Protein AF-A0A1Y2X0B6-F1 (afdb_monomer)

Foldseek 3Di:
DPPDDPCVLVVVVVQWDWDDAPDVQWTWIAGPPPRATWIKGWCLVLVVDDLVSNADPSNQPPPPPDNCVVVVQVLQPALQAFGFDDKGWDFPQDVPDPHTDIIIITITHDQPVAFLLVVLVVLLVVVLVVVVVVVVVVPPPDDDDDDDDDDDDDDDDDDDDDDDDDDDDDPPPPPVPDPDWSADLLVLLQQVLSVLLVQLCQQQVFRDWDDQDDLATFTDHDAFDFHKDQLDLDRNQWGFHCDDDLAPGGHTHGYDSSPIDGAPATLHPLPDPPPPLRRWPWDAHDVDDHDDPVVQSVLCVVPVQDPPDDNRHTDGSLNNLLSSLLVSLSSGARADDNDDRSVNSSVVSSVDQLCVSCVPGPHDPLSSVLSNCSNRPDQQDADPVRHGPNNRPSRVSRVSSSSSVSSLVVCLVPPPSSVSHDHPVNVVVVVVVVVVVVVVVVVVVVVVVVVVVVVVVVVVVVVPDDPPPDDDDDDDDDDDDDDDDDDDDDDDDDDDHDDPPDDDPPPPPDPDD

Sequence (513 aa):
MEFSNPYDDYQRALDYDFHTELAPGIWTVCTKLDRTTLLAHDITEVFAGDSSSARGLSGLLYTDTIDLFEKVTAILNHDNLICLRDCFSVAKQKPGSRDYEKRTFLVWDNCDAGTLENLLVEEYDKYTLDQETNKSTSTSSTEKSEATSSDKKSASSSKTNEKSNPDTPMTDTHETDAPKKFLPESLCWHVLISVLKALAWLHDGSPELVAVGPGKYGMNPTPDWNPALHRDITPANIHFQQPRRNETYGQCKLGNYSSVYLSSHHNGDGQSNVERVRAKALVPRLGGPHKHLDELIQLDDKYGYTYQEQPDQPYTVISEWRALGEILQAMMIPPSGTKTNVHAHILKIAQHGVRYNLENADYSAALRNIIVRLMTLNPDEKLKDGKYRFPNRDTLTSNLCILAFGRYRQWRSLVPEGQEVVTVEAERLGQAAEDANATAEAVVATLEMYKVVESIEEKEMEKGPWRLDDYQDIDLDVFEDSGANYQDMAHFEEEMIYRYDELLPDDNWKFDD

Solvent-accessible surface area (backbone atoms only — not comparable to full-atom values): 31279 Å² total; per-residue (Å²): 132,82,80,74,59,87,60,58,47,45,52,61,43,70,45,47,46,81,75,46,75,81,46,96,54,32,27,38,28,26,36,68,89,81,61,52,63,28,31,31,37,56,46,38,67,56,69,70,42,62,80,91,65,34,66,66,69,67,46,54,60,63,43,94,86,50,84,40,47,66,56,51,29,59,73,31,59,43,91,20,30,55,24,51,73,49,74,34,31,45,77,44,68,40,91,98,50,94,52,66,42,79,38,34,30,43,28,31,62,49,51,81,56,42,29,48,41,58,53,52,54,56,50,48,55,53,53,53,51,54,54,53,53,54,56,63,66,72,68,76,83,84,87,86,86,88,92,84,90,86,89,83,90,83,87,92,84,83,88,88,89,83,85,88,84,90,88,74,85,82,79,79,71,76,72,74,80,67,77,73,59,62,43,63,66,64,56,52,50,50,50,53,50,28,49,31,46,34,47,8,28,37,48,26,31,20,80,54,85,42,80,75,50,94,97,37,66,44,57,64,57,42,81,74,27,50,26,35,45,56,81,56,72,46,46,77,28,31,30,23,26,62,48,59,92,76,27,70,50,30,55,45,22,42,43,73,71,88,58,49,42,73,32,97,37,56,43,63,88,84,74,67,87,65,62,74,79,71,62,58,56,72,43,63,42,88,93,49,73,90,71,56,68,71,58,45,49,53,31,31,76,73,37,63,67,53,75,73,83,54,96,77,38,46,38,35,73,60,52,54,35,32,37,51,32,40,51,51,48,50,47,52,45,71,78,88,70,97,82,68,55,70,68,59,40,37,54,57,54,62,75,48,55,66,66,69,70,49,70,82,45,81,63,58,69,64,59,54,50,49,39,46,43,46,51,65,58,54,72,82,41,56,45,97,87,67,48,52,74,48,82,61,74,56,44,46,49,40,53,50,33,47,52,49,49,54,46,48,52,53,46,26,76,74,37,71,74,33,62,71,57,35,49,53,69,57,53,50,52,52,47,54,52,51,51,51,48,53,50,50,51,52,52,51,54,50,52,52,51,49,53,52,51,52,51,50,53,52,59,53,60,73,69,48,84,83,70,94,79,80,88,74,89,81,87,90,80,88,85,82,87,81,91,79,88,86,88,88,87,88,87,87,88,85,90,87,85,80,89,85,85,84,80,78,81,80,85,76,76,69,84,80,130

Secondary structure (DSSP, 8-state):
-----TTHHHHHHTTEEEEEEEETTEEEEEETTT--EEEEEE-HHHHHS-TTT--SHHHHHT-TT--HHHHHHHHH--TTB--EEEEEEEEEEPTTSSPEEEEEEEEEE--TT-BHHHHHHHHHHHHHHHHHHHHHHTTSS----------------------------------------SS-HHHHHHHHHHHHHHHHHHHH----EEEEETTEEEE-PPTT---EE-----GGGEEEPPPPTT-SS--EEE--GGG-EE-S-----S-----GGGS---BPPTTPPP--HHHHHHHHHHHTT-SSPPTTPPB-HHHHHHHHHHHHHHHHS---SSS--HHHHHHHHHTS-HHHHHTT--S-HHHHHHHHHHHH--TTPBPTTS-BS-S-STTHHHHHHHHHHHHHHHHHHHSHHHHHPPPHHHHHHHHHHHHHHHHHHHHHHHHHHHHHHHHHHHHHHHT-S--TT--------------------------------------------

Radius of gyration: 32.1 Å; Cα contacts (8 Å, |Δi|>4): 600; chains: 1; bounding box: 102×94×84 Å

Mean predicted aligned error: 12.88 Å

Structure (mmCIF, N/CA/C/O backbone):
data_AF-A0A1Y2X0B6-F1
#
_entry.id   AF-A0A1Y2X0B6-F1
#
loop_
_atom_site.group_PDB
_atom_site.id
_atom_site.type_symbol
_atom_site.label_atom_id
_atom_site.label_alt_id
_atom_site.label_comp_id
_atom_site.label_asym_id
_atom_site.label_entity_id
_atom_site.label_seq_id
_atom_site.pdbx_PDB_ins_code
_atom_site.Cartn_x
_atom_site.Cartn_y
_atom_site.Cartn_z
_atom_site.occupancy
_atom_site.B_iso_or_equiv
_atom_site.auth_seq_id
_atom_site.auth_comp_id
_atom_site.auth_asym_id
_atom_site.auth_atom_id
_atom_site.pdbx_PDB_model_num
ATOM 1 N N . MET A 1 1 ? 15.918 14.300 -32.909 1.00 35.53 1 MET A N 1
ATOM 2 C CA . MET A 1 1 ? 15.986 12.850 -32.658 1.00 35.53 1 MET A CA 1
ATOM 3 C C . MET A 1 1 ? 17.392 12.574 -32.190 1.00 35.53 1 MET A C 1
ATOM 5 O O . MET A 1 1 ? 18.298 12.560 -33.015 1.00 35.53 1 MET A O 1
ATOM 9 N N . GLU A 1 2 ? 17.586 12.502 -30.879 1.00 35.38 2 GLU A N 1
ATOM 10 C CA . GLU A 1 2 ? 18.814 11.929 -30.333 1.00 35.38 2 GLU A CA 1
ATOM 11 C C . GLU A 1 2 ? 18.793 10.437 -30.672 1.00 35.38 2 GLU A C 1
ATOM 13 O O . GLU A 1 2 ? 17.779 9.768 -30.482 1.00 35.38 2 GLU A O 1
ATOM 18 N N . PHE A 1 3 ? 19.864 9.945 -31.287 1.00 32.38 3 PHE A N 1
ATOM 19 C CA . PHE A 1 3 ? 20.044 8.515 -31.498 1.00 32.38 3 PHE A CA 1
ATOM 20 C C . PHE A 1 3 ? 20.389 7.924 -30.131 1.00 32.38 3 PHE A C 1
ATOM 22 O O . PHE A 1 3 ? 21.528 8.066 -29.687 1.00 32.38 3 PHE A O 1
ATOM 29 N N . SER A 1 4 ? 19.421 7.299 -29.454 1.00 45.50 4 SER A N 1
ATOM 30 C CA . SER A 1 4 ? 19.754 6.407 -28.346 1.00 45.50 4 SER A CA 1
ATOM 31 C C . SER A 1 4 ? 20.598 5.274 -28.919 1.00 45.50 4 SER A C 1
ATOM 33 O O . SER A 1 4 ? 20.305 4.715 -29.984 1.00 45.50 4 SER A O 1
ATOM 35 N N . ASN A 1 5 ? 21.729 5.004 -28.282 1.00 44.22 5 ASN A N 1
ATOM 36 C CA . ASN A 1 5 ? 22.614 3.957 -28.738 1.00 44.22 5 ASN A CA 1
ATOM 37 C C . ASN A 1 5 ? 21.882 2.617 -28.527 1.00 44.22 5 ASN A C 1
ATOM 39 O O . ASN A 1 5 ? 21.509 2.305 -27.399 1.00 44.22 5 ASN A O 1
ATOM 43 N N . PRO A 1 6 ? 21.667 1.792 -29.571 1.00 48.47 6 PRO A N 1
ATOM 44 C CA . PRO A 1 6 ? 20.930 0.529 -29.449 1.00 48.47 6 PRO A CA 1
ATOM 45 C C . PRO A 1 6 ? 21.612 -0.482 -28.511 1.00 48.47 6 PRO A C 1
ATOM 47 O O . PRO A 1 6 ? 21.037 -1.530 -28.218 1.00 48.47 6 PRO A O 1
ATOM 50 N N . TYR A 1 7 ? 22.838 -0.187 -28.063 1.00 55.06 7 TYR A N 1
ATOM 51 C CA . TYR A 1 7 ? 23.556 -0.952 -27.052 1.00 55.06 7 TYR A CA 1
ATOM 52 C C . TYR A 1 7 ? 23.254 -0.534 -25.605 1.00 55.06 7 TYR A C 1
ATOM 54 O O . TYR A 1 7 ? 23.540 -1.323 -24.707 1.00 55.06 7 TYR A O 1
ATOM 62 N N . ASP A 1 8 ? 22.659 0.637 -25.365 1.00 61.97 8 ASP A N 1
ATOM 63 C CA . ASP A 1 8 ? 22.373 1.124 -24.008 1.00 61.97 8 ASP A CA 1
ATOM 64 C C . ASP A 1 8 ? 21.344 0.219 -23.300 1.00 61.97 8 ASP A C 1
ATOM 66 O O . ASP A 1 8 ? 21.523 -0.120 -22.130 1.00 61.97 8 ASP A O 1
ATOM 70 N N . ASP A 1 9 ? 20.353 -0.302 -24.039 1.00 65.31 9 ASP A N 1
ATOM 71 C CA . ASP A 1 9 ? 19.367 -1.282 -23.544 1.00 65.31 9 ASP A CA 1
ATOM 72 C C . ASP A 1 9 ? 20.013 -2.560 -22.978 1.00 65.31 9 ASP A C 1
ATOM 74 O O . ASP A 1 9 ? 19.469 -3.187 -22.065 1.00 65.31 9 ASP A O 1
ATOM 78 N N . TYR A 1 10 ? 21.157 -2.968 -23.539 1.00 76.44 10 TYR A N 1
ATOM 79 C CA . TYR A 1 10 ? 21.871 -4.180 -23.133 1.00 76.44 10 TYR A CA 1
ATOM 80 C C . TYR A 1 10 ? 22.856 -3.925 -21.993 1.00 76.44 10 TYR A C 1
ATOM 82 O O . TYR A 1 10 ? 23.215 -4.872 -21.296 1.00 76.44 10 TYR A O 1
ATOM 90 N N . GLN A 1 11 ? 23.297 -2.679 -21.787 1.00 79.56 11 GLN A N 1
ATOM 91 C CA . GLN A 1 11 ? 24.193 -2.349 -20.679 1.00 79.56 11 GLN A CA 1
ATOM 92 C C . GLN A 1 11 ? 23.492 -2.533 -19.336 1.00 79.56 11 GLN A C 1
ATOM 94 O O . GLN A 1 11 ? 24.064 -3.175 -18.464 1.00 79.56 11 GLN A O 1
ATOM 99 N N . ARG A 1 12 ? 22.231 -2.100 -19.208 1.00 81.50 12 ARG A N 1
ATOM 100 C CA . ARG A 1 12 ? 21.448 -2.307 -17.975 1.00 81.50 12 ARG A CA 1
ATOM 101 C C . ARG A 1 12 ? 21.284 -3.783 -17.625 1.00 81.50 12 ARG A C 1
ATOM 103 O O . ARG A 1 12 ? 21.336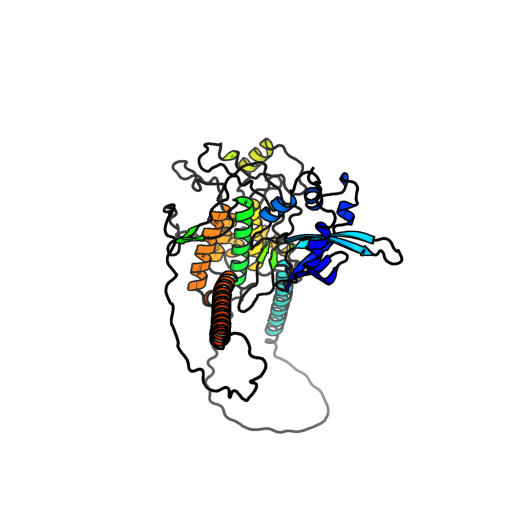 -4.167 -16.465 1.00 81.50 12 ARG A O 1
ATOM 110 N N . ALA A 1 13 ? 21.162 -4.651 -18.629 1.00 85.06 13 ALA A N 1
ATOM 111 C CA . ALA A 1 13 ? 21.091 -6.090 -18.394 1.00 85.06 13 ALA A CA 1
ATOM 112 C C . ALA A 1 13 ? 22.375 -6.667 -17.768 1.00 85.06 13 ALA A C 1
ATOM 114 O O . ALA A 1 13 ? 22.323 -7.718 -17.129 1.00 85.06 13 ALA A O 1
ATOM 115 N N . LEU A 1 14 ? 23.526 -6.002 -17.939 1.00 89.69 14 LEU A N 1
ATOM 116 C CA . LEU A 1 14 ? 24.780 -6.413 -17.311 1.00 89.69 14 LEU A CA 1
ATOM 117 C C . LEU A 1 14 ? 24.777 -6.185 -15.802 1.00 89.69 14 LEU A C 1
ATOM 119 O O . LEU A 1 14 ? 25.613 -6.796 -15.142 1.00 89.69 14 LEU A O 1
ATOM 123 N N . ASP A 1 15 ? 23.853 -5.397 -15.258 1.00 92.56 15 ASP A N 1
ATOM 124 C CA . ASP A 1 15 ? 23.749 -5.141 -13.820 1.00 92.56 15 ASP A CA 1
ATOM 125 C C . ASP A 1 15 ? 23.030 -6.269 -13.067 1.00 92.56 15 ASP A C 1
ATOM 127 O O . ASP A 1 15 ? 23.052 -6.299 -11.835 1.00 92.56 15 ASP A O 1
ATOM 131 N N . TYR A 1 16 ? 22.449 -7.236 -13.787 1.00 95.12 16 TYR A N 1
ATOM 132 C CA . TYR A 1 16 ? 21.655 -8.320 -13.212 1.00 95.12 16 TYR A CA 1
ATOM 133 C C . TYR A 1 16 ? 22.261 -9.705 -13.471 1.00 95.12 16 TYR A C 1
ATOM 135 O O . TYR A 1 16 ? 22.766 -10.009 -14.553 1.00 95.12 16 TYR A O 1
ATOM 143 N N . ASP A 1 17 ? 22.147 -10.576 -12.470 1.00 95.00 17 ASP A N 1
ATOM 144 C CA . ASP A 1 17 ? 22.393 -12.014 -12.552 1.00 95.00 17 ASP A CA 1
ATOM 145 C C . ASP A 1 17 ? 21.047 -12.763 -12.507 1.00 95.00 17 ASP A C 1
ATOM 147 O O . ASP A 1 17 ? 20.326 -12.716 -11.505 1.00 95.00 17 ASP A O 1
ATOM 151 N N . PHE A 1 18 ? 20.695 -13.483 -13.576 1.00 94.19 18 PHE A N 1
ATOM 152 C CA . PHE A 1 18 ? 19.509 -14.350 -13.604 1.00 94.19 18 PHE A CA 1
ATOM 153 C C . PHE A 1 18 ? 19.756 -15.618 -12.784 1.00 94.19 18 PHE A C 1
ATOM 155 O O . PHE A 1 18 ? 20.738 -16.320 -13.019 1.00 94.19 18 PHE A O 1
ATOM 162 N N . HIS A 1 19 ? 18.858 -15.920 -11.845 1.00 93.50 19 HIS A N 1
ATOM 163 C CA . HIS A 1 19 ? 19.000 -17.054 -10.930 1.00 93.50 19 HIS A CA 1
ATOM 164 C C . HIS A 1 19 ? 18.061 -18.208 -11.296 1.00 93.50 19 HIS A C 1
ATOM 166 O O . HIS A 1 19 ? 18.508 -19.231 -11.813 1.00 93.50 19 HIS A O 1
ATOM 172 N N . THR A 1 20 ? 16.759 -18.041 -11.055 1.00 94.69 20 THR A N 1
ATOM 173 C CA . THR A 1 20 ? 15.771 -19.127 -11.151 1.00 94.69 20 THR A CA 1
ATOM 174 C C . THR A 1 20 ? 14.538 -18.651 -11.904 1.00 94.69 20 THR A C 1
ATOM 176 O O . THR A 1 20 ? 14.014 -17.583 -11.605 1.00 94.69 20 THR A O 1
ATOM 179 N N . GLU A 1 21 ? 14.047 -19.439 -12.861 1.00 95.06 21 GLU A N 1
ATOM 180 C CA . GLU A 1 21 ? 12.738 -19.210 -13.485 1.00 95.06 21 GLU A CA 1
ATOM 181 C C . GLU A 1 21 ? 11.649 -19.799 -12.576 1.00 95.06 21 GLU A C 1
ATOM 183 O O . GLU A 1 21 ? 11.589 -21.012 -12.378 1.00 95.06 21 GLU A O 1
ATOM 188 N N . LEU A 1 22 ? 10.826 -18.936 -11.976 1.00 93.06 22 LEU A N 1
ATOM 189 C CA . LEU A 1 22 ? 9.761 -19.334 -11.047 1.00 93.06 22 LEU A CA 1
ATOM 190 C C . LEU A 1 22 ? 8.519 -19.8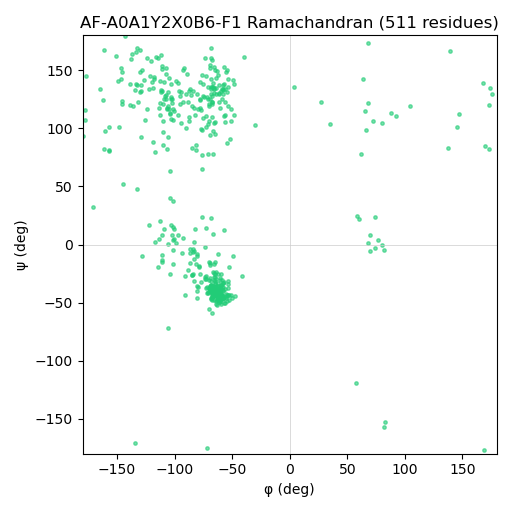32 -11.793 1.00 93.06 22 LEU A C 1
ATOM 192 O O . LEU A 1 22 ? 7.838 -20.757 -11.355 1.00 93.06 22 LEU A O 1
ATOM 196 N N . ALA A 1 23 ? 8.231 -19.201 -12.927 1.00 93.44 23 ALA A N 1
ATOM 197 C CA . ALA A 1 23 ? 7.159 -19.540 -13.851 1.00 93.44 23 ALA A CA 1
ATOM 198 C C . ALA A 1 23 ? 7.593 -19.121 -15.266 1.00 93.44 23 ALA A C 1
ATOM 200 O O . ALA A 1 23 ? 8.514 -18.314 -15.382 1.00 93.44 23 ALA A O 1
ATOM 201 N N . PRO A 1 24 ? 6.962 -19.622 -16.343 1.00 93.06 24 PRO A N 1
ATOM 202 C CA . PRO A 1 24 ? 7.330 -19.238 -17.705 1.00 93.06 24 PRO A CA 1
ATOM 203 C C . PRO A 1 24 ? 7.378 -17.714 -17.880 1.00 93.06 24 PRO A C 1
ATOM 205 O O . PRO A 1 24 ? 6.363 -17.040 -17.723 1.00 93.06 24 PRO A O 1
ATOM 208 N N . GLY A 1 25 ? 8.565 -17.180 -18.178 1.00 90.75 25 GLY A N 1
ATOM 209 C CA . GLY A 1 25 ? 8.780 -15.740 -18.343 1.00 90.75 25 GLY A CA 1
ATOM 210 C C . GLY A 1 25 ? 8.931 -14.944 -17.041 1.00 90.75 25 GLY A C 1
ATOM 211 O O . GLY A 1 25 ? 9.171 -13.748 -17.107 1.00 90.75 25 GLY A O 1
ATOM 212 N N . ILE A 1 26 ? 8.860 -15.561 -15.862 1.00 94.62 26 ILE A N 1
ATOM 213 C CA . ILE A 1 26 ? 9.072 -14.896 -14.569 1.00 94.62 26 ILE A CA 1
ATOM 214 C C . ILE A 1 26 ? 10.339 -15.447 -13.926 1.00 94.62 26 ILE A C 1
ATOM 216 O O . ILE A 1 26 ? 10.424 -16.623 -13.572 1.00 94.62 26 ILE A O 1
ATOM 220 N N . TRP A 1 27 ? 11.315 -14.571 -13.738 1.00 96.25 27 TRP A N 1
ATOM 221 C CA . TRP A 1 27 ? 12.645 -14.905 -13.258 1.00 96.25 27 TRP A CA 1
ATOM 222 C C . TRP A 1 27 ? 12.939 -14.188 -11.952 1.00 96.25 27 TRP A C 1
ATOM 224 O O . TRP A 1 27 ? 12.664 -13.003 -11.805 1.00 96.25 27 TRP A O 1
ATOM 234 N N . THR A 1 28 ? 13.579 -14.879 -11.023 1.00 96.62 28 THR A N 1
ATOM 235 C CA . THR A 1 28 ? 14.312 -14.228 -9.945 1.00 96.62 28 THR A CA 1
ATOM 236 C C . THR A 1 28 ? 15.646 -13.743 -10.498 1.00 96.62 28 THR A C 1
ATOM 238 O O . THR A 1 28 ? 16.419 -14.527 -11.060 1.00 96.62 28 THR A O 1
ATOM 241 N N . VAL A 1 29 ? 15.917 -12.453 -10.339 1.00 96.50 29 VAL A N 1
ATOM 242 C CA . VAL A 1 29 ? 17.185 -11.822 -10.712 1.00 96.50 29 VAL A CA 1
ATOM 243 C C . VAL A 1 29 ? 17.818 -11.185 -9.484 1.00 96.50 29 VAL A C 1
ATOM 245 O O . VAL A 1 29 ? 17.142 -10.912 -8.497 1.00 96.50 29 VAL A O 1
ATOM 248 N N . CYS A 1 30 ? 19.122 -10.972 -9.527 1.00 96.38 30 CYS A N 1
ATOM 249 C CA . CYS A 1 30 ? 19.873 -10.366 -8.439 1.00 96.38 30 CYS A CA 1
ATOM 250 C C . CYS A 1 30 ? 20.724 -9.238 -9.009 1.00 96.38 30 CYS A C 1
ATOM 252 O O . CYS A 1 30 ? 21.403 -9.434 -10.017 1.00 96.38 30 CYS A O 1
ATOM 254 N N . THR A 1 31 ? 20.684 -8.066 -8.395 1.00 94.88 31 THR A N 1
ATOM 255 C CA . THR A 1 31 ? 21.568 -6.954 -8.753 1.00 94.88 31 THR A CA 1
ATOM 256 C C . THR A 1 31 ? 23.015 -7.305 -8.394 1.00 94.88 31 THR A C 1
ATOM 258 O O . THR A 1 31 ? 23.309 -7.835 -7.323 1.00 94.88 31 THR A O 1
ATOM 261 N N . LYS A 1 32 ? 23.969 -7.028 -9.285 1.00 91.69 32 LYS A N 1
ATOM 262 C CA . LYS A 1 32 ? 25.385 -7.361 -9.047 1.00 91.69 32 LYS A CA 1
ATOM 263 C C . LYS A 1 32 ? 26.032 -6.505 -7.965 1.00 91.69 32 LYS A C 1
ATOM 265 O O . LYS A 1 32 ? 26.943 -6.990 -7.297 1.00 91.69 32 LYS A O 1
ATOM 270 N N . LEU A 1 33 ? 25.576 -5.259 -7.822 1.00 87.25 33 LEU A N 1
ATOM 271 C CA . LEU A 1 33 ? 26.156 -4.270 -6.915 1.00 87.25 33 LEU A CA 1
ATOM 272 C C . LEU A 1 33 ? 25.899 -4.621 -5.444 1.00 87.25 33 LEU A C 1
ATOM 274 O O . LEU A 1 33 ? 26.839 -4.744 -4.669 1.00 87.25 33 LEU A O 1
ATOM 278 N N . ASP A 1 34 ? 24.634 -4.799 -5.074 1.00 86.94 34 ASP A N 1
ATOM 279 C CA . ASP A 1 34 ? 24.175 -4.947 -3.687 1.00 86.94 34 ASP A CA 1
ATOM 280 C C . ASP A 1 34 ? 23.535 -6.313 -3.402 1.00 86.94 34 ASP A C 1
ATOM 282 O O . ASP A 1 34 ? 23.104 -6.580 -2.284 1.00 86.94 34 ASP A O 1
ATOM 286 N N . ARG A 1 35 ? 23.498 -7.207 -4.398 1.00 91.19 35 ARG A N 1
ATOM 287 C CA . ARG A 1 35 ? 22.912 -8.550 -4.289 1.00 91.19 35 ARG A CA 1
ATOM 288 C C . ARG A 1 35 ? 21.430 -8.556 -3.900 1.00 91.19 35 ARG A C 1
ATOM 290 O O . ARG A 1 35 ? 20.922 -9.562 -3.404 1.00 91.19 35 ARG A O 1
ATOM 297 N N . THR A 1 36 ? 20.712 -7.471 -4.175 1.00 91.00 36 THR A N 1
ATOM 298 C CA . THR A 1 36 ? 19.271 -7.387 -3.949 1.00 91.00 36 THR A CA 1
ATOM 299 C C . THR A 1 36 ? 18.530 -8.298 -4.924 1.00 91.00 36 THR A C 1
ATOM 301 O O . THR A 1 36 ? 18.679 -8.216 -6.144 1.00 91.00 36 THR A O 1
ATOM 304 N N . THR A 1 37 ? 17.706 -9.184 -4.371 1.00 94.75 37 THR A N 1
ATOM 305 C CA . THR A 1 37 ? 16.859 -10.094 -5.143 1.00 94.75 37 THR A CA 1
ATOM 306 C C . THR A 1 37 ? 15.601 -9.376 -5.635 1.00 94.75 37 THR A C 1
ATOM 308 O O . THR A 1 37 ? 14.875 -8.774 -4.846 1.00 94.75 37 THR A O 1
ATOM 311 N N . LEU A 1 38 ? 15.320 -9.485 -6.931 1.00 96.25 38 LEU A N 1
ATOM 312 C CA . LEU A 1 38 ? 14.214 -8.850 -7.649 1.00 96.25 38 LEU A CA 1
ATOM 313 C C . LEU A 1 38 ? 13.494 -9.871 -8.547 1.00 96.25 38 LEU A C 1
ATOM 315 O O . LEU A 1 38 ? 13.975 -10.988 -8.760 1.00 96.25 38 LEU A O 1
ATOM 319 N N . LEU A 1 39 ? 12.338 -9.487 -9.087 1.00 96.50 39 LEU A N 1
ATOM 320 C CA . LEU A 1 39 ? 11.571 -10.287 -10.044 1.00 96.50 39 LEU A CA 1
ATOM 321 C C . LEU A 1 39 ? 11.614 -9.651 -11.430 1.00 96.50 39 LEU A C 1
ATOM 323 O O . LEU A 1 39 ? 11.158 -8.531 -11.609 1.00 96.50 39 LEU A O 1
ATOM 327 N N . ALA A 1 40 ? 12.113 -10.374 -12.425 1.00 96.06 40 ALA A N 1
ATOM 328 C CA . ALA A 1 40 ? 12.092 -9.968 -13.821 1.00 96.06 40 ALA A CA 1
ATOM 329 C C . ALA A 1 40 ? 10.977 -10.705 -14.577 1.00 96.06 40 ALA A C 1
ATOM 331 O O . ALA A 1 40 ? 10.968 -11.933 -14.647 1.00 96.06 40 ALA A O 1
ATOM 332 N N . HIS A 1 41 ? 10.052 -9.956 -15.169 1.00 93.81 41 HIS A N 1
ATOM 333 C CA . HIS A 1 41 ? 8.954 -10.473 -15.980 1.00 93.81 41 HIS A CA 1
ATOM 334 C C . HIS A 1 41 ? 9.217 -10.196 -17.464 1.00 93.81 41 HIS A C 1
ATOM 336 O O . HIS A 1 41 ? 9.299 -9.040 -17.877 1.00 93.81 41 HIS A O 1
ATOM 342 N N . ASP A 1 42 ? 9.350 -11.263 -18.247 1.00 91.81 42 ASP A N 1
ATOM 343 C CA . ASP A 1 42 ? 9.487 -11.266 -19.701 1.00 91.81 42 ASP A CA 1
ATOM 344 C C . ASP A 1 42 ? 8.178 -10.785 -20.338 1.00 91.81 42 ASP A C 1
ATOM 346 O O . ASP A 1 42 ? 7.160 -11.474 -20.315 1.00 91.81 42 ASP A O 1
ATOM 350 N N . ILE A 1 43 ? 8.213 -9.588 -20.917 1.00 88.94 43 ILE A N 1
ATOM 351 C CA . ILE A 1 43 ? 7.070 -8.964 -21.590 1.00 88.94 43 ILE A CA 1
ATOM 352 C C . ILE A 1 43 ? 7.288 -8.848 -23.102 1.00 88.94 43 ILE A C 1
ATOM 354 O O . ILE A 1 43 ? 6.623 -8.065 -23.780 1.00 88.94 43 ILE A O 1
ATOM 358 N N . THR A 1 44 ? 8.208 -9.643 -23.652 1.00 86.31 44 THR A N 1
ATOM 359 C CA . THR A 1 44 ? 8.583 -9.613 -25.074 1.00 86.31 44 THR A CA 1
ATOM 360 C C . THR A 1 44 ? 7.384 -9.809 -25.994 1.00 86.31 44 THR A C 1
ATOM 362 O O . THR A 1 44 ? 7.202 -9.056 -26.948 1.00 86.31 44 THR A O 1
ATOM 365 N N . GLU A 1 45 ? 6.531 -10.791 -25.693 1.00 82.88 45 GLU A N 1
ATOM 366 C CA . GLU A 1 45 ? 5.338 -11.072 -26.499 1.00 82.88 45 GLU A CA 1
ATOM 367 C C . GLU A 1 45 ? 4.323 -9.927 -26.446 1.00 82.88 45 GLU A C 1
ATOM 369 O O . GLU A 1 45 ? 3.634 -9.662 -27.430 1.00 82.88 45 GLU A O 1
ATOM 374 N N . VAL A 1 46 ? 4.274 -9.202 -25.325 1.00 77.75 46 VAL A N 1
ATOM 375 C CA . VAL A 1 46 ? 3.375 -8.058 -25.145 1.00 77.75 46 VAL A CA 1
ATOM 376 C C . VAL A 1 46 ? 3.777 -6.892 -26.049 1.00 77.75 46 VAL A C 1
ATOM 378 O O . VAL A 1 46 ? 2.909 -6.158 -26.514 1.00 77.75 46 VAL A O 1
ATOM 381 N N . PHE A 1 47 ? 5.073 -6.752 -26.342 1.00 70.12 47 PHE A N 1
ATOM 382 C CA . PHE A 1 47 ? 5.587 -5.780 -27.310 1.00 70.12 47 PHE A CA 1
ATOM 383 C C . PHE A 1 47 ? 5.555 -6.273 -28.760 1.00 70.12 47 PHE A C 1
ATOM 385 O O . PHE A 1 47 ? 5.506 -5.459 -29.676 1.00 70.12 47 PHE A O 1
ATOM 392 N N . ALA A 1 48 ? 5.606 -7.587 -28.987 1.00 70.56 48 ALA A N 1
ATOM 393 C CA . ALA A 1 48 ? 5.590 -8.161 -30.332 1.00 70.56 48 ALA A CA 1
ATOM 394 C C . ALA A 1 48 ? 4.183 -8.217 -30.957 1.00 70.56 48 ALA A C 1
ATOM 396 O O . ALA A 1 48 ? 4.063 -8.361 -32.175 1.00 70.56 48 ALA A O 1
ATOM 397 N N . GLY A 1 49 ? 3.124 -8.138 -30.146 1.00 64.50 49 GLY A N 1
ATOM 398 C CA . GLY A 1 49 ? 1.746 -8.069 -30.630 1.00 64.50 49 GLY A CA 1
ATOM 399 C C . GLY A 1 49 ? 1.427 -6.737 -31.319 1.00 64.50 49 GLY A C 1
ATOM 400 O O . GLY A 1 49 ? 2.031 -5.711 -31.016 1.00 64.50 49 GLY A O 1
ATOM 401 N N . ASP A 1 50 ? 0.442 -6.731 -32.229 1.00 59.25 50 ASP A N 1
ATOM 402 C CA . ASP A 1 50 ? -0.092 -5.486 -32.803 1.00 59.25 50 ASP A CA 1
ATOM 403 C C . ASP A 1 50 ? -0.426 -4.508 -31.669 1.00 59.25 50 ASP A C 1
ATOM 405 O O . ASP A 1 50 ? -0.963 -4.927 -30.642 1.00 59.25 50 ASP A O 1
ATOM 409 N N . SER A 1 51 ? -0.176 -3.208 -31.852 1.00 56.06 51 SER A N 1
ATOM 410 C CA . SER A 1 51 ? -0.394 -2.163 -30.833 1.00 56.06 51 SER A CA 1
ATOM 411 C C . SER A 1 51 ? -1.810 -2.159 -30.230 1.00 56.06 51 SER A C 1
ATOM 413 O O . SER A 1 51 ? -2.016 -1.669 -29.124 1.00 56.06 51 SER A O 1
ATOM 415 N N . SER A 1 52 ? -2.790 -2.776 -30.900 1.00 54.25 52 SER A N 1
ATOM 416 C CA . SER A 1 52 ? -4.137 -3.044 -30.376 1.00 54.25 52 SER A CA 1
ATOM 417 C C . SER A 1 52 ? -4.227 -4.103 -29.259 1.00 54.25 52 SER A C 1
ATOM 419 O O . SER A 1 52 ? -5.258 -4.199 -28.593 1.00 54.25 52 SER A O 1
ATOM 421 N N . SER A 1 53 ? -3.189 -4.921 -29.065 1.00 53.22 53 SER A N 1
ATOM 422 C CA . SER A 1 53 ? -3.095 -5.971 -28.038 1.00 53.22 53 SER A CA 1
ATOM 423 C C . SER A 1 53 ? -2.261 -5.579 -26.817 1.00 53.22 53 SER A C 1
ATOM 425 O O . SER A 1 53 ? -2.431 -6.195 -25.764 1.00 53.22 53 SER A O 1
ATOM 427 N N . ALA A 1 54 ? -1.434 -4.531 -26.912 1.00 55.44 54 ALA A N 1
ATOM 428 C CA . ALA A 1 54 ? -0.696 -3.991 -25.776 1.00 55.44 54 ALA A CA 1
ATOM 429 C C . ALA A 1 54 ? -1.683 -3.325 -24.801 1.00 55.44 54 ALA A C 1
ATOM 431 O O . ALA A 1 54 ? -2.096 -2.179 -24.972 1.00 55.44 54 ALA A O 1
ATOM 432 N N . ARG A 1 55 ? -2.131 -4.077 -23.792 1.00 57.25 55 ARG A N 1
ATOM 433 C CA . ARG A 1 55 ? -3.007 -3.592 -22.718 1.00 57.25 55 ARG A CA 1
ATOM 434 C C . ARG A 1 55 ? -2.205 -3.402 -21.435 1.00 57.25 55 ARG A C 1
ATOM 436 O O . ARG A 1 55 ? -1.357 -4.224 -21.108 1.00 57.25 55 ARG A O 1
ATOM 443 N N . GLY A 1 56 ? -2.542 -2.363 -20.673 1.00 63.81 56 GLY A N 1
ATOM 444 C CA . GLY A 1 56 ? -1.947 -2.096 -19.362 1.00 63.81 56 GLY A CA 1
ATOM 445 C C . GLY A 1 56 ? -0.605 -1.364 -19.434 1.00 63.81 56 GLY A C 1
ATOM 446 O O . GLY A 1 56 ? -0.348 -0.608 -20.370 1.00 63.81 56 GLY A O 1
ATOM 447 N N . LEU A 1 57 ? 0.237 -1.576 -18.419 1.00 64.69 57 LEU A N 1
ATOM 448 C CA . LEU A 1 57 ? 1.513 -0.874 -18.233 1.00 64.69 57 LEU A CA 1
ATOM 449 C C . LEU A 1 57 ? 2.474 -1.046 -19.415 1.00 64.69 57 LEU A C 1
ATOM 451 O O . LEU A 1 57 ? 3.082 -0.075 -19.842 1.00 64.69 57 LEU A O 1
ATOM 455 N N . SER A 1 58 ? 2.560 -2.233 -20.011 1.00 63.06 58 SER A N 1
ATOM 456 C CA . SER A 1 58 ? 3.425 -2.497 -21.172 1.00 63.06 58 SER A CA 1
ATOM 457 C C . SER A 1 58 ? 3.155 -1.562 -22.358 1.00 63.06 58 SER A C 1
ATOM 459 O O . SER A 1 58 ? 4.095 -1.090 -22.986 1.00 63.06 58 SER A O 1
ATOM 461 N N . GLY A 1 59 ? 1.891 -1.220 -22.631 1.00 62.38 59 GLY A N 1
ATOM 462 C CA . GLY A 1 59 ? 1.538 -0.270 -23.690 1.00 62.38 59 GLY A CA 1
ATOM 463 C C . GLY A 1 59 ? 1.958 1.172 -23.384 1.00 62.38 59 GLY A C 1
ATOM 464 O O . GLY A 1 59 ? 2.248 1.929 -24.306 1.00 62.38 59 GLY A O 1
ATOM 465 N N . LEU A 1 60 ? 2.031 1.545 -22.099 1.00 65.75 60 LEU A N 1
ATOM 466 C CA . LEU A 1 60 ? 2.517 2.858 -21.654 1.00 65.75 60 LEU A CA 1
ATOM 467 C C . LEU A 1 60 ? 4.044 2.953 -21.704 1.00 65.75 60 LEU A C 1
ATOM 469 O O . LEU A 1 60 ? 4.579 4.023 -21.969 1.00 65.75 60 LEU A O 1
ATOM 473 N N . LEU A 1 61 ? 4.742 1.842 -21.467 1.00 68.88 61 LEU A N 1
ATOM 474 C CA . LEU A 1 61 ? 6.204 1.800 -21.418 1.00 68.88 61 LEU A CA 1
ATOM 475 C C . LEU A 1 61 ? 6.868 1.734 -22.809 1.00 68.88 61 LEU A C 1
ATOM 477 O O . LEU A 1 61 ? 8.081 1.889 -22.896 1.00 68.88 61 LEU A O 1
ATOM 481 N N . TYR A 1 62 ? 6.101 1.523 -23.889 1.00 62.41 62 TYR A N 1
ATOM 482 C CA . TYR A 1 62 ? 6.616 1.355 -25.262 1.00 62.41 62 TYR A CA 1
ATOM 483 C C . TYR A 1 62 ? 6.588 2.622 -26.133 1.00 62.41 62 TYR A C 1
ATOM 485 O O . TYR A 1 62 ? 6.780 2.542 -27.345 1.00 62.41 62 TYR A O 1
ATOM 493 N N . THR A 1 63 ? 6.279 3.806 -25.600 1.00 53.66 63 THR A N 1
ATOM 494 C CA . THR A 1 63 ? 6.178 4.977 -26.481 1.00 53.66 63 THR A CA 1
ATOM 495 C C . THR A 1 63 ? 7.564 5.495 -26.860 1.00 53.66 63 THR A C 1
ATOM 497 O O . THR A 1 63 ? 8.135 6.288 -26.119 1.00 53.66 63 THR A O 1
ATOM 500 N N . ASP A 1 64 ? 8.044 5.143 -28.061 1.00 54.19 64 ASP A N 1
ATOM 501 C CA . ASP A 1 64 ? 9.268 5.660 -28.723 1.00 54.19 64 ASP A CA 1
ATOM 502 C C . ASP A 1 64 ? 9.382 7.204 -28.737 1.00 54.19 64 ASP A C 1
ATOM 504 O O . ASP A 1 64 ? 10.401 7.777 -29.122 1.00 54.19 64 ASP A O 1
ATOM 508 N N . THR A 1 65 ? 8.314 7.906 -28.359 1.00 50.19 65 THR A N 1
ATOM 509 C CA . THR A 1 65 ? 8.186 9.362 -28.397 1.00 50.19 65 THR A CA 1
ATOM 510 C C . THR A 1 65 ? 8.137 10.037 -27.026 1.00 50.19 65 THR A C 1
ATOM 512 O O . THR A 1 65 ? 8.257 11.260 -26.979 1.00 50.19 65 THR A O 1
ATOM 515 N N . ILE A 1 66 ? 7.912 9.305 -25.926 1.00 56.88 66 ILE A N 1
ATOM 516 C CA . ILE A 1 66 ? 7.786 9.880 -24.575 1.00 56.88 66 ILE A CA 1
ATOM 517 C C . ILE A 1 66 ? 8.375 8.900 -23.560 1.00 56.88 66 ILE A C 1
ATOM 519 O O . ILE A 1 66 ? 7.906 7.769 -23.457 1.00 56.88 66 ILE A O 1
ATOM 523 N N . ASP A 1 67 ? 9.347 9.357 -22.770 1.00 66.00 67 ASP A N 1
ATOM 524 C CA . ASP A 1 67 ? 9.854 8.624 -21.609 1.00 66.00 67 ASP A CA 1
ATOM 525 C C . ASP A 1 67 ? 8.801 8.613 -20.486 1.00 66.00 67 ASP A C 1
ATOM 527 O O . ASP A 1 67 ? 8.788 9.427 -19.557 1.00 66.00 67 ASP A O 1
ATOM 531 N N . LEU A 1 68 ? 7.807 7.739 -20.648 1.00 77.38 68 LEU A N 1
ATOM 532 C CA . LEU A 1 68 ? 6.806 7.452 -19.626 1.00 77.38 68 LEU A CA 1
ATOM 533 C C . LEU A 1 68 ? 7.337 6.458 -18.594 1.00 77.38 68 LEU A C 1
ATOM 535 O O . LEU A 1 68 ? 6.757 6.374 -17.514 1.00 77.38 68 LEU A O 1
ATOM 539 N N . PHE A 1 69 ? 8.423 5.739 -18.893 1.00 80.56 69 PHE A N 1
ATOM 540 C CA . PHE A 1 69 ? 8.996 4.767 -17.972 1.00 80.56 69 PHE A CA 1
ATOM 541 C C . PHE A 1 69 ? 9.491 5.451 -16.705 1.00 80.56 69 PHE A C 1
ATOM 543 O O . PHE A 1 69 ? 9.048 5.081 -15.621 1.00 80.56 69 PHE A O 1
ATOM 550 N N . GLU A 1 70 ? 10.310 6.499 -16.821 1.00 81.62 70 GLU A N 1
ATOM 551 C CA . GLU A 1 70 ? 10.797 7.233 -15.647 1.00 81.62 70 GLU A CA 1
ATOM 552 C C . GLU A 1 70 ? 9.649 7.801 -14.802 1.00 81.62 70 GLU A C 1
ATOM 554 O O . GLU A 1 70 ? 9.669 7.724 -13.574 1.00 81.62 70 GLU A O 1
ATOM 559 N N . LYS A 1 71 ? 8.595 8.308 -15.453 1.00 84.31 71 LYS A N 1
ATOM 560 C CA . LYS A 1 71 ? 7.414 8.864 -14.773 1.00 84.31 71 LYS A CA 1
ATOM 561 C C . LYS A 1 71 ? 6.607 7.793 -14.042 1.00 84.31 71 LYS A C 1
ATOM 563 O O . LYS A 1 71 ? 6.200 8.009 -12.905 1.00 84.31 71 LYS A O 1
ATOM 568 N N . VAL A 1 72 ? 6.364 6.649 -14.681 1.00 85.44 72 VAL A N 1
ATOM 569 C CA . VAL A 1 72 ? 5.651 5.518 -14.068 1.00 85.44 72 VAL A CA 1
ATOM 570 C C . VAL A 1 72 ? 6.471 4.946 -12.916 1.00 85.44 72 VAL A C 1
ATOM 572 O O . VAL A 1 72 ? 5.925 4.724 -11.840 1.00 85.44 72 VAL A O 1
ATOM 575 N N . THR A 1 73 ? 7.776 4.772 -13.109 1.00 87.06 73 THR A N 1
ATOM 576 C CA . THR A 1 73 ? 8.705 4.330 -12.067 1.00 87.06 73 THR A CA 1
ATOM 577 C C . THR A 1 73 ? 8.692 5.288 -10.882 1.00 87.06 73 THR A C 1
ATOM 579 O O . THR A 1 73 ? 8.558 4.833 -9.754 1.00 87.06 73 THR A O 1
ATOM 582 N N . ALA A 1 74 ? 8.718 6.605 -11.108 1.00 87.12 74 ALA A N 1
ATOM 583 C CA . ALA A 1 74 ? 8.622 7.594 -10.035 1.00 87.12 74 ALA A CA 1
ATOM 584 C C . ALA A 1 74 ? 7.301 7.495 -9.249 1.00 87.12 74 ALA A C 1
ATOM 586 O O . ALA A 1 74 ? 7.316 7.587 -8.026 1.00 87.12 74 ALA A O 1
ATOM 587 N N . ILE A 1 75 ? 6.171 7.260 -9.926 1.00 88.44 75 ILE A N 1
ATOM 588 C CA . ILE A 1 75 ? 4.866 7.073 -9.266 1.00 88.44 75 ILE A CA 1
ATOM 589 C C . ILE A 1 75 ? 4.820 5.754 -8.486 1.00 88.44 75 ILE A C 1
ATOM 591 O O . ILE A 1 75 ? 4.213 5.696 -7.425 1.00 88.44 75 ILE A O 1
ATOM 595 N N . LEU A 1 76 ? 5.432 4.682 -8.983 1.00 91.44 76 LEU A N 1
ATOM 596 C CA . LEU A 1 76 ? 5.417 3.382 -8.303 1.00 91.44 76 LEU A CA 1
ATOM 597 C C . LEU A 1 76 ? 6.537 3.228 -7.265 1.00 91.44 76 LEU A C 1
ATOM 599 O O . LEU A 1 76 ? 6.547 2.241 -6.533 1.00 91.44 76 LEU A O 1
ATOM 603 N N . ASN A 1 77 ? 7.466 4.182 -7.183 1.00 91.69 77 ASN A N 1
ATOM 604 C CA . ASN A 1 77 ? 8.576 4.156 -6.242 1.00 91.69 77 ASN A CA 1
ATOM 605 C C . ASN A 1 77 ? 8.136 4.639 -4.855 1.00 91.69 77 ASN A C 1
ATOM 607 O O . ASN A 1 77 ? 8.271 5.812 -4.513 1.00 91.69 77 ASN A O 1
ATOM 611 N N . HIS A 1 78 ? 7.608 3.719 -4.054 1.00 94.75 78 HIS A N 1
ATOM 612 C CA . HIS A 1 78 ? 7.197 3.977 -2.679 1.00 94.75 78 HIS A CA 1
ATOM 613 C C . HIS A 1 78 ? 7.432 2.729 -1.817 1.00 94.75 78 HIS A C 1
ATOM 615 O O . HIS A 1 78 ? 7.182 1.608 -2.258 1.00 94.75 78 HIS A O 1
ATOM 621 N N . ASP A 1 79 ? 7.860 2.904 -0.564 1.00 93.44 79 ASP A N 1
ATOM 622 C CA . ASP A 1 79 ? 8.286 1.794 0.307 1.00 93.44 79 ASP A CA 1
ATOM 623 C C . ASP A 1 79 ? 7.194 0.728 0.514 1.00 93.44 79 ASP A C 1
ATOM 625 O O . ASP A 1 79 ? 7.489 -0.464 0.592 1.00 93.44 79 ASP A O 1
ATOM 629 N N . ASN A 1 80 ? 5.922 1.138 0.539 1.00 97.50 80 ASN A N 1
ATOM 630 C CA . ASN A 1 80 ? 4.766 0.241 0.670 1.00 97.50 80 ASN A CA 1
ATOM 631 C C . ASN A 1 80 ? 4.025 -0.039 -0.648 1.00 97.50 80 ASN A C 1
ATOM 633 O O . ASN A 1 80 ? 2.901 -0.534 -0.621 1.00 97.50 80 ASN A O 1
ATOM 637 N N . LEU A 1 81 ? 4.629 0.264 -1.796 1.00 97.50 81 LEU A N 1
ATOM 638 C CA . LEU A 1 81 ? 4.189 -0.217 -3.104 1.00 97.50 81 LEU A CA 1
ATOM 639 C C . LEU A 1 81 ? 5.170 -1.285 -3.610 1.00 97.50 81 LEU A C 1
ATOM 641 O O . LEU A 1 81 ? 6.346 -1.286 -3.240 1.00 97.50 81 LEU A O 1
ATOM 645 N N . ILE A 1 82 ? 4.698 -2.217 -4.441 1.00 96.62 82 ILE A N 1
ATOM 646 C CA . ILE A 1 82 ? 5.603 -3.042 -5.253 1.00 96.62 82 ILE A CA 1
ATOM 647 C C . ILE A 1 82 ? 6.208 -2.138 -6.323 1.00 96.62 82 ILE A C 1
ATOM 649 O O . ILE A 1 82 ? 5.522 -1.757 -7.277 1.00 96.62 82 ILE A O 1
ATOM 653 N N . CYS A 1 83 ? 7.481 -1.789 -6.163 1.00 94.94 83 CYS A N 1
ATOM 654 C CA . CYS A 1 83 ? 8.140 -0.855 -7.060 1.00 94.94 83 CYS A CA 1
ATOM 655 C C . CYS A 1 83 ? 8.468 -1.516 -8.401 1.00 94.94 83 CYS A C 1
ATOM 657 O O . CYS A 1 83 ? 8.981 -2.638 -8.447 1.00 94.94 83 CYS A O 1
ATOM 659 N N . LEU A 1 84 ? 8.239 -0.778 -9.489 1.00 93.19 84 LEU A N 1
ATOM 660 C CA . LEU A 1 84 ? 8.898 -1.026 -10.768 1.00 93.19 84 LEU A CA 1
ATOM 661 C C . LEU A 1 84 ? 10.323 -0.478 -10.651 1.00 93.19 84 LEU A C 1
ATOM 663 O O . LEU A 1 84 ? 10.502 0.714 -10.429 1.00 93.19 84 LEU A O 1
ATOM 667 N N . ARG A 1 85 ? 11.329 -1.348 -10.724 1.00 92.12 85 ARG A N 1
ATOM 668 C CA . ARG A 1 85 ? 12.740 -0.996 -10.523 1.00 92.12 85 ARG A CA 1
ATOM 669 C C . ARG A 1 85 ? 13.436 -0.622 -11.818 1.00 92.12 85 ARG A C 1
ATOM 671 O O . ARG A 1 85 ? 14.190 0.342 -11.837 1.00 92.12 85 ARG A O 1
ATOM 678 N N . ASP A 1 86 ? 13.197 -1.388 -12.877 1.00 91.00 86 ASP A N 1
ATOM 679 C CA . ASP A 1 86 ? 13.911 -1.219 -14.140 1.00 91.00 86 ASP A CA 1
ATOM 680 C C . ASP A 1 86 ? 13.163 -1.876 -15.310 1.00 91.00 86 ASP A C 1
ATOM 682 O O . ASP A 1 86 ? 12.228 -2.661 -15.127 1.00 91.00 86 ASP A O 1
ATOM 686 N N . CYS A 1 87 ? 13.597 -1.555 -16.522 1.00 90.06 87 CYS A N 1
ATOM 687 C CA . CYS A 1 87 ? 13.219 -2.213 -17.758 1.00 90.06 87 CYS A CA 1
ATOM 688 C C . CYS A 1 87 ? 14.467 -2.358 -18.627 1.00 90.06 87 CYS A C 1
ATOM 690 O O . CYS A 1 87 ? 15.079 -1.364 -19.017 1.00 90.06 87 CYS A O 1
ATOM 692 N N . PHE A 1 88 ? 14.830 -3.593 -18.967 1.00 88.94 88 PHE A N 1
ATOM 693 C CA . PHE A 1 88 ? 16.006 -3.867 -19.793 1.00 88.94 88 PHE A CA 1
ATOM 694 C C . PHE A 1 88 ? 15.714 -4.926 -20.850 1.00 88.94 88 PHE A C 1
ATOM 696 O O . PHE A 1 88 ? 14.732 -5.667 -20.769 1.00 88.94 88 PHE A O 1
ATOM 703 N N . SER A 1 89 ? 16.584 -5.013 -21.858 1.00 89.44 89 SER A N 1
ATOM 704 C CA . SER A 1 89 ? 16.482 -6.032 -22.901 1.00 89.44 89 SER A CA 1
ATOM 705 C C . SER A 1 89 ? 17.730 -6.903 -22.982 1.00 89.44 89 SER A C 1
ATOM 707 O O . SER A 1 89 ? 18.848 -6.427 -22.823 1.00 89.44 89 SER A O 1
ATOM 709 N N . VAL A 1 90 ? 17.552 -8.187 -23.286 1.00 90.12 90 VAL A N 1
ATOM 710 C CA . VAL A 1 90 ? 18.635 -9.156 -23.507 1.00 90.12 90 VAL A CA 1
ATOM 711 C C . VAL A 1 90 ? 18.475 -9.852 -24.847 1.00 90.12 90 VAL A C 1
ATOM 713 O O . VAL A 1 90 ? 17.373 -10.199 -25.262 1.00 90.12 90 VAL A O 1
ATOM 716 N N . ALA A 1 91 ? 19.589 -10.088 -25.535 1.00 88.44 91 ALA A N 1
ATOM 717 C CA . ALA A 1 91 ? 19.606 -10.880 -26.754 1.00 88.44 91 ALA A CA 1
ATOM 718 C C . ALA A 1 91 ? 19.771 -12.354 -26.369 1.00 88.44 91 ALA A C 1
ATOM 720 O O . ALA A 1 91 ? 20.854 -12.782 -25.971 1.00 88.44 91 ALA A O 1
ATOM 721 N N . LYS A 1 92 ? 18.702 -13.146 -26.479 1.00 84.56 92 LYS A N 1
ATOM 722 C CA . LYS A 1 92 ? 18.734 -14.585 -26.195 1.00 84.56 92 LYS A CA 1
ATOM 723 C C . LYS A 1 92 ? 18.785 -15.359 -27.506 1.00 84.56 92 LYS A C 1
ATOM 725 O O . LYS A 1 92 ? 17.942 -15.171 -28.378 1.00 84.56 92 LYS A O 1
ATOM 730 N N . GLN A 1 93 ? 19.775 -16.234 -27.663 1.00 82.06 93 GLN A N 1
ATOM 731 C CA . GLN A 1 93 ? 19.856 -17.090 -28.845 1.00 82.06 93 GLN A CA 1
ATOM 732 C C . GLN A 1 93 ? 18.652 -18.042 -28.882 1.00 82.06 93 GLN A C 1
ATOM 734 O O . GLN A 1 93 ? 18.358 -18.716 -27.889 1.00 82.06 93 GLN A O 1
ATOM 739 N N . LYS A 1 94 ? 17.954 -18.112 -30.021 1.00 81.38 94 LYS A N 1
ATOM 740 C CA . LYS A 1 94 ? 16.821 -19.029 -30.188 1.00 81.38 94 LYS A CA 1
ATOM 741 C C . LYS A 1 94 ? 17.314 -20.483 -30.136 1.00 81.38 94 LYS A C 1
ATOM 743 O O . LYS A 1 94 ? 18.305 -20.801 -30.802 1.00 81.38 94 LYS A O 1
ATOM 748 N N . PRO A 1 95 ? 16.640 -21.390 -29.400 1.00 81.19 95 PRO A N 1
ATOM 749 C CA . PRO A 1 95 ? 17.029 -22.797 -29.356 1.00 81.19 95 PRO A CA 1
ATOM 750 C C . PRO A 1 95 ? 17.126 -23.389 -30.768 1.00 81.19 95 PRO A C 1
ATOM 752 O O . PRO A 1 95 ? 16.152 -23.391 -31.517 1.00 81.19 95 PRO A O 1
ATOM 755 N N . GLY A 1 96 ? 18.312 -23.868 -31.149 1.00 84.19 96 GLY A N 1
ATOM 756 C CA . GLY A 1 96 ? 18.546 -24.478 -32.463 1.00 84.19 96 GLY A CA 1
ATOM 757 C C . GLY A 1 96 ? 18.679 -23.509 -33.649 1.00 84.19 96 GLY A C 1
ATOM 758 O O . GLY A 1 96 ? 18.841 -23.985 -34.770 1.00 84.19 96 GLY A O 1
ATOM 759 N N . SER A 1 97 ? 18.666 -22.186 -33.436 1.00 87.00 97 SER A N 1
ATOM 760 C CA . SER A 1 97 ? 18.966 -21.185 -34.474 1.00 87.00 97 SER A CA 1
ATOM 761 C C . SER A 1 97 ? 20.246 -20.402 -34.152 1.00 87.00 97 SER A C 1
ATOM 763 O O . SER A 1 97 ? 20.721 -20.373 -33.017 1.00 87.00 97 SER A O 1
ATOM 765 N N . ARG A 1 98 ? 20.831 -19.769 -35.175 1.00 82.88 98 ARG A N 1
ATOM 766 C CA . ARG A 1 98 ? 21.869 -18.734 -35.015 1.00 82.88 98 ARG A CA 1
ATOM 767 C C . ARG A 1 98 ? 21.272 -17.347 -34.769 1.00 82.88 98 ARG A C 1
ATOM 769 O O . ARG A 1 98 ? 22.019 -16.411 -34.504 1.00 82.88 98 ARG A O 1
ATOM 776 N N . ASP A 1 99 ? 19.953 -17.229 -34.861 1.00 85.62 99 ASP A N 1
ATOM 777 C CA . ASP A 1 99 ? 19.246 -15.975 -34.660 1.00 85.62 99 ASP A CA 1
ATOM 778 C C . ASP A 1 99 ? 19.116 -15.662 -33.168 1.00 85.62 99 ASP A C 1
ATOM 780 O O . ASP A 1 99 ? 18.833 -16.538 -32.342 1.00 85.62 99 ASP A O 1
ATOM 784 N N . TYR A 1 100 ? 19.285 -14.385 -32.840 1.00 84.75 100 TYR A N 1
ATOM 785 C CA . TYR A 1 100 ? 19.029 -13.846 -31.513 1.00 84.75 100 TYR A CA 1
ATOM 786 C C . TYR A 1 100 ? 17.634 -13.229 -31.474 1.00 84.75 100 TYR A C 1
ATOM 788 O O . TYR A 1 100 ? 17.205 -12.554 -32.408 1.00 84.75 100 TYR A O 1
ATOM 796 N N . GLU A 1 101 ? 16.929 -13.465 -30.379 1.00 87.81 101 GLU A N 1
ATOM 797 C CA . GLU A 1 101 ? 15.673 -12.813 -30.048 1.00 87.81 101 GLU A CA 1
ATOM 798 C C . GLU A 1 101 ? 15.937 -11.758 -28.979 1.00 87.81 101 GLU A C 1
ATOM 800 O O . GLU A 1 101 ? 16.512 -12.066 -27.933 1.00 87.81 101 GLU A O 1
ATOM 805 N N . LYS A 1 102 ? 15.528 -10.513 -29.243 1.00 87.56 102 LYS A N 1
ATOM 806 C CA . LYS A 1 102 ? 15.489 -9.479 -28.208 1.00 87.56 102 LYS A CA 1
ATOM 807 C C . LYS A 1 102 ? 14.355 -9.842 -27.258 1.00 87.56 102 LYS A C 1
ATOM 809 O O . LYS A 1 102 ? 13.215 -9.949 -27.699 1.00 87.56 102 LYS A O 1
ATOM 814 N N . ARG A 1 103 ? 14.680 -10.039 -25.984 1.00 89.38 103 ARG A N 1
ATOM 815 C CA . ARG A 1 103 ? 13.707 -10.220 -24.913 1.00 89.38 103 ARG A CA 1
ATOM 816 C C . ARG A 1 103 ? 13.726 -9.039 -23.971 1.00 89.38 103 ARG A C 1
ATOM 818 O O . ARG A 1 103 ? 14.810 -8.651 -23.548 1.00 89.38 103 ARG A O 1
ATOM 825 N N . THR A 1 104 ? 12.562 -8.510 -23.630 1.00 89.38 104 THR A N 1
ATOM 826 C CA . THR A 1 104 ? 12.431 -7.341 -22.756 1.00 89.38 104 THR A CA 1
ATOM 827 C C . THR A 1 104 ? 11.826 -7.747 -21.423 1.00 89.38 104 THR A C 1
ATOM 829 O O . THR A 1 104 ? 10.804 -8.431 -21.387 1.00 89.38 104 THR A O 1
ATOM 832 N N . PHE A 1 105 ? 12.447 -7.303 -20.336 1.00 91.56 105 PHE A N 1
ATOM 833 C CA . PHE A 1 105 ? 12.070 -7.638 -18.971 1.00 91.56 105 PHE A CA 1
ATOM 834 C C . PHE A 1 105 ? 11.6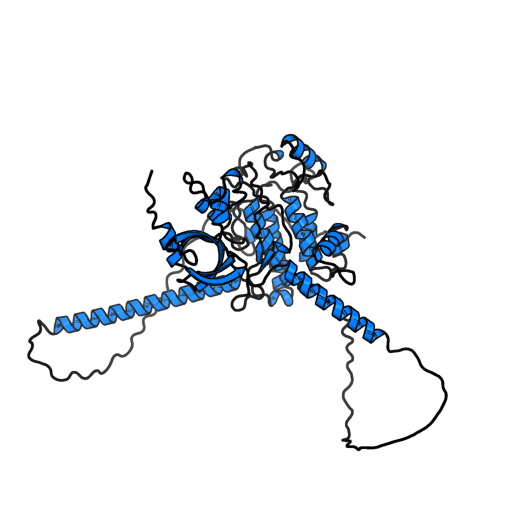90 -6.380 -18.193 1.00 91.56 105 PHE A C 1
ATOM 836 O O . PHE A 1 105 ? 12.423 -5.394 -18.233 1.00 91.56 105 PHE A O 1
ATOM 843 N N . LEU A 1 106 ? 10.585 -6.442 -17.446 1.00 92.00 106 LEU A N 1
ATOM 844 C CA . LEU A 1 106 ? 10.291 -5.492 -16.368 1.00 92.00 106 LEU A CA 1
ATOM 845 C C . LEU A 1 106 ? 10.774 -6.063 -15.045 1.00 92.00 106 LEU A C 1
ATOM 847 O O . LEU A 1 106 ? 10.450 -7.206 -14.721 1.00 92.00 106 LEU A O 1
ATOM 851 N N . VAL A 1 107 ? 11.504 -5.263 -14.281 1.00 94.25 107 VAL A N 1
ATOM 852 C CA . VAL A 1 107 ? 12.072 -5.650 -12.993 1.00 94.25 107 VAL A CA 1
ATOM 853 C C . VAL A 1 107 ? 11.239 -5.050 -11.871 1.00 94.25 107 VAL A C 1
ATOM 855 O O . VAL A 1 107 ? 11.024 -3.844 -11.835 1.00 94.25 107 VAL A O 1
ATOM 858 N N . TRP A 1 108 ? 10.802 -5.883 -10.940 1.00 95.94 108 TRP A N 1
ATOM 859 C CA . TRP A 1 108 ? 9.935 -5.537 -9.821 1.00 95.94 108 TRP A CA 1
ATOM 860 C C . TRP A 1 108 ? 10.580 -5.933 -8.498 1.00 95.94 108 TRP A C 1
ATOM 862 O O . TRP A 1 108 ? 11.447 -6.810 -8.455 1.00 95.94 108 TRP A O 1
ATOM 872 N N . ASP A 1 109 ? 10.114 -5.334 -7.405 1.00 96.12 109 ASP A N 1
ATOM 873 C CA . ASP A 1 109 ? 10.423 -5.838 -6.067 1.00 96.12 109 ASP A CA 1
ATOM 874 C C . ASP A 1 109 ? 10.059 -7.323 -5.932 1.00 96.12 109 ASP A C 1
ATOM 876 O O . ASP A 1 109 ? 8.971 -7.754 -6.317 1.00 96.12 109 ASP A O 1
ATOM 880 N N . ASN A 1 110 ? 10.957 -8.104 -5.330 1.00 95.62 110 ASN A N 1
ATOM 881 C CA . ASN A 1 110 ? 10.652 -9.473 -4.939 1.00 95.62 110 ASN A CA 1
ATOM 882 C C . ASN A 1 110 ? 9.981 -9.480 -3.559 1.00 95.62 110 ASN A C 1
ATOM 884 O O . ASN A 1 110 ? 10.579 -9.033 -2.579 1.00 95.62 110 ASN A O 1
ATOM 888 N N . CYS A 1 111 ? 8.745 -9.974 -3.488 1.00 95.75 111 CYS A N 1
ATOM 889 C CA . CYS A 1 111 ? 8.004 -10.179 -2.242 1.00 95.75 111 CYS A CA 1
ATOM 890 C C . CYS A 1 111 ? 7.947 -11.677 -1.929 1.00 95.75 111 CYS A C 1
ATOM 892 O O . CYS A 1 111 ? 7.000 -12.381 -2.278 1.00 95.75 111 CYS A O 1
ATOM 894 N N . ASP A 1 112 ? 9.022 -12.167 -1.327 1.00 94.31 112 ASP A N 1
ATOM 895 C CA . ASP A 1 112 ? 9.339 -13.579 -1.115 1.00 94.31 112 ASP A CA 1
ATOM 896 C C . ASP A 1 112 ? 8.693 -14.205 0.132 1.00 94.31 112 ASP A C 1
ATOM 898 O O . ASP A 1 112 ? 8.812 -15.413 0.340 1.00 94.31 112 ASP A O 1
ATOM 902 N N . ALA A 1 113 ? 7.978 -13.425 0.948 1.00 95.44 113 ALA A N 1
ATOM 903 C CA . ALA A 1 113 ? 7.167 -13.942 2.054 1.00 95.44 113 ALA A CA 1
ATOM 904 C C . ALA A 1 113 ? 5.701 -14.211 1.658 1.00 95.44 113 ALA A C 1
ATOM 906 O O . ALA A 1 113 ? 4.893 -14.591 2.501 1.00 95.44 113 ALA A O 1
ATOM 907 N N . GLY A 1 114 ? 5.358 -14.064 0.374 1.00 95.25 114 GLY A N 1
ATOM 908 C CA . GLY A 1 114 ? 4.022 -14.353 -0.144 1.00 95.25 114 GLY A CA 1
ATOM 909 C C . GLY A 1 114 ? 3.029 -13.208 0.068 1.00 95.25 114 GLY A C 1
ATOM 910 O O . GLY A 1 114 ? 3.409 -12.039 0.164 1.00 95.25 114 GLY A O 1
ATOM 911 N N . THR A 1 115 ? 1.738 -13.542 0.077 1.00 97.38 115 THR A N 1
ATOM 912 C CA . THR A 1 115 ? 0.637 -12.573 0.206 1.00 97.38 115 THR A CA 1
ATOM 913 C C . THR A 1 115 ? -0.094 -12.717 1.538 1.00 97.38 115 THR A C 1
ATOM 915 O O . THR A 1 115 ? -0.032 -13.761 2.192 1.00 97.38 115 THR A O 1
ATOM 918 N N . LEU A 1 116 ? -0.858 -11.695 1.921 1.00 97.62 116 LEU A N 1
ATOM 919 C CA . LEU A 1 116 ? -1.764 -11.773 3.066 1.00 97.62 116 LEU A CA 1
ATOM 920 C C . LEU A 1 116 ? -2.828 -12.861 2.880 1.00 97.62 116 LEU A C 1
ATOM 922 O O . LEU A 1 116 ? -3.248 -13.468 3.862 1.00 97.62 116 LEU A O 1
ATOM 926 N N . GLU A 1 117 ? -3.239 -13.155 1.644 1.00 96.06 117 GLU A N 1
ATOM 927 C CA . GLU A 1 117 ? -4.132 -14.286 1.375 1.00 96.06 117 GLU A CA 1
ATOM 928 C C . GLU A 1 117 ? -3.494 -15.621 1.778 1.00 96.06 117 GLU A C 1
ATOM 930 O O . GLU A 1 117 ? -4.147 -16.413 2.456 1.00 96.06 117 GLU A O 1
ATOM 935 N N . ASN A 1 118 ? -2.222 -15.854 1.426 1.00 94.00 118 ASN A N 1
ATOM 936 C CA . ASN A 1 118 ? -1.506 -17.072 1.822 1.00 94.00 118 ASN A CA 1
ATOM 937 C C . ASN A 1 118 ? -1.477 -17.222 3.347 1.00 94.00 118 ASN A C 1
ATOM 939 O O . ASN A 1 118 ? -1.811 -18.287 3.863 1.00 94.00 118 ASN A O 1
ATOM 943 N N . LEU A 1 119 ? -1.160 -16.136 4.057 1.00 92.69 119 LEU A N 1
ATOM 944 C CA . LEU A 1 119 ? -1.109 -16.128 5.516 1.00 92.69 119 LEU A CA 1
ATOM 945 C C . LEU A 1 119 ? -2.476 -16.433 6.148 1.00 92.69 119 LEU A C 1
ATOM 947 O O . LEU A 1 119 ? -2.566 -17.218 7.089 1.00 92.69 119 LEU A O 1
ATOM 951 N N . LEU A 1 120 ? -3.553 -15.841 5.621 1.00 91.06 120 LEU A N 1
ATOM 952 C CA . LEU A 1 120 ? -4.907 -16.094 6.117 1.00 91.06 120 LEU A CA 1
ATOM 953 C C . LEU A 1 120 ? -5.327 -17.552 5.905 1.00 91.06 120 LEU A C 1
ATOM 955 O O . LEU A 1 120 ? -5.925 -18.136 6.804 1.00 91.06 120 LEU A O 1
ATOM 959 N N . VAL A 1 121 ? -4.999 -18.153 4.755 1.00 87.94 121 VAL A N 1
ATOM 960 C CA . VAL A 1 121 ? -5.273 -19.578 4.498 1.00 87.94 121 VAL A CA 1
ATOM 961 C C . VAL A 1 121 ? -4.557 -20.466 5.516 1.00 87.94 121 VAL A C 1
ATOM 963 O O . VAL A 1 121 ? -5.192 -21.332 6.116 1.00 87.94 121 VAL A O 1
ATOM 966 N N . GLU A 1 122 ? -3.264 -20.233 5.754 1.00 82.62 122 GLU A N 1
ATOM 967 C CA . GLU A 1 122 ? -2.482 -21.027 6.708 1.00 82.62 122 GLU A CA 1
ATOM 968 C C . GLU A 1 122 ? -3.043 -20.950 8.133 1.00 82.62 122 GLU A C 1
ATOM 970 O O . GLU A 1 122 ? -3.135 -21.962 8.832 1.00 82.62 122 GLU A O 1
ATOM 975 N N . GLU A 1 123 ? -3.451 -19.760 8.572 1.00 85.06 123 GLU A N 1
ATOM 976 C CA . GLU A 1 123 ? -4.015 -19.565 9.908 1.00 85.06 123 GLU A CA 1
ATOM 977 C C . GLU A 1 123 ? -5.433 -20.139 10.036 1.00 85.06 123 GLU A C 1
ATOM 979 O O . GLU A 1 123 ? -5.807 -20.634 11.102 1.00 85.06 123 GLU A O 1
ATOM 984 N N . TYR A 1 124 ? -6.215 -20.179 8.954 1.00 84.00 124 TYR A N 1
ATOM 985 C CA . TYR A 1 124 ? -7.510 -20.870 8.947 1.00 84.00 124 TYR A CA 1
ATOM 986 C C . TYR A 1 124 ? -7.363 -22.377 9.146 1.00 84.00 124 TYR A C 1
ATOM 988 O O . TYR A 1 124 ? -8.139 -22.977 9.901 1.00 84.00 124 TYR A O 1
ATOM 996 N N . ASP A 1 125 ? -6.365 -22.985 8.506 1.00 80.25 125 ASP A N 1
ATOM 997 C CA . ASP A 1 125 ? -6.100 -24.416 8.638 1.00 80.25 125 ASP A CA 1
ATOM 998 C C . ASP A 1 125 ? -5.680 -24.764 10.076 1.00 80.25 125 ASP A C 1
ATOM 1000 O O . ASP A 1 125 ? -6.211 -25.713 10.663 1.00 80.25 125 ASP A O 1
ATOM 1004 N N . LYS A 1 126 ? -4.812 -23.945 10.691 1.00 81.81 126 LYS A N 1
ATOM 1005 C CA . LYS A 1 126 ? -4.413 -24.092 12.105 1.00 81.81 126 LYS A CA 1
ATOM 1006 C C . LYS A 1 126 ? -5.602 -23.935 13.053 1.00 81.81 126 LYS A C 1
ATOM 1008 O O . LYS A 1 126 ? -5.818 -24.778 13.921 1.00 81.81 126 LYS A O 1
ATOM 1013 N N . TYR A 1 127 ? -6.415 -22.897 12.857 1.00 75.81 127 TYR A N 1
ATOM 1014 C CA . TYR A 1 127 ? -7.565 -22.623 13.719 1.00 75.81 127 TYR A CA 1
ATOM 1015 C C . TYR A 1 127 ? -8.616 -23.745 13.675 1.00 75.81 127 TYR A C 1
ATOM 1017 O O . TYR A 1 127 ? -9.208 -24.100 14.697 1.00 75.81 127 TYR A O 1
ATOM 1025 N N . THR A 1 128 ? -8.838 -24.342 12.500 1.00 74.12 128 THR A N 1
ATOM 1026 C CA . THR A 1 128 ? -9.789 -25.454 12.335 1.00 74.12 128 THR A CA 1
ATOM 1027 C C . THR A 1 128 ? -9.325 -26.707 13.089 1.00 74.12 128 THR A C 1
ATOM 1029 O O . THR A 1 128 ? -10.136 -27.363 13.746 1.00 74.12 128 THR A O 1
ATOM 1032 N N . LEU A 1 129 ? -8.021 -27.004 13.068 1.00 72.88 129 LEU A N 1
ATOM 1033 C CA . LEU A 1 129 ? -7.420 -28.124 13.806 1.00 72.88 129 LEU A CA 1
ATOM 1034 C C . LEU A 1 129 ? -7.555 -27.965 15.332 1.00 72.88 129 LEU A C 1
ATOM 1036 O O . LEU A 1 129 ? -7.918 -28.925 16.023 1.00 72.88 129 LEU A O 1
ATOM 1040 N N . ASP A 1 130 ? -7.321 -26.761 15.860 1.00 72.38 130 ASP A N 1
ATOM 1041 C CA . ASP A 1 130 ? -7.444 -26.462 17.297 1.00 72.38 130 ASP A CA 1
ATOM 1042 C C . ASP A 1 130 ? -8.896 -26.644 17.793 1.00 72.38 130 ASP A C 1
ATOM 1044 O O . ASP A 1 130 ? -9.154 -27.180 18.875 1.00 72.38 130 ASP A O 1
ATOM 1048 N N . GLN A 1 131 ? -9.885 -26.264 16.979 1.00 71.12 131 GLN A N 1
ATOM 1049 C CA . GLN A 1 131 ? -11.304 -26.464 17.297 1.00 71.12 131 GLN A CA 1
ATOM 1050 C C . GLN A 1 131 ? -11.696 -27.953 17.331 1.00 71.12 131 GLN A C 1
ATOM 1052 O O . GLN A 1 131 ? -12.438 -28.389 18.218 1.00 71.12 131 GLN A O 1
ATOM 1057 N N . GLU A 1 132 ? -11.198 -28.763 16.393 1.00 73.56 132 GLU A N 1
ATOM 1058 C CA . GLU A 1 132 ? -11.495 -30.202 16.333 1.00 73.56 132 GLU A CA 1
ATOM 1059 C C . GLU A 1 132 ? -10.856 -30.987 17.492 1.00 73.56 132 GLU A C 1
ATOM 1061 O O . GLU A 1 132 ? -11.486 -31.877 18.078 1.00 73.56 132 GLU A O 1
ATOM 1066 N N . THR A 1 133 ? -9.631 -30.629 17.875 1.00 72.50 133 THR A N 1
ATOM 1067 C CA . THR A 1 133 ? -8.911 -31.238 19.006 1.00 72.50 133 THR A CA 1
ATOM 1068 C C . THR A 1 133 ? -9.547 -30.889 20.356 1.00 72.50 133 THR A C 1
ATOM 1070 O O . THR A 1 133 ? -9.761 -31.782 21.187 1.00 72.50 133 THR A O 1
ATOM 1073 N N . ASN A 1 134 ? -9.977 -29.640 20.554 1.00 65.06 134 ASN A N 1
ATOM 1074 C CA . ASN A 1 134 ? -10.698 -29.223 21.764 1.00 65.06 134 ASN A CA 1
ATOM 1075 C C . ASN A 1 134 ? -12.087 -29.875 21.882 1.00 65.06 134 ASN A C 1
ATOM 1077 O O . ASN A 1 134 ? -12.517 -30.276 22.972 1.00 65.06 134 ASN A O 1
ATOM 1081 N N . LYS A 1 135 ? -12.783 -30.080 20.758 1.00 66.94 135 LYS A N 1
ATOM 1082 C CA . LYS A 1 135 ? -14.066 -30.801 20.732 1.00 66.94 135 LYS A CA 1
ATOM 1083 C C . LYS A 1 135 ? -13.916 -32.293 21.053 1.00 66.94 135 LYS A C 1
ATOM 1085 O O . LYS A 1 135 ? -14.784 -32.869 21.708 1.00 66.94 135 LYS A O 1
ATOM 1090 N N . SER A 1 136 ? -12.807 -32.905 20.637 1.00 59.84 136 SER A N 1
ATOM 1091 C CA . SER A 1 136 ? -12.501 -34.321 20.900 1.00 59.84 136 SER A CA 1
ATOM 1092 C C . SER A 1 136 ? -12.099 -34.583 22.358 1.00 59.84 136 SER A C 1
ATOM 1094 O O . SER A 1 136 ? -12.371 -35.654 22.896 1.00 59.84 136 SER A O 1
ATOM 1096 N N . THR A 1 137 ? -11.502 -33.592 23.025 1.00 56.22 137 THR A N 1
ATOM 1097 C CA . THR A 1 137 ? -11.053 -33.702 24.427 1.00 56.22 137 THR A CA 1
ATOM 1098 C C . THR A 1 137 ? -12.185 -33.414 25.425 1.00 56.22 137 THR A C 1
ATOM 1100 O O . THR A 1 137 ? -12.198 -33.945 26.533 1.00 56.22 137 THR A O 1
ATOM 1103 N N . SER A 1 138 ? -13.200 -32.645 25.020 1.00 52.56 138 SER A N 1
ATOM 1104 C CA . SER A 1 138 ? -14.374 -32.323 25.848 1.00 52.56 138 SER A CA 1
ATOM 1105 C C . SER A 1 138 ? -15.479 -33.394 25.841 1.00 52.56 138 SER A C 1
ATOM 1107 O O . SER A 1 138 ? -16.433 -33.284 26.609 1.00 52.56 138 SER A O 1
ATOM 1109 N N . THR A 1 139 ? -15.364 -34.458 25.033 1.00 49.75 139 THR A N 1
ATOM 1110 C CA . THR A 1 139 ? -16.389 -35.520 24.927 1.00 49.75 139 THR A CA 1
ATOM 1111 C C . THR A 1 139 ? -16.091 -36.812 25.706 1.00 49.75 139 THR A C 1
ATOM 1113 O O . THR A 1 139 ? -16.886 -37.746 25.631 1.00 49.75 139 THR A O 1
ATOM 1116 N N . SER A 1 140 ? -15.012 -36.903 26.500 1.00 43.34 140 SER A N 1
ATOM 1117 C CA . SER A 1 140 ? -14.620 -38.168 27.163 1.00 43.34 140 SER A CA 1
ATOM 1118 C C . SER A 1 140 ? -14.945 -38.295 28.664 1.00 43.34 140 SER A C 1
ATOM 1120 O O . SER A 1 140 ? -14.374 -39.159 29.331 1.00 43.34 140 SER A O 1
ATOM 1122 N N . SER A 1 141 ? -15.832 -37.477 29.239 1.00 42.06 141 SER A N 1
ATOM 1123 C CA . SER A 1 141 ? -16.088 -37.498 30.691 1.00 42.06 141 SER A CA 1
ATOM 1124 C C . SER A 1 141 ? -17.564 -37.510 31.092 1.00 42.06 141 SER A C 1
ATOM 1126 O O . SER A 1 141 ? -17.958 -36.801 32.008 1.00 42.06 141 SER A O 1
ATOM 1128 N N . THR A 1 142 ? -18.398 -38.373 30.503 1.00 41.91 142 THR A N 1
ATOM 1129 C CA . THR A 1 142 ? -19.595 -38.901 31.195 1.00 41.91 142 THR A CA 1
ATOM 1130 C C . THR A 1 142 ? -20.027 -40.231 30.574 1.00 41.91 142 THR A C 1
ATOM 1132 O O . THR A 1 142 ? -20.643 -40.215 29.522 1.00 41.91 142 THR A O 1
ATOM 1135 N N . GLU A 1 143 ? -19.701 -41.362 31.218 1.00 37.78 143 GLU A N 1
ATOM 1136 C CA . GLU A 1 143 ? -20.562 -42.562 31.335 1.00 37.78 143 GLU A CA 1
ATOM 1137 C C . GLU A 1 143 ? -19.877 -43.665 32.191 1.00 37.78 143 GLU A C 1
ATOM 1139 O O . GLU A 1 143 ? -18.925 -44.328 31.788 1.00 37.78 143 GLU A O 1
ATOM 1144 N N . LYS A 1 144 ? -20.382 -43.848 33.420 1.00 41.59 144 LYS A N 1
ATOM 1145 C CA . LYS A 1 144 ? -20.415 -45.103 34.212 1.00 41.59 144 LYS A CA 1
ATOM 1146 C C . LYS A 1 144 ? -21.896 -45.530 34.182 1.00 41.59 144 LYS A C 1
ATOM 1148 O O . LYS A 1 144 ? -22.728 -44.632 34.229 1.00 41.59 144 LYS A O 1
ATOM 1153 N N . SER A 1 145 ? -22.380 -46.771 34.178 1.00 40.00 145 SER A N 1
ATOM 1154 C CA . SER A 1 145 ? -21.921 -48.162 34.383 1.00 40.00 145 SER A CA 1
ATOM 1155 C C . SER A 1 145 ? -23.171 -49.046 34.107 1.00 40.00 145 SER A C 1
ATOM 1157 O O . SER A 1 145 ? -24.271 -48.560 34.341 1.00 40.00 145 SER A O 1
ATOM 1159 N N . GLU A 1 146 ? -23.122 -50.258 33.538 1.00 35.38 146 GLU A N 1
ATOM 1160 C CA . GLU A 1 146 ? -23.133 -51.583 34.219 1.00 35.38 146 GLU A CA 1
ATOM 1161 C C . GLU A 1 146 ? -23.232 -52.685 33.123 1.00 35.38 146 GLU A C 1
ATOM 1163 O O . GLU A 1 146 ? -24.062 -52.585 32.228 1.00 35.38 146 GLU A O 1
ATOM 1168 N N . ALA A 1 147 ? -22.263 -53.606 33.000 1.00 37.50 147 ALA A N 1
ATOM 1169 C CA . ALA A 1 147 ? -22.202 -54.984 33.540 1.00 37.50 147 ALA A CA 1
ATOM 1170 C C . ALA A 1 147 ? -22.721 -56.112 32.601 1.00 37.50 147 ALA A C 1
ATOM 1172 O O . ALA A 1 147 ? -23.921 -56.268 32.417 1.00 37.50 147 ALA A O 1
ATOM 1173 N N . THR A 1 148 ? -21.827 -56.984 32.087 1.00 32.16 148 THR A N 1
ATOM 1174 C CA . THR A 1 148 ? -21.700 -58.425 32.469 1.00 32.16 148 THR A CA 1
ATOM 1175 C C . THR A 1 148 ? -20.682 -59.240 31.623 1.00 32.16 148 THR A C 1
ATOM 1177 O O . THR A 1 148 ? -20.623 -59.154 30.405 1.00 32.16 148 THR A O 1
ATOM 1180 N N . SER A 1 149 ? -19.879 -60.027 32.359 1.00 34.94 149 SER A N 1
ATOM 1181 C CA . SER A 1 149 ? -19.005 -61.203 32.097 1.00 34.94 149 SER A CA 1
ATOM 1182 C C . SER A 1 149 ? -18.760 -61.791 30.684 1.00 34.94 149 SER A C 1
ATOM 1184 O O . SER A 1 149 ? -19.695 -62.241 30.030 1.00 34.94 149 SER A O 1
ATOM 1186 N N . SER A 1 150 ? -17.501 -62.115 30.335 1.00 31.95 150 SER A N 1
ATOM 1187 C CA . SER A 1 150 ? -16.832 -63.412 30.644 1.00 31.95 150 SER A CA 1
ATOM 1188 C C . SER A 1 150 ? -15.503 -63.648 29.875 1.00 31.95 150 SER A C 1
ATOM 1190 O O . SER A 1 150 ? -15.395 -63.385 28.686 1.00 31.95 150 SER A O 1
ATOM 1192 N N . ASP A 1 151 ? -14.522 -64.196 30.608 1.00 33.69 151 ASP A N 1
ATOM 1193 C CA . ASP A 1 151 ? -13.481 -65.181 30.241 1.00 33.69 151 ASP A CA 1
ATOM 1194 C C . ASP A 1 151 ? -12.325 -64.952 29.219 1.00 33.69 151 ASP A C 1
ATOM 1196 O O . ASP A 1 151 ? -12.485 -65.044 28.009 1.00 33.69 151 ASP A O 1
ATOM 1200 N N . LYS A 1 152 ? -11.105 -64.986 29.811 1.00 34.84 152 LYS A N 1
ATOM 1201 C CA . LYS A 1 152 ? -9.910 -65.841 29.528 1.00 34.84 152 LYS A CA 1
ATOM 1202 C C . LYS A 1 152 ? -8.668 -65.289 28.787 1.00 34.84 152 LYS A C 1
ATOM 1204 O O . LYS A 1 152 ? -8.692 -65.110 27.581 1.00 34.84 152 LYS A O 1
ATOM 1209 N N . LYS A 1 153 ? -7.544 -65.363 29.548 1.00 32.41 153 LYS A N 1
ATOM 1210 C CA . LYS A 1 153 ? -6.131 -65.732 29.207 1.00 32.41 153 LYS A CA 1
ATOM 1211 C C . LYS A 1 153 ? -5.385 -64.824 28.208 1.00 32.41 153 LYS A C 1
ATOM 1213 O O . LYS A 1 153 ? -5.944 -64.447 27.202 1.00 32.41 153 LYS A O 1
ATOM 1218 N N . SER A 1 154 ? -4.091 -64.499 28.295 1.00 29.86 154 SER A N 1
ATOM 1219 C CA . SER A 1 154 ? -2.905 -64.821 29.125 1.00 29.86 154 SER A CA 1
ATOM 1220 C C . SER A 1 154 ? -1.738 -64.050 28.458 1.00 29.86 154 SER A C 1
ATOM 1222 O O . SER A 1 154 ? -1.680 -64.081 27.236 1.00 29.86 154 SER A O 1
ATOM 1224 N N . ALA A 1 155 ? -0.887 -63.254 29.119 1.00 31.28 155 ALA A N 1
ATOM 1225 C CA . ALA A 1 155 ? 0.493 -63.559 29.572 1.00 31.28 155 ALA A CA 1
ATOM 1226 C C . ALA A 1 155 ? 1.274 -62.213 29.489 1.00 31.28 155 ALA A C 1
ATOM 1228 O O . ALA A 1 155 ? 1.209 -61.552 28.463 1.00 31.28 155 ALA A O 1
ATOM 1229 N N . SER A 1 156 ? 1.699 -61.594 30.596 1.00 30.61 156 SER A N 1
ATOM 1230 C CA . SER A 1 156 ? 3.014 -61.661 31.275 1.00 30.61 156 SER A CA 1
ATOM 1231 C C . SER A 1 156 ? 4.208 -60.962 30.585 1.00 30.61 156 SER A C 1
ATOM 1233 O O . SER A 1 156 ? 4.799 -61.535 29.679 1.00 30.61 156 SER A O 1
ATOM 1235 N N . SER A 1 157 ? 4.631 -59.814 31.140 1.00 33.41 157 SER A N 1
ATOM 1236 C CA . SER A 1 157 ? 6.035 -59.443 31.465 1.00 33.41 157 SER A CA 1
ATOM 1237 C C . SER A 1 157 ? 6.058 -58.028 32.095 1.00 33.41 157 SER A C 1
ATOM 1239 O O . SER A 1 157 ? 5.819 -57.048 31.402 1.00 33.41 157 SER A O 1
ATOM 1241 N N . SER A 1 158 ? 6.012 -57.898 33.433 1.00 32.69 158 SER A N 1
ATOM 1242 C CA . SER A 1 158 ? 7.144 -57.585 34.352 1.00 32.69 158 SER A CA 1
ATOM 1243 C C . SER A 1 158 ? 7.737 -56.169 34.182 1.00 32.69 158 SER A C 1
ATOM 1245 O O . SER A 1 158 ? 8.421 -55.923 33.202 1.00 32.69 158 SER A O 1
ATOM 1247 N N . LYS A 1 159 ? 7.338 -55.199 35.034 1.00 33.25 159 LYS A N 1
ATOM 1248 C CA . LYS A 1 159 ? 8.007 -54.702 36.280 1.00 33.25 159 LYS A CA 1
ATOM 1249 C C . LYS A 1 159 ? 9.326 -53.960 35.987 1.00 33.25 159 LYS A C 1
ATOM 1251 O O . LYS A 1 159 ? 10.223 -54.568 35.432 1.00 33.25 159 LYS A O 1
ATOM 1256 N N . THR A 1 160 ? 9.484 -52.690 36.375 1.00 30.09 160 THR A N 1
ATOM 1257 C CA . THR A 1 160 ? 9.793 -52.287 37.766 1.00 30.09 160 THR A CA 1
ATOM 1258 C C . THR A 1 160 ? 9.236 -50.916 38.187 1.00 30.09 160 THR A C 1
ATOM 1260 O O . THR A 1 160 ? 9.286 -49.949 37.441 1.00 30.09 160 THR A O 1
ATOM 1263 N N . ASN A 1 161 ? 8.756 -50.877 39.436 1.00 31.00 161 ASN A N 1
ATOM 1264 C CA . ASN A 1 161 ? 8.408 -49.701 40.239 1.00 31.00 161 ASN A CA 1
ATOM 1265 C C . ASN A 1 161 ? 9.664 -49.003 40.776 1.00 31.00 161 ASN A C 1
ATOM 1267 O O . ASN A 1 161 ? 10.546 -49.699 41.280 1.00 31.00 161 ASN A O 1
ATOM 1271 N N . GLU A 1 162 ? 9.623 -47.675 40.890 1.00 29.83 162 GLU A N 1
ATOM 1272 C CA . GLU A 1 162 ? 10.319 -46.957 41.961 1.00 29.83 162 GLU A CA 1
ATOM 1273 C C . GLU A 1 162 ? 9.397 -45.913 42.612 1.00 29.83 162 GLU A C 1
ATOM 1275 O O . GLU A 1 162 ? 8.563 -45.282 41.967 1.00 29.83 162 GLU A O 1
ATOM 1280 N N . LYS A 1 163 ? 9.486 -45.864 43.942 1.00 35.97 163 LYS A N 1
ATOM 1281 C CA . LYS A 1 163 ? 8.614 -45.196 44.916 1.00 35.97 163 LYS A CA 1
ATOM 1282 C C . LYS A 1 163 ? 9.042 -43.730 45.114 1.00 35.97 163 LYS A C 1
ATOM 1284 O O . LYS A 1 163 ? 10.223 -43.458 45.248 1.00 35.97 163 LYS A O 1
ATOM 1289 N N . SER A 1 164 ? 8.079 -42.805 45.107 1.00 34.03 164 SER A N 1
ATOM 1290 C CA . SER A 1 164 ? 7.581 -42.024 46.265 1.00 34.03 164 SER A CA 1
ATOM 1291 C C . SER A 1 164 ? 8.304 -40.707 46.584 1.00 34.03 164 SER A C 1
ATOM 1293 O O . SER A 1 164 ? 9.399 -40.728 47.134 1.00 34.03 164 SER A O 1
ATOM 1295 N N . ASN A 1 165 ? 7.601 -39.583 46.402 1.00 34.84 165 ASN A N 1
ATOM 1296 C CA . ASN A 1 165 ? 7.256 -38.670 47.503 1.00 34.84 165 ASN A CA 1
ATOM 1297 C C . ASN A 1 165 ? 6.149 -37.678 47.075 1.00 34.84 165 ASN A C 1
ATOM 1299 O O . ASN A 1 165 ? 6.258 -37.110 45.990 1.00 34.84 165 ASN A O 1
ATOM 1303 N N . PRO A 1 166 ? 5.101 -37.465 47.891 1.00 46.69 166 PRO A N 1
ATOM 1304 C CA . PRO A 1 166 ? 4.146 -36.375 47.728 1.00 46.69 166 PRO A CA 1
ATOM 1305 C C . PRO A 1 166 ? 4.557 -35.209 48.635 1.00 46.69 166 PRO A C 1
ATOM 1307 O O . PRO A 1 166 ? 4.888 -35.451 49.786 1.00 46.69 166 PRO A O 1
ATOM 1310 N N . ASP A 1 167 ? 4.586 -33.986 48.110 1.00 41.00 167 ASP A N 1
ATOM 1311 C CA . ASP A 1 167 ? 4.309 -32.735 48.840 1.00 41.00 167 ASP A CA 1
ATOM 1312 C C . ASP A 1 167 ? 4.697 -31.556 47.943 1.00 41.00 167 ASP A C 1
ATOM 1314 O O . ASP A 1 167 ? 5.796 -31.004 47.995 1.00 41.00 167 ASP A O 1
ATOM 1318 N N . THR A 1 168 ? 3.778 -31.160 47.069 1.00 43.69 168 THR A N 1
ATOM 1319 C CA . THR A 1 168 ? 3.765 -29.804 46.514 1.00 43.69 168 THR A CA 1
ATOM 1320 C C . THR A 1 168 ? 2.300 -29.424 46.322 1.00 43.69 168 THR A C 1
ATOM 1322 O O . THR A 1 168 ? 1.576 -30.167 45.656 1.00 43.69 168 THR A O 1
ATOM 1325 N N . PRO A 1 169 ? 1.813 -28.345 46.956 1.00 38.50 169 PRO A N 1
ATOM 1326 C CA . PRO A 1 169 ? 0.425 -27.951 46.814 1.00 38.50 169 PRO A CA 1
ATOM 1327 C C . PRO A 1 169 ? 0.195 -27.483 45.379 1.00 38.50 169 PRO A C 1
ATOM 1329 O O . PRO A 1 169 ? 0.854 -26.559 44.905 1.00 38.50 169 PRO A O 1
ATOM 1332 N N . MET A 1 170 ? -0.738 -28.158 44.707 1.00 42.19 170 MET A N 1
ATOM 1333 C CA . MET A 1 170 ? -1.313 -27.741 43.437 1.00 42.19 170 MET A CA 1
ATOM 1334 C C . MET A 1 170 ? -1.903 -26.343 43.593 1.00 42.19 170 MET A C 1
ATOM 1336 O O . MET A 1 170 ? -2.956 -26.155 44.201 1.00 42.19 170 MET A O 1
ATOM 1340 N N . THR A 1 171 ? -1.217 -25.354 43.038 1.00 36.03 171 THR A N 1
ATOM 1341 C CA . THR A 1 171 ? -1.871 -24.148 42.550 1.00 36.03 171 THR A CA 1
ATOM 1342 C C . THR A 1 171 ? -2.353 -24.457 41.143 1.00 36.03 171 THR A C 1
ATOM 1344 O O . THR A 1 171 ? -1.670 -24.152 40.170 1.00 36.03 171 THR A O 1
ATOM 1347 N N . ASP A 1 172 ? -3.522 -25.094 41.054 1.00 37.72 172 ASP A N 1
ATOM 1348 C CA . ASP A 1 172 ? -4.348 -25.073 39.848 1.00 37.72 172 ASP A CA 1
ATOM 1349 C C . ASP A 1 172 ? -4.847 -23.635 39.671 1.00 37.72 172 ASP A C 1
ATOM 1351 O O . ASP A 1 172 ? -5.968 -23.266 40.028 1.00 37.72 172 ASP A O 1
ATOM 1355 N N . THR A 1 173 ? -3.971 -22.770 39.167 1.00 38.62 173 THR A N 1
ATOM 1356 C CA . THR A 1 173 ? -4.414 -21.585 38.453 1.00 38.62 173 THR A CA 1
ATOM 1357 C C . THR A 1 173 ? -5.067 -22.100 37.185 1.00 38.62 173 THR A C 1
ATOM 1359 O O . THR A 1 173 ? -4.387 -22.425 36.216 1.00 38.62 173 THR A O 1
ATOM 1362 N N . HIS A 1 174 ? -6.394 -22.208 37.213 1.00 38.78 174 HIS A N 1
ATOM 1363 C CA . HIS A 1 174 ? -7.197 -22.095 36.009 1.00 38.78 174 HIS A CA 1
ATOM 1364 C C . HIS A 1 174 ? -6.826 -20.757 35.356 1.00 38.78 174 HIS A C 1
ATOM 1366 O O . HIS A 1 174 ? -7.423 -19.722 35.663 1.00 38.78 174 HIS A O 1
ATOM 1372 N N . GLU A 1 175 ? -5.790 -20.767 34.510 1.00 42.91 175 GLU A N 1
ATOM 1373 C CA . GLU A 1 175 ? -5.667 -19.814 33.419 1.00 42.91 175 GLU A CA 1
ATOM 1374 C C . GLU A 1 175 ? -7.002 -19.893 32.696 1.00 42.91 175 GLU A C 1
ATOM 1376 O O . GLU A 1 175 ? -7.391 -20.906 32.118 1.00 42.91 175 GLU A O 1
ATOM 1381 N N . THR A 1 176 ? -7.796 -18.853 32.903 1.00 40.34 176 THR A N 1
ATOM 1382 C CA . THR A 1 176 ? -8.997 -18.648 32.123 1.00 40.34 176 THR A CA 1
ATOM 1383 C C . THR A 1 176 ? -8.477 -18.411 30.719 1.00 40.34 176 THR A C 1
ATOM 1385 O O . THR A 1 176 ? -7.852 -17.381 30.486 1.00 40.34 176 THR A O 1
ATOM 1388 N N . ASP A 1 177 ? -8.626 -19.415 29.849 1.00 50.94 177 ASP A N 1
ATOM 1389 C CA . ASP A 1 177 ? -8.260 -19.366 28.433 1.00 50.94 177 ASP A CA 1
ATOM 1390 C C . ASP A 1 177 ? -8.916 -18.130 27.816 1.00 50.94 177 ASP A C 1
ATOM 1392 O O . ASP A 1 177 ? -10.078 -18.150 27.395 1.00 50.94 177 ASP A O 1
ATOM 1396 N N . ALA A 1 178 ? -8.192 -17.012 27.834 1.00 51.28 178 ALA A N 1
ATOM 1397 C CA . ALA A 1 178 ? -8.601 -15.813 27.141 1.00 51.28 178 ALA A CA 1
ATOM 1398 C C . ALA A 1 178 ? -8.750 -16.204 25.665 1.00 51.28 178 ALA A C 1
ATOM 1400 O O . ALA A 1 178 ? -7.892 -16.922 25.138 1.00 51.28 178 ALA A O 1
ATOM 1401 N N . PRO A 1 179 ? -9.849 -15.810 25.001 1.00 55.75 179 PRO A N 1
ATOM 1402 C CA . PRO A 1 179 ? -10.081 -16.180 23.617 1.00 55.75 179 PRO A CA 1
ATOM 1403 C C . PRO A 1 179 ? -8.890 -15.727 22.773 1.00 55.75 179 PRO A C 1
ATOM 1405 O O . PRO A 1 179 ? -8.642 -14.538 22.607 1.00 55.75 179 PRO A O 1
ATOM 1408 N N . LYS A 1 180 ? -8.129 -16.700 22.269 1.00 71.69 180 LYS A N 1
ATOM 1409 C CA . LYS A 1 180 ? -6.911 -16.469 21.495 1.00 71.69 180 LYS A CA 1
ATOM 1410 C C . LYS A 1 180 ? -7.237 -15.573 20.296 1.00 71.69 180 LYS A C 1
ATOM 1412 O O . LYS A 1 180 ? -8.099 -15.926 19.485 1.00 71.69 180 LYS A O 1
ATOM 1417 N N . LYS A 1 181 ? -6.552 -14.426 20.190 1.00 86.94 181 LYS A N 1
ATOM 1418 C CA . LYS A 1 181 ? -6.588 -13.551 19.004 1.00 86.94 181 LYS A CA 1
ATOM 1419 C C . LYS A 1 181 ? -6.372 -14.394 17.748 1.00 86.94 181 LYS A C 1
ATOM 1421 O O . LYS A 1 181 ? -5.517 -15.280 17.760 1.00 86.94 181 LYS A O 1
ATOM 1426 N N . PHE A 1 182 ? -7.129 -14.123 16.684 1.00 91.88 182 PHE A N 1
ATOM 1427 C CA . PHE A 1 182 ? -6.991 -14.890 15.446 1.00 91.88 182 PHE A CA 1
ATOM 1428 C C . PHE A 1 182 ? -5.632 -14.612 14.789 1.00 91.88 182 PHE A C 1
ATOM 1430 O O . PHE A 1 182 ? -4.813 -15.519 14.687 1.00 91.88 182 PHE A O 1
ATOM 1437 N N . LEU A 1 183 ? -5.350 -13.349 14.454 1.00 95.19 183 LEU A N 1
ATOM 1438 C CA . LEU A 1 183 ? -3.995 -12.884 14.141 1.00 95.19 183 LEU A CA 1
ATOM 1439 C C . LEU A 1 183 ? -3.459 -11.942 15.229 1.00 95.19 183 LEU A C 1
ATOM 1441 O O . LEU A 1 183 ? -4.257 -11.252 15.875 1.00 95.19 183 LEU A O 1
ATOM 1445 N N . PRO A 1 184 ? -2.126 -11.849 15.407 1.00 95.69 184 PRO A N 1
ATOM 1446 C CA . PRO A 1 184 ? -1.513 -10.857 16.285 1.00 95.69 184 PRO A CA 1
ATOM 1447 C C . PRO A 1 184 ? -1.969 -9.432 15.951 1.00 95.69 184 PRO A C 1
ATOM 1449 O O . PRO A 1 184 ? -2.139 -9.054 14.787 1.00 95.69 184 PRO A O 1
ATOM 1452 N N . GLU A 1 185 ? -2.160 -8.615 16.981 1.00 97.25 185 GLU A N 1
ATOM 1453 C CA . GLU A 1 185 ? -2.585 -7.227 16.810 1.00 97.25 185 GLU A CA 1
ATOM 1454 C C . GLU A 1 185 ? -1.475 -6.376 16.177 1.00 97.25 185 GLU A C 1
ATOM 1456 O O . GLU A 1 185 ? -1.746 -5.511 15.344 1.00 97.25 185 GLU A O 1
ATOM 1461 N N . SER A 1 186 ? -0.226 -6.673 16.527 1.00 97.38 186 SER A N 1
ATOM 1462 C CA . SER A 1 186 ? 0.992 -6.144 15.905 1.00 97.38 186 SER A CA 1
ATOM 1463 C C . SER A 1 186 ? 0.980 -6.279 14.377 1.00 97.38 186 SER A C 1
ATOM 1465 O O . SER A 1 186 ? 1.243 -5.300 13.675 1.00 97.38 186 SER A O 1
A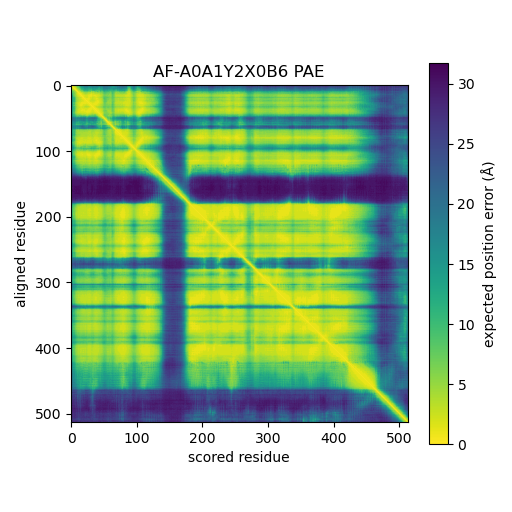TOM 1467 N N . LEU A 1 187 ? 0.602 -7.448 13.849 1.00 97.69 187 LEU A N 1
ATOM 1468 C CA . LEU A 1 187 ? 0.477 -7.678 12.407 1.00 97.69 187 LEU A CA 1
ATOM 1469 C C . LEU A 1 187 ? -0.671 -6.865 11.786 1.00 97.69 187 LEU A C 1
ATOM 1471 O O . LEU A 1 187 ? -0.515 -6.304 10.701 1.00 97.69 187 LEU A O 1
ATOM 1475 N N . CYS A 1 188 ? -1.813 -6.758 12.473 1.00 98.38 188 CYS A N 1
ATOM 1476 C CA . CYS A 1 188 ? -2.938 -5.938 12.010 1.00 98.38 188 CYS A CA 1
ATOM 1477 C C . CYS A 1 188 ? -2.534 -4.461 11.877 1.00 98.38 188 CYS A C 1
ATOM 1479 O O . CYS A 1 188 ? -2.857 -3.813 10.880 1.00 98.38 188 CYS A O 1
ATOM 1481 N N . TRP A 1 189 ? -1.783 -3.936 12.852 1.00 98.38 189 TRP A N 1
ATOM 1482 C CA . TRP A 1 189 ? -1.210 -2.592 12.778 1.00 98.38 189 TRP A CA 1
ATOM 1483 C C . TRP A 1 189 ? -0.213 -2.447 11.632 1.00 98.38 189 TRP A C 1
ATOM 1485 O O . TRP A 1 189 ? -0.271 -1.452 10.912 1.00 98.38 189 TRP A O 1
ATOM 1495 N N . HIS A 1 190 ? 0.673 -3.427 11.443 1.00 98.12 190 HIS A N 1
ATOM 1496 C CA . HIS A 1 190 ? 1.655 -3.410 10.363 1.00 98.12 190 HIS A CA 1
ATOM 1497 C C . HIS A 1 190 ? 0.977 -3.287 8.987 1.00 98.12 190 HIS A C 1
ATOM 1499 O O . HIS A 1 190 ? 1.285 -2.360 8.239 1.00 98.12 190 HIS A O 1
ATOM 1505 N N . VAL A 1 191 ? -0.029 -4.124 8.703 1.00 98.62 191 VAL A N 1
ATOM 1506 C CA . VAL A 1 191 ? -0.806 -4.058 7.452 1.00 98.62 191 VAL A CA 1
ATOM 1507 C C . VAL A 1 191 ? -1.564 -2.734 7.324 1.00 98.62 191 VAL A C 1
ATOM 1509 O O . VAL A 1 191 ? -1.477 -2.081 6.285 1.00 98.62 191 VAL A O 1
ATOM 1512 N N . LEU A 1 192 ? -2.276 -2.301 8.373 1.00 98.69 192 LEU A N 1
ATOM 1513 C CA . LEU A 1 192 ? -3.042 -1.050 8.357 1.00 98.69 192 LEU A CA 1
ATOM 1514 C C . LEU A 1 192 ? -2.158 0.153 8.005 1.00 98.69 192 LEU A C 1
ATOM 1516 O O . LEU A 1 192 ? -2.514 0.937 7.128 1.00 98.69 192 LEU A O 1
ATOM 1520 N N . ILE A 1 193 ? -1.019 0.311 8.683 1.00 98.31 193 ILE A N 1
ATOM 1521 C CA . ILE A 1 193 ? -0.129 1.455 8.469 1.00 98.31 193 ILE A CA 1
ATOM 1522 C C . ILE A 1 193 ? 0.528 1.382 7.092 1.00 98.31 193 ILE A C 1
ATOM 1524 O O . ILE A 1 193 ? 0.534 2.383 6.380 1.00 98.31 193 ILE A O 1
ATOM 1528 N N . SER A 1 194 ? 1.043 0.220 6.689 1.00 98.31 194 SER A N 1
ATOM 1529 C CA . SER A 1 194 ? 1.699 0.060 5.390 1.00 98.31 194 SER A CA 1
ATOM 1530 C C . SER A 1 194 ? 0.755 0.329 4.221 1.00 98.31 194 SER A C 1
ATOM 1532 O O . SER A 1 194 ? 1.106 1.085 3.314 1.00 98.31 194 SER A O 1
ATOM 1534 N N . VAL A 1 195 ? -0.463 -0.219 4.251 1.00 98.62 195 VAL A N 1
ATOM 1535 C CA . VAL A 1 195 ? -1.438 0.022 3.179 1.00 98.62 195 VAL A CA 1
ATOM 1536 C C . VAL A 1 195 ? -1.938 1.468 3.210 1.00 98.62 195 VAL A C 1
ATOM 1538 O O . VAL A 1 195 ? -2.076 2.072 2.152 1.00 98.62 195 VAL A O 1
ATOM 1541 N N . LEU A 1 196 ? -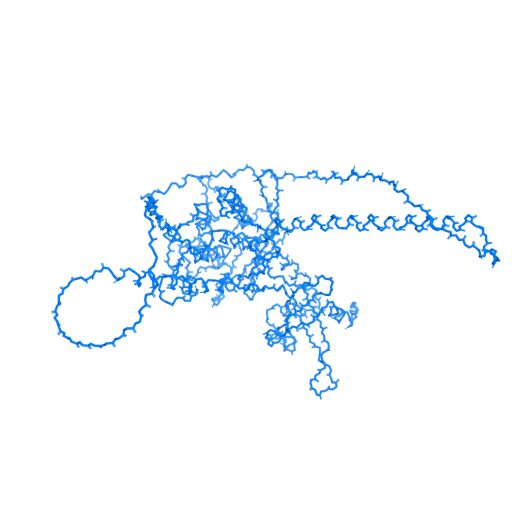2.139 2.085 4.382 1.00 98.50 196 LEU A N 1
ATOM 1542 C CA . LEU A 1 196 ? -2.499 3.507 4.444 1.00 98.50 196 LEU A CA 1
ATOM 1543 C C . LEU A 1 196 ? -1.398 4.432 3.916 1.00 98.50 196 LEU A C 1
ATOM 1545 O O . LEU A 1 196 ? -1.739 5.418 3.272 1.00 98.50 196 LEU A O 1
ATOM 1549 N N . LYS A 1 197 ? -0.112 4.127 4.135 1.00 97.94 197 LYS A N 1
ATOM 1550 C CA . LYS A 1 197 ? 1.000 4.874 3.521 1.00 97.94 197 LYS A CA 1
ATOM 1551 C C . LYS A 1 197 ? 0.949 4.769 1.994 1.00 97.94 197 LYS A C 1
ATOM 1553 O O . LYS A 1 197 ? 0.975 5.787 1.312 1.00 97.94 197 LYS A O 1
ATOM 1558 N N . ALA A 1 198 ? 0.780 3.553 1.467 1.00 98.00 198 ALA A N 1
ATOM 1559 C CA . ALA A 1 198 ? 0.624 3.320 0.030 1.00 98.00 198 ALA A CA 1
ATOM 1560 C C . ALA A 1 198 ? -0.570 4.089 -0.561 1.00 98.00 198 ALA A C 1
ATOM 1562 O O . ALA A 1 198 ? -0.438 4.762 -1.581 1.00 98.00 198 ALA A O 1
ATOM 1563 N N . LEU A 1 199 ? -1.728 4.037 0.103 1.00 97.62 199 LEU A N 1
ATOM 1564 C CA . LEU A 1 199 ? -2.920 4.769 -0.317 1.00 97.62 199 LEU A CA 1
ATOM 1565 C C . LEU A 1 199 ? -2.754 6.286 -0.166 1.00 97.62 199 LEU A C 1
ATOM 1567 O O . LEU A 1 199 ? -3.262 7.023 -0.999 1.00 97.62 199 LEU A O 1
ATOM 1571 N N . ALA A 1 200 ? -2.051 6.780 0.856 1.00 96.56 200 ALA A N 1
ATOM 1572 C CA . ALA A 1 200 ? -1.776 8.209 1.015 1.00 96.56 200 ALA A CA 1
ATOM 1573 C C . ALA A 1 200 ? -0.904 8.736 -0.130 1.00 96.56 200 ALA A C 1
ATOM 1575 O O . ALA A 1 200 ? -1.169 9.817 -0.653 1.00 96.56 200 ALA A O 1
ATOM 1576 N N . TRP A 1 201 ? 0.070 7.949 -0.581 1.00 95.94 201 TRP A N 1
ATOM 1577 C CA . TRP A 1 201 ? 0.834 8.270 -1.777 1.00 95.94 201 TRP A CA 1
ATOM 1578 C C . TRP A 1 201 ? -0.045 8.274 -3.035 1.00 95.94 201 TRP A C 1
ATOM 1580 O O . TRP A 1 201 ? -0.078 9.270 -3.751 1.00 95.94 201 TRP A O 1
ATOM 1590 N N . LEU A 1 202 ? -0.829 7.218 -3.276 1.00 94.88 202 LEU A N 1
ATOM 1591 C CA . LEU A 1 202 ? -1.684 7.131 -4.466 1.00 94.88 202 LEU A CA 1
ATOM 1592 C C . LEU A 1 202 ? -2.778 8.214 -4.500 1.00 94.88 202 LEU A C 1
ATOM 1594 O O . LEU A 1 202 ? -2.995 8.837 -5.539 1.00 94.88 202 LEU A O 1
ATOM 1598 N N . HIS A 1 203 ? -3.451 8.472 -3.381 1.00 93.50 203 HIS A N 1
ATOM 1599 C CA . HIS A 1 203 ? -4.572 9.411 -3.302 1.00 93.50 203 HIS A CA 1
ATOM 1600 C C . HIS A 1 203 ? -4.130 10.870 -3.193 1.00 93.50 203 HIS A C 1
ATOM 1602 O O . HIS A 1 203 ? -4.669 11.734 -3.887 1.00 93.50 203 HIS A O 1
ATOM 1608 N N . ASP A 1 204 ? -3.168 11.143 -2.317 1.00 91.62 204 ASP A N 1
ATOM 1609 C CA . ASP A 1 204 ? -2.859 12.501 -1.873 1.00 91.62 204 ASP A CA 1
ATOM 1610 C C . ASP A 1 204 ? -1.493 12.976 -2.406 1.00 91.62 204 ASP A C 1
ATOM 1612 O O . ASP A 1 204 ? -1.187 14.165 -2.343 1.00 91.62 204 ASP A O 1
ATOM 1616 N N . GLY A 1 205 ? -0.663 12.068 -2.934 1.00 92.31 205 GLY A N 1
ATOM 1617 C CA . GLY A 1 205 ? 0.711 12.365 -3.345 1.00 92.31 205 GLY A CA 1
ATOM 1618 C C . GLY A 1 205 ? 1.656 12.538 -2.164 1.00 92.31 205 GLY A C 1
ATOM 1619 O O . GLY A 1 205 ? 2.661 13.233 -2.284 1.00 92.31 205 GLY A O 1
ATOM 1620 N N . SER A 1 206 ? 1.317 11.958 -1.012 1.00 93.25 206 SER A N 1
ATOM 1621 C CA . SER A 1 206 ? 2.055 12.084 0.247 1.00 93.25 206 SER A CA 1
ATOM 1622 C C . SER A 1 206 ? 3.046 10.924 0.427 1.00 93.25 206 SER A C 1
ATOM 1624 O O . SER A 1 206 ? 2.605 9.821 0.750 1.00 93.25 206 SER A O 1
ATOM 1626 N N . PRO A 1 207 ? 4.364 11.128 0.230 1.00 88.56 207 PRO A N 1
ATOM 1627 C CA . PRO A 1 207 ? 5.320 10.029 0.084 1.00 88.56 207 PRO A CA 1
ATOM 1628 C C . PRO A 1 207 ? 5.754 9.404 1.410 1.00 88.56 207 PRO A C 1
ATOM 1630 O O . PRO A 1 207 ? 5.991 8.205 1.477 1.00 88.56 207 PRO A O 1
ATOM 1633 N N . GLU A 1 208 ? 5.892 10.198 2.473 1.00 91.06 208 GLU A N 1
ATOM 1634 C CA . GLU A 1 208 ? 6.442 9.704 3.733 1.00 91.06 208 GLU A CA 1
ATOM 1635 C C . GLU A 1 208 ? 5.808 10.387 4.943 1.00 91.06 208 GLU A C 1
ATOM 1637 O O . GLU A 1 208 ? 5.347 11.532 4.897 1.00 91.06 208 GLU A O 1
ATOM 1642 N N . LEU A 1 209 ? 5.789 9.641 6.046 1.00 91.94 209 LEU A N 1
ATOM 1643 C CA . LEU A 1 209 ? 5.388 10.115 7.356 1.00 91.94 209 LEU A CA 1
ATOM 1644 C C . LEU A 1 209 ? 6.594 10.726 8.077 1.00 91.94 209 LEU A C 1
ATOM 1646 O O . LEU A 1 209 ? 7.502 10.019 8.505 1.00 91.94 209 LEU A O 1
ATOM 1650 N N . VAL A 1 210 ? 6.573 12.047 8.236 1.00 91.69 210 VAL A N 1
ATOM 1651 C CA . VAL A 1 210 ? 7.692 12.842 8.753 1.00 91.69 210 VAL A CA 1
ATOM 1652 C C . VAL A 1 210 ? 7.362 13.359 10.150 1.00 91.69 210 VAL A C 1
ATOM 1654 O O . VAL A 1 210 ? 6.232 13.766 10.432 1.00 91.69 210 VAL A O 1
ATOM 1657 N N . ALA A 1 211 ? 8.342 13.345 11.054 1.00 90.00 211 ALA A N 1
ATOM 1658 C CA . ALA A 1 211 ? 8.198 13.980 12.359 1.00 90.00 211 ALA A CA 1
ATOM 1659 C C . ALA A 1 211 ? 8.180 15.507 12.187 1.00 90.00 211 ALA A C 1
ATOM 1661 O O . ALA A 1 211 ? 9.146 16.093 11.714 1.00 90.00 211 ALA A O 1
ATOM 1662 N N . VAL A 1 212 ? 7.089 16.155 12.596 1.00 91.75 212 VAL A N 1
ATOM 1663 C CA . VAL A 1 212 ? 6.941 17.627 12.534 1.00 91.75 212 VAL A CA 1
ATOM 1664 C C . VAL A 1 212 ? 7.166 18.292 13.894 1.00 91.75 212 VAL A C 1
ATOM 1666 O O . VAL A 1 212 ? 7.128 19.512 14.024 1.00 91.75 212 VAL A O 1
ATOM 1669 N N . GLY A 1 213 ? 7.364 17.486 14.936 1.00 89.38 213 GLY A N 1
ATOM 1670 C CA . GLY A 1 213 ? 7.652 17.941 16.287 1.00 89.38 213 GLY A CA 1
ATOM 1671 C C . GLY A 1 213 ? 7.564 16.805 17.307 1.00 89.38 213 GLY A C 1
ATOM 1672 O O . GLY A 1 213 ? 7.299 15.654 16.944 1.00 89.38 213 GLY A O 1
ATOM 1673 N N . PRO A 1 214 ? 7.751 17.104 18.604 1.00 87.12 214 PRO A N 1
ATOM 1674 C CA . PRO A 1 214 ? 7.707 16.102 19.664 1.00 87.12 214 PRO A CA 1
ATOM 1675 C C . PRO A 1 214 ? 6.367 15.357 19.682 1.00 87.12 214 PRO A C 1
ATOM 1677 O O . PRO A 1 214 ? 5.323 15.924 19.998 1.00 87.12 214 PRO A O 1
ATOM 1680 N N . GLY A 1 215 ? 6.398 14.077 19.303 1.00 84.06 215 GLY A N 1
ATOM 1681 C CA . GLY A 1 215 ? 5.207 13.225 19.249 1.00 84.06 215 GLY A CA 1
ATOM 1682 C C . GLY A 1 215 ? 4.198 13.579 18.150 1.00 84.06 215 GLY A C 1
ATOM 1683 O O . GLY A 1 215 ? 3.116 12.995 18.139 1.00 84.06 215 GLY A O 1
ATOM 1684 N N . LYS A 1 216 ? 4.530 14.493 17.230 1.00 88.94 216 LYS A N 1
ATOM 1685 C CA . LYS A 1 216 ? 3.662 14.911 16.122 1.00 88.94 216 LYS A CA 1
ATOM 1686 C C . LYS A 1 216 ? 4.248 14.475 14.784 1.00 88.94 216 LYS A C 1
ATOM 1688 O O . LYS A 1 216 ? 5.452 14.589 14.559 1.00 88.94 216 LYS A O 1
ATOM 1693 N N . TYR A 1 217 ? 3.372 14.035 13.889 1.00 92.31 217 TYR A N 1
ATOM 1694 C CA . TYR A 1 217 ? 3.728 13.610 12.540 1.00 92.31 217 TYR A CA 1
ATOM 1695 C C . TYR A 1 217 ? 2.864 14.313 11.508 1.00 92.31 217 TYR A C 1
ATOM 1697 O O . TYR A 1 217 ? 1.714 14.653 11.782 1.00 92.31 217 TYR A O 1
ATOM 1705 N N . GLY A 1 218 ? 3.443 14.510 10.334 1.00 92.44 218 GLY A N 1
ATOM 1706 C CA . GLY A 1 218 ? 2.780 15.025 9.151 1.00 92.44 218 GLY A CA 1
ATOM 1707 C C . GLY A 1 218 ? 3.143 14.183 7.937 1.00 92.44 218 GLY A C 1
ATOM 1708 O O . GLY A 1 218 ? 4.085 13.392 7.971 1.00 92.44 218 GLY A O 1
ATOM 1709 N N . MET A 1 219 ? 2.390 14.363 6.862 1.00 93.06 219 MET A N 1
ATOM 1710 C CA . MET A 1 219 ? 2.769 13.913 5.531 1.00 93.06 219 MET A CA 1
ATOM 1711 C C . MET A 1 219 ? 2.597 15.108 4.603 1.00 93.06 219 MET A C 1
ATOM 1713 O O . MET A 1 219 ? 1.581 15.802 4.684 1.00 93.06 219 MET A O 1
ATOM 1717 N N . ASN A 1 220 ? 3.605 15.374 3.778 1.00 87.88 220 ASN A N 1
ATOM 1718 C CA . ASN A 1 220 ? 3.608 16.527 2.887 1.00 87.88 220 ASN A CA 1
ATOM 1719 C C . ASN A 1 220 ? 3.138 16.075 1.499 1.00 87.88 220 ASN A C 1
ATOM 1721 O O . ASN A 1 220 ? 3.866 15.311 0.863 1.00 87.88 220 ASN A O 1
ATOM 1725 N N . PRO A 1 221 ? 1.953 16.502 1.031 1.00 86.75 221 PRO A N 1
ATOM 1726 C CA . PRO A 1 221 ? 1.471 16.126 -0.289 1.00 86.75 221 PRO A CA 1
ATOM 1727 C C . PRO A 1 221 ? 2.331 16.774 -1.376 1.00 86.75 221 PRO A C 1
ATOM 1729 O O . PRO A 1 221 ? 2.761 17.925 -1.256 1.00 86.75 221 PRO A O 1
ATOM 1732 N N . THR A 1 222 ? 2.560 16.034 -2.455 1.00 85.75 222 THR A N 1
ATOM 1733 C CA . THR A 1 222 ? 3.234 16.542 -3.647 1.00 85.75 222 THR A CA 1
ATOM 1734 C C . THR A 1 222 ? 2.294 17.511 -4.372 1.00 85.75 222 THR A C 1
ATOM 1736 O O . THR A 1 222 ? 1.156 17.135 -4.667 1.00 85.75 222 THR A O 1
ATOM 1739 N N . PRO A 1 223 ? 2.728 18.749 -4.676 1.00 80.25 223 PRO A N 1
ATOM 1740 C CA . PRO A 1 223 ? 1.932 19.681 -5.468 1.00 80.25 223 PRO A CA 1
ATOM 1741 C C . PRO A 1 223 ? 1.539 19.075 -6.818 1.00 80.25 223 PRO A C 1
ATOM 1743 O O . PRO A 1 223 ? 2.286 18.282 -7.388 1.00 80.25 223 PRO A O 1
ATOM 1746 N N . ASP A 1 224 ? 0.377 19.462 -7.341 1.00 78.25 224 ASP A N 1
ATOM 1747 C CA . ASP A 1 224 ? -0.117 19.019 -8.652 1.00 78.25 224 ASP A CA 1
ATOM 1748 C C . ASP A 1 224 ? -0.321 17.498 -8.792 1.00 78.25 224 ASP A C 1
ATOM 1750 O O . ASP A 1 224 ? -0.385 16.964 -9.904 1.00 78.25 224 ASP A O 1
ATOM 1754 N N . TRP A 1 225 ? -0.474 16.788 -7.669 1.00 86.31 225 TRP A N 1
ATOM 1755 C CA . TRP A 1 225 ? -0.758 15.358 -7.686 1.00 86.31 225 TRP A CA 1
ATOM 1756 C C . TRP A 1 225 ? -2.141 15.062 -8.275 1.00 86.31 225 TRP A C 1
ATOM 1758 O O . TRP A 1 225 ? -3.141 15.707 -7.938 1.00 86.31 225 TRP A O 1
ATOM 1768 N N . ASN A 1 226 ? -2.194 14.047 -9.139 1.00 86.81 226 ASN A N 1
ATOM 1769 C CA . ASN A 1 226 ? -3.438 13.483 -9.646 1.00 86.81 226 ASN A CA 1
ATOM 1770 C C . ASN A 1 226 ? -3.738 12.199 -8.866 1.00 86.81 226 ASN A C 1
ATOM 1772 O O . ASN A 1 226 ? -2.985 11.232 -9.010 1.00 86.81 226 ASN A O 1
ATOM 1776 N N . PRO A 1 227 ? -4.828 12.147 -8.082 1.00 89.88 227 PRO A N 1
ATOM 1777 C CA . PRO A 1 227 ? -5.183 10.959 -7.325 1.00 89.88 227 PRO A CA 1
ATOM 1778 C C . PRO A 1 227 ? -5.321 9.727 -8.217 1.00 89.88 227 PRO A C 1
ATOM 1780 O O . PRO A 1 227 ? -6.012 9.754 -9.245 1.00 89.88 227 PRO A O 1
ATOM 1783 N N . ALA A 1 228 ? -4.717 8.635 -7.770 1.00 92.12 228 ALA A N 1
ATOM 1784 C CA . ALA A 1 228 ? -4.804 7.308 -8.349 1.00 92.12 228 ALA A CA 1
ATOM 1785 C C . ALA A 1 228 ? -5.629 6.403 -7.428 1.00 92.12 228 ALA A C 1
ATOM 1787 O O . ALA A 1 228 ? -5.314 6.269 -6.253 1.00 92.12 228 ALA A O 1
ATOM 1788 N N . LEU A 1 229 ? -6.676 5.768 -7.952 1.00 93.94 229 LEU A N 1
ATOM 1789 C CA . LEU A 1 229 ? -7.457 4.761 -7.227 1.00 93.94 229 LEU A CA 1
ATOM 1790 C C . LEU A 1 229 ? -6.920 3.375 -7.575 1.00 93.94 229 LEU A C 1
ATOM 1792 O O . LEU A 1 229 ? -6.847 3.051 -8.761 1.00 93.94 229 LEU A O 1
ATOM 1796 N N . HIS A 1 230 ? -6.591 2.550 -6.581 1.00 95.56 230 HIS A N 1
ATOM 1797 C CA . HIS A 1 230 ? -6.076 1.197 -6.801 1.00 95.56 230 HIS A CA 1
ATOM 1798 C C . HIS A 1 230 ? -7.117 0.248 -7.415 1.00 95.56 230 HIS A C 1
ATOM 1800 O O . HIS A 1 230 ? -6.824 -0.502 -8.346 1.00 95.56 230 HIS A O 1
ATOM 1806 N N . ARG A 1 231 ? -8.359 0.313 -6.919 1.00 95.12 231 ARG A N 1
ATOM 1807 C CA . ARG A 1 231 ? -9.554 -0.433 -7.375 1.00 95.12 231 ARG A CA 1
ATOM 1808 C C . ARG A 1 231 ? -9.559 -1.942 -7.152 1.00 95.12 231 ARG A C 1
ATOM 1810 O O . ARG A 1 231 ? -10.541 -2.586 -7.508 1.00 95.12 231 ARG A O 1
ATOM 1817 N N . ASP A 1 232 ? -8.511 -2.483 -6.544 1.00 95.75 232 ASP A N 1
ATOM 1818 C CA . ASP A 1 232 ? -8.396 -3.914 -6.240 1.00 95.75 232 ASP A CA 1
ATOM 1819 C C . ASP A 1 232 ? -7.658 -4.159 -4.910 1.00 95.75 232 ASP A C 1
ATOM 1821 O O . ASP A 1 232 ? -6.642 -4.845 -4.846 1.00 95.75 232 ASP A O 1
ATOM 1825 N N . ILE A 1 233 ? -8.102 -3.508 -3.830 1.00 97.44 233 ILE A N 1
ATOM 1826 C CA . ILE A 1 233 ? -7.534 -3.720 -2.488 1.00 97.44 233 ILE A CA 1
ATOM 1827 C C . ILE A 1 233 ? -8.060 -5.050 -1.936 1.00 97.44 233 ILE A C 1
ATOM 1829 O O . ILE A 1 233 ? -9.182 -5.130 -1.440 1.00 97.44 233 ILE A O 1
ATOM 1833 N N . THR A 1 234 ? -7.253 -6.104 -2.043 1.00 97.44 234 THR A N 1
ATOM 1834 C CA . THR A 1 234 ? -7.577 -7.466 -1.588 1.00 97.44 234 THR A CA 1
ATOM 1835 C C . THR A 1 234 ? -6.365 -8.096 -0.893 1.00 97.44 234 THR A C 1
ATOM 1837 O O . THR A 1 234 ? -5.238 -7.660 -1.138 1.00 97.44 234 THR A O 1
ATOM 1840 N N . PRO A 1 235 ? -6.533 -9.138 -0.055 1.00 98.06 235 PRO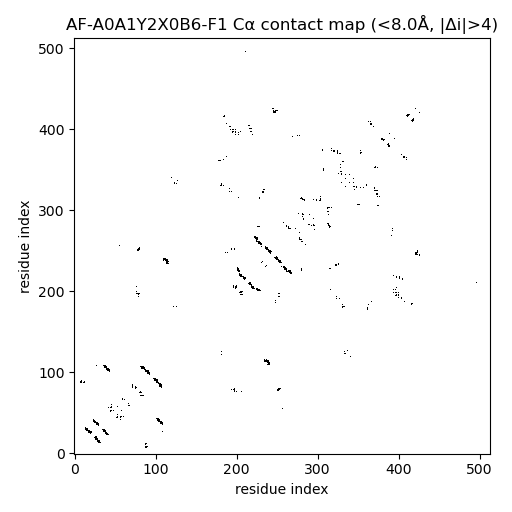 A N 1
ATOM 1841 C CA . PRO A 1 235 ? -5.388 -9.798 0.580 1.00 98.06 235 PRO A CA 1
ATOM 1842 C C . PRO A 1 235 ? -4.391 -10.407 -0.411 1.00 98.06 235 PRO A C 1
ATOM 1844 O O . PRO A 1 235 ? -3.205 -10.472 -0.109 1.00 98.06 235 PRO A O 1
ATOM 1847 N N . ALA A 1 236 ? -4.852 -10.825 -1.594 1.00 97.56 236 ALA A N 1
ATOM 1848 C CA . ALA A 1 236 ? -3.997 -11.373 -2.647 1.00 97.56 236 ALA A CA 1
ATOM 1849 C C . ALA A 1 236 ? -3.040 -10.323 -3.241 1.00 97.56 236 ALA A C 1
ATOM 1851 O O . ALA A 1 236 ? -1.993 -10.676 -3.775 1.00 97.56 236 ALA A O 1
ATOM 1852 N N . ASN A 1 237 ? -3.391 -9.039 -3.122 1.00 98.12 237 ASN A N 1
ATOM 1853 C CA . ASN A 1 237 ? -2.609 -7.909 -3.624 1.00 98.12 237 ASN A CA 1
ATOM 1854 C C . ASN A 1 237 ? -1.806 -7.201 -2.515 1.00 98.12 237 ASN A C 1
ATOM 1856 O O . ASN A 1 237 ? -1.168 -6.180 -2.774 1.00 98.12 237 ASN A O 1
ATOM 1860 N N . ILE A 1 238 ? -1.837 -7.712 -1.279 1.00 98.56 238 ILE A N 1
ATOM 1861 C CA . ILE A 1 238 ? -1.003 -7.244 -0.165 1.00 98.56 238 ILE A CA 1
ATOM 1862 C C . ILE A 1 238 ? 0.110 -8.268 0.029 1.00 98.56 238 ILE A C 1
ATOM 1864 O O . ILE A 1 238 ? -0.140 -9.409 0.412 1.00 98.56 238 ILE A O 1
ATOM 1868 N N . HIS A 1 239 ? 1.337 -7.857 -0.254 1.00 98.31 239 HIS A N 1
ATOM 1869 C CA . HIS A 1 239 ? 2.511 -8.713 -0.310 1.00 98.31 239 HIS A CA 1
ATOM 1870 C C . HIS A 1 239 ? 3.470 -8.424 0.837 1.00 98.31 239 HIS A C 1
ATOM 1872 O O . HIS A 1 239 ? 3.579 -7.284 1.293 1.00 98.31 239 HIS A O 1
ATOM 1878 N N . PHE A 1 240 ? 4.211 -9.449 1.250 1.00 97.88 240 PHE A N 1
ATOM 1879 C CA . PHE A 1 240 ? 5.247 -9.336 2.265 1.00 97.88 240 PHE A CA 1
ATOM 1880 C C . PHE A 1 240 ? 6.621 -9.682 1.699 1.00 97.88 240 PHE A C 1
ATOM 1882 O O . PHE A 1 240 ? 6.781 -10.597 0.886 1.00 97.88 240 PHE A O 1
ATOM 1889 N N . GLN A 1 241 ? 7.631 -8.968 2.176 1.00 95.81 241 GLN A N 1
ATOM 1890 C CA . GLN A 1 241 ? 9.023 -9.395 2.089 1.00 95.81 241 GLN A CA 1
ATOM 1891 C C . GLN A 1 241 ? 9.400 -10.168 3.350 1.00 95.81 241 GLN A C 1
ATOM 1893 O O . GLN A 1 241 ? 8.830 -9.930 4.418 1.00 95.81 241 GLN A O 1
ATOM 1898 N N . GLN A 1 242 ? 10.362 -11.084 3.241 1.00 93.75 242 GLN A N 1
ATOM 1899 C CA . GLN A 1 242 ? 10.933 -11.729 4.421 1.00 93.75 242 GLN A CA 1
ATOM 1900 C C . GLN A 1 242 ? 11.516 -10.664 5.367 1.00 93.75 242 GLN A C 1
ATOM 1902 O O . GLN A 1 242 ? 12.164 -9.724 4.889 1.00 93.75 242 GLN A O 1
ATOM 1907 N N . PRO A 1 243 ? 11.292 -10.783 6.691 1.00 92.94 243 PRO A N 1
ATOM 1908 C CA . PRO A 1 243 ? 11.910 -9.890 7.658 1.00 92.94 243 PRO A CA 1
ATOM 1909 C C . PRO A 1 243 ? 13.425 -9.956 7.518 1.00 92.94 243 PRO A C 1
ATOM 1911 O O . PRO A 1 243 ? 14.018 -11.035 7.423 1.00 92.94 243 PRO A O 1
ATOM 1914 N N . ARG A 1 244 ? 14.062 -8.790 7.490 1.00 87.12 244 ARG A N 1
ATOM 1915 C CA . ARG A 1 244 ? 15.518 -8.688 7.472 1.00 87.12 244 ARG A CA 1
ATOM 1916 C C . ARG A 1 244 ? 15.999 -8.415 8.892 1.00 87.12 244 ARG A C 1
ATOM 1918 O O . ARG A 1 244 ? 15.399 -7.634 9.620 1.00 87.12 244 ARG A O 1
ATOM 1925 N N . ARG A 1 245 ? 17.117 -9.033 9.286 1.00 85.69 245 ARG A N 1
ATOM 1926 C CA . ARG A 1 245 ? 17.741 -8.825 10.609 1.00 85.69 245 ARG A CA 1
ATOM 1927 C C . ARG A 1 245 ? 16.778 -9.156 11.756 1.00 85.69 245 ARG A C 1
ATOM 1929 O O . ARG A 1 245 ? 16.354 -10.302 11.859 1.00 85.69 245 ARG A O 1
ATOM 1936 N N . ASN A 1 246 ? 16.468 -8.173 12.604 1.00 87.75 246 ASN A N 1
ATOM 1937 C CA . ASN A 1 246 ? 15.612 -8.325 13.775 1.00 87.75 246 ASN A CA 1
ATOM 1938 C C . ASN A 1 246 ? 14.194 -7.790 13.544 1.00 87.75 246 ASN A C 1
ATOM 1940 O O . ASN A 1 246 ? 13.434 -7.688 14.503 1.00 87.75 246 ASN A O 1
ATOM 1944 N N . GLU A 1 247 ? 13.832 -7.421 12.310 1.00 92.44 247 GLU A N 1
ATOM 1945 C CA . GLU A 1 247 ? 12.470 -7.006 11.977 1.00 92.44 247 GLU A CA 1
ATOM 1946 C C . GLU A 1 247 ? 11.465 -8.089 12.394 1.00 92.44 247 GLU A C 1
ATOM 1948 O O . GLU A 1 247 ? 11.626 -9.264 12.068 1.00 92.44 247 GLU A O 1
ATOM 1953 N N . THR A 1 248 ? 10.395 -7.701 13.092 1.00 93.94 248 THR A N 1
ATOM 1954 C CA . THR A 1 248 ? 9.320 -8.645 13.442 1.00 93.94 248 THR A CA 1
ATOM 1955 C C . THR A 1 248 ? 8.555 -9.085 12.196 1.00 93.94 248 THR A C 1
ATOM 1957 O O . THR A 1 248 ? 8.210 -10.255 12.049 1.00 93.94 248 THR A O 1
ATOM 1960 N N . TYR A 1 249 ? 8.310 -8.137 11.292 1.00 95.44 249 TYR A N 1
ATOM 1961 C CA . TYR A 1 249 ? 7.687 -8.348 9.991 1.00 95.44 249 TYR A CA 1
ATOM 1962 C C . TYR A 1 249 ? 8.531 -7.628 8.943 1.00 95.44 249 TYR A C 1
ATOM 1964 O O . TYR A 1 249 ? 8.945 -6.492 9.184 1.00 95.44 249 TYR A O 1
ATOM 1972 N N . GLY A 1 250 ? 8.768 -8.263 7.793 1.00 95.12 250 GLY A N 1
ATOM 1973 C CA . GLY A 1 250 ? 9.386 -7.583 6.655 1.00 95.12 250 GLY A CA 1
ATOM 1974 C C . GLY A 1 250 ? 8.426 -6.588 6.002 1.00 95.12 250 GLY A C 1
ATOM 1975 O O . GLY A 1 250 ? 7.320 -6.355 6.484 1.00 95.12 250 GLY A O 1
ATOM 1976 N N . GLN A 1 251 ? 8.832 -5.966 4.895 1.00 96.00 251 GLN A N 1
ATOM 1977 C CA . GLN A 1 251 ? 8.017 -4.924 4.260 1.00 96.00 251 GLN A CA 1
ATOM 1978 C C . GLN A 1 251 ? 6.653 -5.445 3.794 1.00 96.00 251 GLN A C 1
ATOM 1980 O O . GLN A 1 251 ? 6.583 -6.412 3.040 1.00 96.00 251 GLN A O 1
ATOM 1985 N N . CYS A 1 252 ? 5.586 -4.738 4.170 1.00 97.88 252 CYS A N 1
ATOM 1986 C CA . CYS A 1 252 ? 4.246 -4.903 3.614 1.00 97.88 252 CYS A CA 1
ATOM 1987 C C . CYS A 1 252 ? 4.038 -3.923 2.449 1.00 97.88 252 CYS A C 1
ATOM 1989 O O . CYS A 1 252 ? 4.159 -2.702 2.620 1.00 97.88 252 CYS A O 1
ATOM 1991 N N . LYS A 1 253 ? 3.713 -4.460 1.270 1.00 98.31 253 LYS A N 1
ATOM 1992 C CA . LYS A 1 253 ? 3.591 -3.731 0.002 1.00 98.31 253 LYS A CA 1
ATOM 1993 C C . LYS A 1 253 ? 2.265 -4.022 -0.693 1.00 98.31 253 LYS A C 1
ATOM 1995 O O . LYS A 1 253 ? 1.847 -5.171 -0.784 1.00 98.31 253 LYS A O 1
ATOM 2000 N N . LEU A 1 254 ? 1.630 -2.987 -1.228 1.00 98.31 254 LEU A N 1
ATOM 2001 C CA . LEU A 1 254 ? 0.467 -3.103 -2.102 1.00 98.31 254 LEU A CA 1
ATOM 2002 C C . LEU A 1 254 ? 0.930 -3.260 -3.559 1.00 98.31 254 LEU A C 1
ATOM 2004 O O . LEU A 1 254 ? 1.798 -2.516 -4.016 1.00 98.31 254 LEU A O 1
ATOM 2008 N N . GLY A 1 255 ? 0.373 -4.234 -4.274 1.00 96.06 255 GLY A N 1
ATOM 2009 C CA . GLY A 1 255 ? 0.722 -4.545 -5.659 1.00 96.06 255 GLY A CA 1
ATOM 2010 C C . GLY A 1 255 ? -0.493 -4.772 -6.556 1.00 96.06 255 GLY A C 1
ATOM 2011 O O . GLY A 1 255 ? -1.627 -4.560 -6.149 1.00 96.06 255 GLY A O 1
ATOM 2012 N N . ASN A 1 256 ? -0.240 -5.252 -7.780 1.00 92.94 256 ASN A N 1
ATOM 2013 C CA . ASN A 1 256 ? -1.244 -5.491 -8.828 1.00 92.94 256 ASN A CA 1
ATOM 2014 C C . ASN A 1 256 ? -1.982 -4.219 -9.295 1.00 92.94 256 ASN A C 1
ATOM 2016 O O . ASN A 1 256 ? -3.160 -3.987 -9.034 1.00 92.94 256 ASN A O 1
ATOM 2020 N N . TYR A 1 257 ? -1.293 -3.439 -10.124 1.00 90.62 257 TYR A N 1
ATOM 2021 C CA . TYR A 1 257 ? -1.792 -2.169 -10.657 1.00 90.62 257 TYR A CA 1
ATOM 2022 C C . TYR A 1 257 ? -2.720 -2.300 -11.875 1.00 90.62 257 TYR A C 1
ATOM 2024 O O . TYR A 1 257 ? -2.978 -1.317 -12.570 1.00 90.62 257 TYR A O 1
ATOM 2032 N N . SER A 1 258 ? -3.211 -3.504 -12.183 1.00 87.44 258 SER A N 1
ATOM 2033 C CA . SER A 1 258 ? -3.969 -3.776 -13.415 1.00 87.44 258 SER A CA 1
ATOM 2034 C C . SER A 1 258 ? -5.305 -3.028 -13.500 1.00 87.44 258 SER A C 1
ATOM 2036 O O . SER A 1 258 ? -5.796 -2.766 -14.599 1.00 87.44 258 SER A O 1
ATOM 2038 N N . SER A 1 259 ? -5.871 -2.667 -12.347 1.00 90.81 259 SER A N 1
ATOM 2039 C CA . SER A 1 259 ? -7.157 -1.975 -12.234 1.00 90.81 259 SER A CA 1
ATOM 2040 C C . SER A 1 259 ? -7.032 -0.496 -11.872 1.00 90.81 259 SER A C 1
ATOM 2042 O O . SER A 1 259 ? -8.066 0.173 -11.785 1.00 90.81 259 SER A O 1
ATOM 2044 N N . VAL A 1 260 ? -5.803 0.017 -11.706 1.00 90.94 260 VAL A N 1
ATOM 2045 C CA . VAL A 1 260 ? -5.549 1.392 -11.261 1.00 90.94 260 VAL A CA 1
ATOM 2046 C C . VAL A 1 260 ? -6.218 2.394 -12.195 1.00 90.94 260 VAL A C 1
ATOM 2048 O O . VAL A 1 260 ? -6.192 2.265 -13.420 1.00 90.94 260 VAL A O 1
ATOM 2051 N N . TYR A 1 261 ? -6.815 3.420 -11.601 1.00 89.75 261 TYR A N 1
ATOM 2052 C CA . TYR A 1 261 ? -7.438 4.516 -12.319 1.00 89.75 261 TYR A CA 1
ATOM 2053 C C . TYR A 1 261 ? -6.837 5.845 -11.882 1.00 89.75 261 TYR A C 1
ATOM 2055 O O . TYR A 1 261 ? -6.994 6.253 -10.733 1.00 89.75 261 TYR A O 1
ATOM 2063 N N . LEU A 1 262 ? -6.187 6.535 -12.818 1.00 86.81 262 LEU A N 1
ATOM 2064 C CA . LEU A 1 262 ? -5.738 7.908 -12.624 1.00 86.81 262 LEU A CA 1
ATOM 2065 C C . LEU A 1 262 ? -6.924 8.840 -12.840 1.00 86.81 262 LEU A C 1
ATOM 2067 O O . LEU A 1 262 ? -7.485 8.907 -13.937 1.00 86.81 262 LEU A O 1
ATOM 2071 N N . SER A 1 263 ? -7.317 9.558 -11.796 1.00 79.31 263 SER A N 1
ATOM 2072 C CA . SER A 1 263 ? -8.319 10.598 -11.953 1.00 79.31 263 SER A CA 1
ATOM 2073 C C . SER A 1 263 ? -7.709 11.770 -12.724 1.00 79.31 263 SER A C 1
ATOM 2075 O O . SER A 1 263 ? -6.592 12.198 -12.451 1.00 79.31 263 SER A O 1
ATOM 2077 N N . SER A 1 264 ? -8.438 12.320 -13.695 1.00 66.38 264 SER A N 1
ATOM 2078 C CA . SER A 1 264 ? -8.035 13.541 -14.410 1.00 66.38 264 SER A CA 1
ATOM 2079 C C . SER A 1 264 ? -8.269 14.811 -13.577 1.00 66.38 264 SER A C 1
ATOM 2081 O O . SER A 1 264 ? -8.491 15.888 -14.132 1.00 66.38 264 SER A O 1
ATOM 2083 N N . HIS A 1 265 ? -8.321 14.670 -12.253 1.00 66.31 265 HIS A N 1
ATOM 2084 C CA . HIS A 1 265 ? -8.589 15.734 -11.301 1.00 66.31 265 HIS A CA 1
ATOM 2085 C C . HIS A 1 265 ? -7.296 16.048 -10.554 1.00 66.31 265 HIS A C 1
ATOM 2087 O O . HIS A 1 265 ? -6.664 15.157 -10.008 1.00 66.31 265 HIS A O 1
ATOM 2093 N N . HIS A 1 266 ? -6.927 17.322 -10.530 1.00 60.72 266 HIS A N 1
ATOM 2094 C CA . HIS A 1 266 ? -5.777 17.820 -9.787 1.00 60.72 266 HIS A CA 1
ATOM 2095 C C . HIS A 1 266 ? -6.208 18.109 -8.343 1.00 60.72 266 HIS A C 1
ATOM 2097 O O . HIS A 1 266 ? -7.201 18.813 -8.123 1.00 60.72 266 HIS A O 1
ATOM 2103 N N . ASN A 1 267 ? -5.465 17.576 -7.367 1.00 56.81 267 ASN A N 1
ATOM 2104 C CA . ASN A 1 267 ? -5.521 18.048 -5.984 1.00 56.81 267 ASN A CA 1
ATOM 2105 C C . ASN A 1 267 ? -5.001 19.485 -5.989 1.00 56.81 267 ASN A C 1
ATOM 2107 O O . ASN A 1 267 ? -3.789 19.662 -6.043 1.00 56.81 267 ASN A O 1
ATOM 2111 N N . GLY A 1 268 ? -5.907 20.470 -6.063 1.00 53.06 268 GLY A N 1
ATOM 2112 C CA . GLY A 1 268 ? -5.602 21.903 -6.185 1.00 53.06 268 GLY A CA 1
ATOM 2113 C C . GLY A 1 268 ? -4.413 22.364 -5.332 1.00 53.06 268 GLY A C 1
ATOM 2114 O O . GLY A 1 268 ? -4.083 21.734 -4.337 1.00 53.06 268 GLY A O 1
ATOM 2115 N N . ASP A 1 269 ? -3.824 23.517 -5.639 1.00 55.53 269 ASP A N 1
ATOM 2116 C CA . ASP A 1 269 ? -2.737 24.166 -4.871 1.00 55.53 269 ASP A CA 1
ATOM 2117 C C . ASP A 1 269 ? -3.032 24.483 -3.376 1.00 55.53 269 ASP A C 1
ATOM 2119 O O . ASP A 1 269 ? -2.315 25.258 -2.741 1.00 55.53 269 ASP A O 1
ATOM 2123 N N . GLY A 1 270 ? -4.115 23.948 -2.804 1.00 51.94 270 GLY A N 1
ATOM 2124 C CA . GLY A 1 270 ? -4.592 24.214 -1.448 1.00 51.94 270 GLY A CA 1
ATOM 2125 C C . GLY A 1 270 ? -5.156 25.626 -1.244 1.00 51.94 270 GLY A C 1
ATOM 2126 O O . GLY A 1 270 ? -5.690 25.915 -0.174 1.00 51.94 270 GLY A O 1
ATOM 2127 N N . GLN A 1 271 ? -5.066 26.509 -2.246 1.00 49.94 271 GLN A N 1
ATOM 2128 C CA . GLN A 1 271 ? -5.488 27.915 -2.181 1.00 49.94 271 GLN A CA 1
ATOM 2129 C C . GLN A 1 271 ? -6.666 28.228 -3.111 1.00 49.94 271 GLN A C 1
ATOM 2131 O O . GLN A 1 271 ? -7.367 29.227 -2.923 1.00 49.94 271 GLN A O 1
ATOM 2136 N N . SER A 1 272 ? -6.910 27.387 -4.115 1.00 48.94 272 SER A N 1
ATOM 2137 C CA . SER A 1 272 ? -7.964 27.613 -5.094 1.00 48.94 272 SER A CA 1
ATOM 2138 C C . SER A 1 272 ? -9.366 27.313 -4.535 1.00 48.94 272 SER A C 1
ATOM 2140 O O . SER A 1 272 ? -9.667 26.231 -4.039 1.00 48.94 272 SER A O 1
ATOM 2142 N N . ASN A 1 273 ? -10.278 28.282 -4.679 1.00 47.41 273 ASN A N 1
ATOM 2143 C CA . ASN A 1 273 ? -11.716 28.169 -4.373 1.00 47.41 273 ASN A CA 1
ATOM 2144 C C . ASN A 1 273 ? -12.476 27.224 -5.335 1.00 47.41 273 ASN A C 1
ATOM 2146 O O . ASN A 1 273 ? -13.685 27.381 -5.531 1.00 47.41 273 ASN A O 1
ATOM 2150 N N . VAL A 1 274 ? -11.793 26.283 -5.998 1.00 53.19 274 VAL A N 1
ATOM 2151 C CA . VAL A 1 274 ? -12.449 25.325 -6.893 1.00 53.19 274 VAL A CA 1
ATOM 2152 C C . VAL A 1 274 ? -13.467 24.532 -6.075 1.00 53.19 274 VAL A C 1
ATOM 2154 O O . VAL A 1 274 ? -13.178 24.073 -4.971 1.00 53.19 274 VAL A O 1
ATOM 2157 N N . GLU A 1 275 ? -14.691 24.418 -6.598 1.00 54.91 275 GLU A N 1
ATOM 2158 C CA . GLU A 1 275 ? -15.790 23.706 -5.945 1.00 54.91 275 GLU A CA 1
ATOM 2159 C C . GLU A 1 275 ? -15.310 22.324 -5.476 1.00 54.91 275 GLU A C 1
ATOM 2161 O O . GLU A 1 275 ? -15.058 21.445 -6.295 1.00 54.91 275 GLU A O 1
ATOM 2166 N N . ARG A 1 276 ? -15.228 22.128 -4.152 1.00 57.69 276 ARG A N 1
ATOM 2167 C CA . ARG A 1 276 ? -14.850 20.891 -3.432 1.00 57.69 276 ARG A CA 1
ATOM 2168 C C . ARG A 1 276 ? -15.437 19.597 -4.021 1.00 57.69 276 ARG A C 1
ATOM 2170 O O . ARG A 1 276 ? -14.865 18.525 -3.863 1.00 57.69 276 ARG A O 1
ATOM 2177 N N . VAL A 1 277 ? -16.587 19.694 -4.689 1.00 50.38 277 VAL A N 1
ATOM 2178 C CA . VAL A 1 277 ? -17.298 18.582 -5.340 1.00 50.38 277 VAL A CA 1
ATOM 2179 C C . VAL A 1 277 ? -16.599 18.105 -6.624 1.00 50.38 277 VAL A C 1
ATOM 2181 O O . VAL A 1 277 ? -16.699 16.932 -6.964 1.00 50.38 277 VAL A O 1
ATOM 2184 N N . ARG A 1 278 ? -15.843 18.972 -7.309 1.00 51.81 278 ARG A N 1
ATOM 2185 C CA . ARG A 1 278 ? -15.102 18.654 -8.546 1.00 51.81 278 ARG A CA 1
ATOM 2186 C C . ARG A 1 278 ? -13.706 18.074 -8.302 1.00 51.81 278 ARG A C 1
ATOM 2188 O O . ARG A 1 278 ? -13.047 17.693 -9.262 1.00 51.81 278 ARG A O 1
ATOM 2195 N N . ALA A 1 279 ? -13.271 17.994 -7.045 1.00 62.47 279 ALA A N 1
ATOM 2196 C CA . ALA A 1 279 ? -11.994 17.415 -6.622 1.00 62.47 279 ALA A CA 1
ATOM 2197 C C . ALA A 1 279 ? -12.176 15.990 -6.058 1.00 62.47 279 ALA A C 1
ATOM 2199 O O . ALA A 1 279 ? -11.573 15.620 -5.052 1.00 62.47 279 ALA A O 1
ATOM 2200 N N . LYS A 1 280 ? -13.086 15.199 -6.644 1.00 75.94 280 LYS A N 1
ATOM 2201 C CA . LYS A 1 280 ? -13.337 13.811 -6.236 1.00 75.94 280 LYS A CA 1
ATOM 2202 C C . LYS A 1 280 ? -12.769 12.865 -7.291 1.00 75.94 280 LYS A C 1
ATOM 2204 O O . LYS A 1 280 ? -13.156 12.934 -8.455 1.00 75.94 280 LYS A O 1
ATOM 2209 N N . ALA A 1 281 ? -11.909 11.937 -6.878 1.00 85.88 281 ALA A N 1
ATOM 2210 C CA . ALA A 1 281 ? -11.567 10.787 -7.704 1.00 85.88 281 ALA A CA 1
ATOM 2211 C C . ALA A 1 281 ? -12.784 9.849 -7.761 1.00 85.88 281 ALA A C 1
ATOM 2213 O O . ALA A 1 281 ? -13.101 9.172 -6.781 1.00 85.88 281 ALA A O 1
ATOM 2214 N N . LEU A 1 282 ? -13.496 9.875 -8.891 1.00 88.81 282 LEU A N 1
ATOM 2215 C CA . LEU A 1 282 ? -14.708 9.094 -9.136 1.00 88.81 282 LEU A CA 1
ATOM 2216 C C . LEU A 1 282 ? -14.518 8.223 -10.372 1.00 88.81 282 LEU A C 1
ATOM 2218 O O . LEU A 1 282 ? -14.091 8.698 -11.426 1.00 88.81 282 LEU A O 1
ATOM 2222 N N . VAL A 1 283 ? -14.894 6.956 -10.260 1.00 91.12 283 VAL A N 1
ATOM 2223 C CA . VAL A 1 283 ? -14.857 6.013 -11.377 1.00 91.12 283 VAL A CA 1
ATOM 2224 C C . VAL A 1 283 ? -16.021 5.028 -11.262 1.00 91.12 283 VAL A C 1
ATOM 2226 O O . VAL A 1 283 ? -16.448 4.706 -10.148 1.00 91.12 283 VAL A O 1
ATOM 2229 N N . PRO A 1 284 ? -16.576 4.521 -12.378 1.00 90.38 284 PRO A N 1
ATOM 2230 C CA . PRO A 1 284 ? -17.509 3.407 -12.308 1.00 90.38 284 PRO A CA 1
ATOM 2231 C C . PRO A 1 284 ? -16.869 2.201 -11.606 1.00 90.38 284 PRO A C 1
ATOM 2233 O O . PRO A 1 284 ? -15.650 1.995 -11.662 1.00 90.38 284 PRO A O 1
ATOM 2236 N N . ARG A 1 285 ? -17.694 1.357 -10.982 1.00 87.62 285 ARG A N 1
ATOM 2237 C CA . ARG A 1 285 ? -17.233 0.069 -10.448 1.00 87.62 285 ARG A CA 1
ATOM 2238 C C . ARG A 1 285 ? -16.536 -0.758 -11.523 1.00 87.62 285 ARG A C 1
ATOM 2240 O O . ARG A 1 285 ? -16.859 -0.661 -12.709 1.00 87.62 285 ARG A O 1
ATOM 2247 N N . LEU A 1 286 ? -15.585 -1.586 -11.100 1.00 84.94 286 LEU A N 1
ATOM 2248 C CA . LEU A 1 286 ? -14.912 -2.515 -11.999 1.00 84.94 286 LEU A CA 1
ATOM 2249 C C . LEU A 1 286 ? -15.950 -3.444 -12.654 1.00 84.94 286 LEU A C 1
ATOM 2251 O O . LEU A 1 286 ? -16.824 -3.981 -11.978 1.00 84.94 286 LEU A O 1
ATOM 2255 N N . GLY A 1 287 ? -15.911 -3.560 -13.984 1.00 84.81 287 GLY A N 1
ATOM 2256 C CA . GLY A 1 287 ? -16.910 -4.306 -14.764 1.00 84.81 287 GLY A CA 1
ATOM 2257 C C . GLY A 1 287 ? -18.285 -3.631 -14.906 1.00 84.81 287 GLY A C 1
ATOM 2258 O O . GLY A 1 287 ? -19.145 -4.156 -15.612 1.00 84.81 287 GLY A O 1
ATOM 2259 N N . GLY A 1 288 ? -18.506 -2.472 -14.278 1.00 84.19 288 GLY A N 1
ATOM 2260 C CA . GLY A 1 288 ? -19.733 -1.690 -14.420 1.00 84.19 288 GLY A CA 1
ATOM 2261 C C . GLY A 1 288 ? -19.831 -0.963 -15.770 1.00 84.19 288 GLY A C 1
ATOM 2262 O O . GLY A 1 288 ? -18.816 -0.744 -16.441 1.00 84.19 288 GLY A O 1
ATOM 2263 N N . PRO A 1 289 ? -21.045 -0.553 -16.184 1.00 86.69 289 PRO A N 1
ATOM 2264 C CA . PRO A 1 289 ? -21.219 0.237 -17.397 1.00 86.69 289 PRO A CA 1
ATOM 2265 C C . PRO A 1 289 ? -20.487 1.577 -17.274 1.00 86.69 289 PRO A C 1
ATOM 2267 O O . PRO A 1 289 ? -20.429 2.174 -16.197 1.00 86.69 289 PRO A O 1
ATOM 2270 N N . HIS A 1 290 ? -19.952 2.069 -18.391 1.00 86.12 290 HIS A N 1
ATOM 2271 C CA . HIS A 1 290 ? -19.406 3.422 -18.447 1.00 86.12 290 HIS A CA 1
ATOM 2272 C C . HIS A 1 290 ? -20.513 4.442 -18.162 1.00 86.12 290 HIS A C 1
ATOM 2274 O O . HIS A 1 290 ? -21.632 4.311 -18.659 1.00 86.12 290 HIS A O 1
ATOM 2280 N N . LYS A 1 291 ? -20.191 5.447 -17.348 1.00 88.19 291 LYS A N 1
ATOM 2281 C CA . LYS A 1 291 ? -21.091 6.536 -16.960 1.00 88.19 291 LYS A CA 1
ATOM 2282 C C . LYS A 1 291 ? -20.391 7.866 -17.177 1.00 88.19 291 LYS A C 1
ATOM 2284 O O . LYS A 1 291 ? -19.170 7.952 -17.038 1.00 88.19 291 LYS A O 1
ATOM 2289 N N . HIS A 1 292 ? -21.162 8.894 -17.512 1.00 88.00 292 HIS A N 1
ATOM 2290 C CA . HIS A 1 292 ? -20.636 10.254 -17.590 1.00 88.00 292 HIS A CA 1
ATOM 2291 C C . HIS A 1 292 ? -20.281 10.773 -16.190 1.00 88.00 292 HIS A C 1
ATOM 2293 O O . HIS A 1 292 ? -20.905 10.383 -15.203 1.00 88.00 292 HIS A O 1
ATOM 2299 N N . LEU A 1 293 ? -19.302 11.680 -16.109 1.00 84.12 293 LEU A N 1
ATOM 2300 C CA . LEU A 1 293 ? -18.839 12.242 -14.837 1.00 84.12 293 LEU A CA 1
ATOM 2301 C C . LEU A 1 293 ? -19.980 12.883 -14.027 1.00 84.12 293 LEU A C 1
ATOM 2303 O O . LEU A 1 293 ? -20.080 12.629 -12.832 1.00 84.12 293 LEU A O 1
ATOM 2307 N N . ASP A 1 294 ? -20.881 13.630 -14.671 1.00 85.94 294 ASP A N 1
ATOM 2308 C CA . ASP A 1 294 ? -22.031 14.258 -13.998 1.00 85.94 294 ASP A CA 1
ATOM 2309 C C . ASP A 1 294 ? -22.964 13.232 -13.339 1.00 85.94 294 ASP A C 1
ATOM 2311 O O . ASP A 1 294 ? -23.509 13.474 -12.263 1.00 85.94 294 ASP A O 1
ATOM 2315 N N . GLU A 1 295 ? -23.130 12.064 -13.963 1.00 90.75 295 GLU A N 1
ATOM 2316 C CA . GLU A 1 295 ? -23.922 10.970 -13.402 1.00 90.75 295 GLU A CA 1
ATOM 2317 C C . GLU A 1 295 ? -23.206 10.340 -12.201 1.00 90.75 295 GLU A C 1
ATOM 2319 O O . GLU A 1 295 ? -23.837 10.067 -11.183 1.00 90.75 295 GLU A O 1
ATOM 2324 N N . LEU A 1 296 ? -21.884 10.153 -12.284 1.00 90.00 296 LEU A N 1
ATOM 2325 C CA . LEU A 1 296 ? -21.086 9.651 -11.162 1.00 90.00 296 LEU A CA 1
ATOM 2326 C C . LEU A 1 296 ? -21.127 10.605 -9.967 1.00 90.00 296 LEU A C 1
ATOM 2328 O O . LEU A 1 296 ? -21.255 10.137 -8.841 1.00 90.00 296 LEU A O 1
ATOM 2332 N N . ILE A 1 297 ? -21.079 11.920 -10.198 1.00 87.31 297 ILE A N 1
ATOM 2333 C CA . ILE A 1 297 ? -21.214 12.932 -9.141 1.00 87.31 297 ILE A CA 1
ATOM 2334 C C . ILE A 1 297 ? -22.589 12.828 -8.475 1.00 87.31 297 ILE A C 1
ATOM 2336 O O . ILE A 1 297 ? -22.669 12.785 -7.253 1.00 87.31 297 ILE A O 1
ATOM 2340 N N . GLN A 1 298 ? -23.670 12.713 -9.253 1.00 89.56 298 GLN A N 1
ATOM 2341 C CA . GLN A 1 298 ? -25.020 12.553 -8.697 1.00 89.56 298 GLN A CA 1
ATOM 2342 C C . GLN A 1 298 ? -25.168 11.265 -7.876 1.00 89.56 298 GLN A C 1
ATOM 2344 O O . GLN A 1 298 ? -25.829 11.262 -6.836 1.00 89.56 298 GLN A O 1
ATOM 2349 N N . LEU A 1 299 ? -24.562 10.164 -8.332 1.00 90.88 299 LEU A N 1
ATOM 2350 C CA . LEU A 1 299 ? -24.559 8.898 -7.598 1.00 90.88 299 LEU A CA 1
ATOM 2351 C C . LEU A 1 299 ? -23.711 8.990 -6.321 1.00 90.88 299 LEU A C 1
ATOM 2353 O O . LEU A 1 299 ? -24.119 8.461 -5.290 1.00 90.88 299 LEU A O 1
ATOM 2357 N N . ASP A 1 300 ? -22.574 9.688 -6.354 1.00 89.00 300 ASP A N 1
ATOM 2358 C CA . ASP A 1 300 ? -21.755 9.944 -5.164 1.00 89.00 300 ASP A CA 1
ATOM 2359 C C . ASP A 1 300 ? -22.484 10.841 -4.155 1.00 89.00 300 ASP A C 1
ATOM 2361 O O . ASP A 1 300 ? -22.486 10.558 -2.964 1.00 89.00 300 ASP A O 1
ATOM 2365 N N . ASP A 1 301 ? -23.194 11.873 -4.602 1.00 87.25 301 ASP A N 1
ATOM 2366 C CA . ASP A 1 301 ? -23.989 12.716 -3.703 1.00 87.25 301 ASP A CA 1
ATOM 2367 C C . ASP A 1 301 ? -25.161 11.939 -3.074 1.00 87.25 301 ASP A C 1
ATOM 2369 O O . ASP A 1 301 ? -25.594 12.240 -1.960 1.00 87.25 301 ASP A O 1
ATOM 2373 N N . LYS A 1 302 ? -25.661 10.907 -3.767 1.00 89.69 302 LYS A N 1
ATOM 2374 C CA . LYS A 1 302 ? -26.731 10.031 -3.276 1.00 89.69 302 LYS A CA 1
ATOM 2375 C C . LYS A 1 302 ? -26.234 8.953 -2.306 1.00 89.69 302 LYS A C 1
ATOM 2377 O O . LYS A 1 302 ? -26.936 8.657 -1.340 1.00 89.69 302 LYS A O 1
ATOM 2382 N N . TYR A 1 303 ? -25.075 8.347 -2.571 1.00 86.81 303 TYR A N 1
ATOM 2383 C CA . TYR A 1 303 ? -24.615 7.129 -1.884 1.00 86.81 303 TYR A CA 1
ATOM 2384 C C . TYR A 1 303 ? -23.208 7.202 -1.295 1.00 86.81 303 TYR A C 1
ATOM 2386 O O . TYR A 1 303 ? -22.804 6.268 -0.611 1.00 86.81 303 TYR A O 1
ATOM 2394 N N . GLY A 1 304 ? -22.430 8.240 -1.592 1.00 76.00 304 GLY A N 1
ATOM 2395 C CA . GLY A 1 304 ? -20.962 8.219 -1.564 1.00 76.00 304 GLY A CA 1
ATOM 2396 C C . GLY A 1 304 ? -20.348 7.732 -0.255 1.00 76.00 304 GLY A C 1
ATOM 2397 O O . GLY A 1 304 ? -19.350 7.017 -0.261 1.00 76.00 304 GLY A O 1
ATOM 2398 N N . TYR A 1 305 ? -20.990 8.032 0.874 1.00 81.44 305 TYR A N 1
ATOM 2399 C CA . TYR A 1 305 ? -20.561 7.614 2.212 1.00 81.44 305 TYR A CA 1
ATOM 2400 C C . TYR A 1 305 ? -21.488 6.577 2.871 1.00 81.44 305 TYR A C 1
ATOM 2402 O O . TYR A 1 305 ? -21.283 6.219 4.030 1.00 81.44 305 TYR A O 1
ATOM 2410 N N . THR A 1 306 ? -22.474 6.027 2.162 1.00 83.81 306 THR A N 1
ATOM 2411 C CA . THR A 1 306 ? -23.358 4.967 2.671 1.00 83.81 306 THR A CA 1
ATOM 2412 C C . THR A 1 306 ? -22.599 3.651 2.797 1.00 83.81 306 THR A C 1
ATOM 2414 O O . THR A 1 306 ? -21.988 3.197 1.833 1.00 83.81 306 THR A O 1
ATOM 2417 N N . TYR A 1 307 ? -22.618 3.057 3.987 1.00 80.06 307 TYR A N 1
ATOM 2418 C CA . TYR A 1 307 ? -22.150 1.697 4.254 1.00 80.06 307 TYR A CA 1
ATOM 2419 C C . TYR A 1 307 ? -23.376 0.836 4.602 1.00 80.06 307 TYR A C 1
ATOM 2421 O O . TYR A 1 307 ? -24.178 1.256 5.433 1.00 80.06 307 TYR A O 1
ATOM 2429 N N . GLN A 1 308 ? -23.608 -0.348 4.035 1.00 82.50 308 GLN A N 1
ATOM 2430 C CA . GLN A 1 308 ? -22.864 -1.094 3.012 1.00 82.50 308 GLN A CA 1
ATOM 2431 C C . GLN A 1 308 ? -22.904 -0.449 1.623 1.00 82.50 308 GLN A C 1
ATOM 2433 O O . GLN A 1 308 ? -23.779 0.362 1.307 1.00 82.50 308 GLN A O 1
ATOM 2438 N N . GLU A 1 309 ? -21.941 -0.846 0.799 1.00 81.12 309 GLU A N 1
ATOM 2439 C CA . GLU A 1 309 ? -21.818 -0.399 -0.579 1.00 81.12 309 GLU A CA 1
ATOM 2440 C C . GLU A 1 309 ? -23.061 -0.715 -1.432 1.00 81.12 309 GLU A C 1
ATOM 2442 O O . GLU A 1 309 ? -23.581 -1.830 -1.405 1.00 81.12 309 GLU A O 1
ATOM 2447 N N . GLN A 1 310 ? -23.534 0.268 -2.208 1.00 87.25 310 GLN A N 1
ATOM 2448 C CA . GLN A 1 310 ? -24.693 0.099 -3.098 1.00 87.25 310 GLN A CA 1
ATOM 2449 C C . GLN A 1 310 ? -24.266 -0.314 -4.522 1.00 87.25 310 GLN A C 1
ATOM 2451 O O . GLN A 1 310 ? -23.192 0.097 -4.974 1.00 87.25 310 GLN A O 1
ATOM 2456 N N . PRO A 1 311 ? -25.089 -1.078 -5.275 1.00 86.06 311 PRO A N 1
ATOM 2457 C CA . PRO A 1 311 ? -24.720 -1.584 -6.606 1.00 86.06 311 PRO A CA 1
ATOM 2458 C C . PRO A 1 311 ? -24.354 -0.501 -7.631 1.00 86.06 311 PRO A C 1
ATOM 2460 O O . PRO A 1 311 ? -23.508 -0.718 -8.496 1.00 86.06 311 PRO A O 1
ATOM 2463 N N . ASP A 1 312 ? -24.998 0.660 -7.545 1.00 86.88 312 ASP A N 1
ATOM 2464 C CA . ASP A 1 312 ? -24.796 1.827 -8.404 1.00 86.88 312 ASP A CA 1
ATOM 2465 C C . ASP A 1 312 ? -23.881 2.890 -7.777 1.00 86.88 312 ASP A C 1
ATOM 2467 O O . ASP A 1 312 ? -23.625 3.917 -8.405 1.00 86.88 312 ASP A O 1
ATOM 2471 N N . GLN A 1 313 ? -23.348 2.647 -6.574 1.00 90.19 313 GLN A N 1
ATOM 2472 C CA . GLN A 1 313 ? -22.405 3.558 -5.933 1.00 90.19 313 GLN A CA 1
ATOM 2473 C C . GLN A 1 313 ? -21.097 3.617 -6.742 1.00 90.19 313 GLN A C 1
ATOM 2475 O O . GLN A 1 313 ? -20.538 2.557 -7.062 1.00 90.19 313 GLN A O 1
ATOM 2480 N N . PRO A 1 314 ? -20.596 4.824 -7.067 1.00 92.12 314 PRO A N 1
ATOM 2481 C CA . PRO A 1 314 ? -19.314 4.987 -7.734 1.00 92.12 314 PRO A CA 1
ATOM 2482 C C . PRO A 1 314 ? -18.179 4.532 -6.820 1.00 92.12 314 PRO A C 1
ATOM 2484 O O . PRO A 1 314 ? -18.282 4.584 -5.595 1.00 92.12 314 PRO A O 1
ATOM 2487 N N . TYR A 1 315 ? -17.081 4.102 -7.428 1.00 92.56 315 TYR A N 1
ATOM 2488 C CA . TYR A 1 315 ? -15.878 3.744 -6.697 1.00 92.56 315 TYR A CA 1
ATOM 2489 C C . TYR A 1 315 ? -15.056 5.010 -6.424 1.00 92.56 315 TYR A C 1
ATOM 2491 O O . TYR A 1 315 ? -14.852 5.830 -7.324 1.00 92.56 315 TYR A O 1
ATOM 2499 N N . THR A 1 316 ? -14.610 5.174 -5.178 1.00 92.62 316 THR A N 1
ATOM 2500 C CA . THR A 1 316 ? -13.906 6.373 -4.691 1.00 92.62 316 THR A CA 1
ATOM 2501 C C . THR A 1 316 ? -12.808 5.996 -3.693 1.00 92.62 316 THR A C 1
ATOM 2503 O O . THR A 1 316 ? -12.678 4.829 -3.325 1.00 92.62 316 THR A O 1
ATOM 2506 N N . VAL A 1 317 ? -12.072 6.983 -3.172 1.00 93.00 317 VAL A N 1
ATOM 2507 C CA . VAL A 1 317 ? -11.117 6.780 -2.060 1.00 93.00 317 VAL A CA 1
ATOM 2508 C C . VAL A 1 317 ? -11.758 6.112 -0.832 1.00 93.00 317 VAL A C 1
ATOM 2510 O O . VAL A 1 317 ? -11.113 5.330 -0.142 1.00 93.00 317 VAL A O 1
ATOM 2513 N N . ILE A 1 318 ? -13.055 6.357 -0.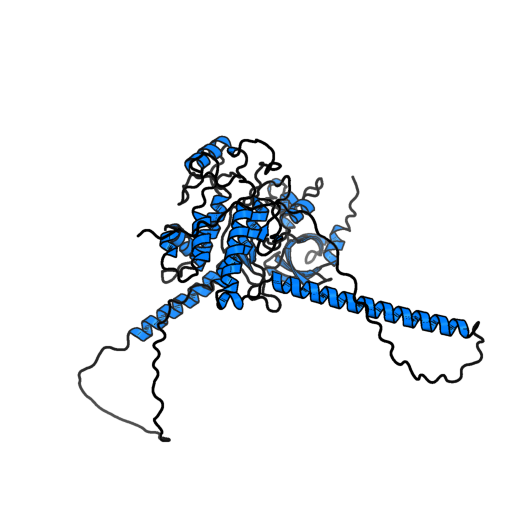587 1.00 93.19 318 ILE A N 1
ATOM 2514 C CA . ILE A 1 318 ? -13.800 5.753 0.529 1.00 93.19 318 ILE A CA 1
ATOM 2515 C C . ILE A 1 318 ? -13.975 4.245 0.308 1.00 93.19 318 ILE A C 1
ATOM 2517 O O . ILE A 1 318 ? -13.923 3.478 1.270 1.00 93.19 318 ILE A O 1
ATOM 2521 N N . SER A 1 319 ? -14.161 3.806 -0.941 1.00 94.56 319 SER A N 1
ATOM 2522 C CA . SER A 1 319 ? -14.232 2.378 -1.270 1.00 94.56 319 SER A CA 1
ATOM 2523 C C . SER A 1 319 ? -12.923 1.663 -0.924 1.00 94.56 319 SER A C 1
ATOM 2525 O O . SER A 1 319 ? -12.963 0.568 -0.370 1.00 94.56 319 SER A O 1
ATOM 2527 N N . GLU A 1 320 ? -11.768 2.303 -1.138 1.00 96.19 320 GLU A N 1
ATOM 2528 C CA . GLU A 1 320 ? -10.452 1.728 -0.804 1.00 96.19 320 GLU A CA 1
ATOM 2529 C C . GLU A 1 320 ? -10.273 1.590 0.717 1.00 96.19 320 GLU A C 1
ATOM 2531 O O . GLU A 1 320 ? -9.808 0.561 1.208 1.00 96.19 320 GLU A O 1
ATOM 2536 N N . TRP A 1 321 ? -10.702 2.601 1.487 1.00 96.69 321 TRP A N 1
ATOM 2537 C CA . TRP A 1 321 ? -10.677 2.548 2.953 1.00 96.69 321 TRP A CA 1
ATOM 2538 C C . TRP A 1 321 ? -11.586 1.446 3.501 1.00 96.69 321 TRP A C 1
ATOM 2540 O O . TRP A 1 321 ? -11.235 0.769 4.466 1.00 96.69 321 TRP A O 1
ATOM 2550 N N . ARG A 1 322 ? -12.756 1.241 2.891 1.00 95.62 322 ARG A N 1
ATOM 2551 C CA . ARG A 1 322 ? -13.677 0.166 3.283 1.00 95.62 322 ARG A CA 1
ATOM 2552 C C . ARG A 1 322 ? -13.105 -1.204 2.980 1.00 95.62 322 ARG A C 1
ATOM 2554 O O . ARG A 1 322 ? -13.125 -2.041 3.874 1.00 95.62 322 ARG A O 1
ATOM 2561 N N . ALA A 1 323 ? -12.545 -1.394 1.789 1.00 96.62 323 ALA A N 1
ATOM 2562 C CA . ALA A 1 323 ? -11.883 -2.639 1.420 1.00 96.62 323 ALA A CA 1
ATOM 2563 C C . ALA A 1 323 ? -10.757 -2.983 2.413 1.00 96.62 323 ALA A C 1
ATOM 2565 O O . ALA A 1 323 ? -10.704 -4.097 2.930 1.00 96.62 323 ALA A O 1
ATOM 2566 N N . LEU A 1 324 ? -9.925 -2.004 2.791 1.00 98.44 324 LEU A N 1
ATOM 2567 C CA . LEU A 1 324 ? -8.916 -2.195 3.838 1.00 98.44 324 LEU A CA 1
ATOM 2568 C C . LEU A 1 324 ? -9.543 -2.525 5.207 1.00 98.44 324 LEU A C 1
ATOM 2570 O O . LEU A 1 324 ? -9.069 -3.416 5.908 1.00 98.44 324 LEU A O 1
ATOM 2574 N N . GLY A 1 325 ? -10.628 -1.849 5.593 1.00 98.00 325 GLY A N 1
ATOM 2575 C CA . GLY A 1 325 ? -11.352 -2.131 6.837 1.00 98.00 325 GLY A CA 1
ATOM 2576 C C . GLY A 1 325 ? -11.984 -3.530 6.886 1.00 98.00 325 GLY A C 1
ATOM 2577 O O . GLY A 1 325 ? -12.002 -4.163 7.942 1.00 98.00 325 GLY A O 1
ATOM 2578 N N . GLU A 1 326 ? -12.480 -4.043 5.762 1.00 97.25 326 GLU A N 1
ATOM 2579 C CA . GLU A 1 326 ? -12.990 -5.414 5.624 1.00 97.25 326 GLU A CA 1
ATOM 2580 C C . GLU A 1 326 ? -11.866 -6.446 5.771 1.00 97.25 326 GLU A C 1
ATOM 2582 O O . GLU A 1 326 ? -12.025 -7.418 6.511 1.00 97.25 326 GLU A O 1
ATOM 2587 N N . ILE A 1 327 ? -10.707 -6.199 5.152 1.00 98.25 327 ILE A N 1
ATOM 2588 C CA . ILE A 1 327 ? -9.510 -7.039 5.304 1.00 98.25 327 ILE A CA 1
ATOM 2589 C C . ILE A 1 327 ? -9.057 -7.079 6.768 1.00 98.25 327 ILE A C 1
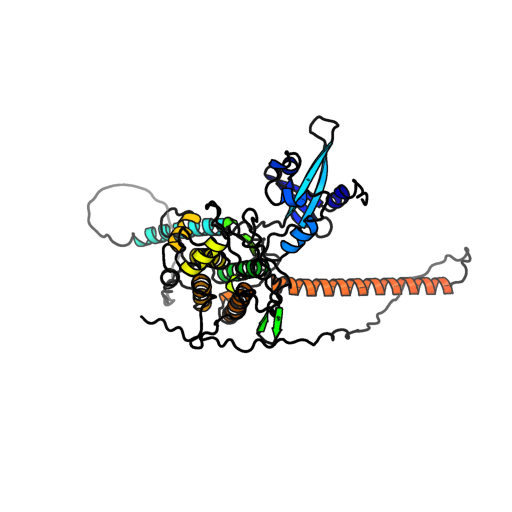ATOM 2591 O O . ILE A 1 327 ? -8.823 -8.157 7.307 1.00 98.25 327 ILE A O 1
ATOM 2595 N N . LEU A 1 328 ? -8.985 -5.931 7.445 1.00 98.38 328 LEU A N 1
ATOM 2596 C CA . LEU A 1 328 ? -8.551 -5.871 8.844 1.00 98.38 328 LEU A CA 1
ATOM 2597 C C . LEU A 1 328 ? -9.524 -6.586 9.786 1.00 98.38 328 LEU A C 1
ATOM 2599 O O . LEU A 1 328 ? -9.098 -7.297 10.689 1.00 98.38 328 LEU A O 1
ATOM 2603 N N . GLN A 1 329 ? -10.832 -6.479 9.555 1.00 97.56 329 GLN A N 1
ATOM 2604 C CA . GLN A 1 329 ? -11.803 -7.287 10.297 1.00 97.56 329 GLN A CA 1
ATOM 2605 C C . GLN A 1 329 ? -11.621 -8.787 10.032 1.00 97.56 329 GLN A C 1
ATOM 2607 O O . GLN A 1 329 ? -11.694 -9.579 10.968 1.00 97.56 329 GLN A O 1
ATOM 2612 N N . ALA A 1 330 ? -11.346 -9.184 8.787 1.00 96.44 330 ALA A N 1
ATOM 2613 C CA . ALA A 1 330 ? -11.062 -10.573 8.432 1.00 96.44 330 ALA A CA 1
ATOM 2614 C C . ALA A 1 330 ? -9.765 -11.109 9.072 1.00 96.44 330 ALA A C 1
ATOM 2616 O O . ALA A 1 330 ? -9.677 -12.305 9.341 1.00 96.44 330 ALA A O 1
ATOM 2617 N N . MET A 1 331 ? -8.795 -10.232 9.350 1.00 97.38 331 MET A N 1
ATOM 2618 C CA . MET A 1 331 ? -7.589 -10.532 10.132 1.00 97.38 331 MET A CA 1
ATOM 2619 C C . MET A 1 331 ? -7.868 -10.666 11.636 1.00 97.38 331 MET A C 1
ATOM 2621 O O . MET A 1 331 ? -7.154 -11.380 12.333 1.00 97.38 331 MET A O 1
ATOM 2625 N N . MET A 1 332 ? -8.894 -9.986 12.150 1.00 96.56 332 MET A N 1
ATOM 2626 C CA . MET A 1 332 ? -9.228 -9.979 13.579 1.00 96.56 332 MET A CA 1
ATOM 2627 C C . MET A 1 332 ? -10.226 -11.068 13.976 1.00 96.56 332 MET A C 1
ATOM 2629 O O . MET A 1 332 ? -10.264 -11.498 15.127 1.00 96.56 332 MET A O 1
ATOM 2633 N N . ILE A 1 333 ? -11.074 -11.492 13.042 1.00 93.62 333 ILE A N 1
ATOM 2634 C CA . ILE A 1 333 ? -12.201 -12.380 13.314 1.00 93.62 333 ILE A CA 1
ATOM 2635 C C . ILE A 1 333 ? -11.939 -13.719 12.629 1.00 93.62 333 ILE A C 1
ATOM 2637 O O . ILE A 1 333 ? -11.794 -13.746 11.402 1.00 93.62 333 ILE A O 1
ATOM 2641 N N . PRO A 1 334 ? -11.917 -14.834 13.381 1.00 90.19 334 PRO A N 1
ATOM 2642 C CA . PRO A 1 334 ? -11.689 -16.140 12.792 1.00 90.19 334 PRO A CA 1
ATOM 2643 C C . PRO A 1 334 ? -12.843 -16.521 11.852 1.00 90.19 334 PRO A C 1
ATOM 2645 O O . PRO A 1 334 ? -14.000 -16.131 12.069 1.00 90.19 334 PRO A O 1
ATOM 2648 N N . PRO A 1 335 ? -12.565 -17.310 10.806 1.00 88.38 335 PRO A N 1
ATOM 2649 C CA . PRO A 1 335 ? -13.600 -17.811 9.924 1.00 88.38 335 PRO A CA 1
ATOM 2650 C C . PRO A 1 335 ? -14.541 -18.738 10.685 1.00 88.38 335 PRO A C 1
ATOM 2652 O O . PRO A 1 335 ? -14.146 -19.516 11.549 1.00 88.38 335 PRO A O 1
ATOM 2655 N N . SER A 1 336 ? -15.824 -18.671 10.347 1.00 81.12 336 SER A N 1
ATOM 2656 C CA . SER A 1 336 ? -16.848 -19.525 10.949 1.00 81.12 336 SER A CA 1
ATOM 2657 C C . SER A 1 336 ? -17.350 -20.534 9.924 1.00 81.12 336 SER A C 1
ATOM 2659 O O . SER A 1 336 ? -18.113 -20.183 9.023 1.00 81.12 336 SER A O 1
ATOM 2661 N N . GLY A 1 337 ? -16.937 -21.792 10.087 1.00 72.56 337 GLY A N 1
ATOM 2662 C CA . GLY A 1 337 ? -17.291 -22.915 9.216 1.00 72.56 337 GLY A CA 1
ATOM 2663 C C . GLY A 1 337 ? -16.100 -23.838 8.960 1.00 72.56 337 GLY A C 1
ATOM 2664 O O . GLY A 1 337 ? -14.967 -23.485 9.253 1.00 72.56 337 GLY A O 1
ATOM 2665 N N . THR A 1 338 ? -16.347 -25.033 8.419 1.00 62.12 338 THR A N 1
ATOM 2666 C CA . THR A 1 338 ? -15.310 -26.074 8.292 1.00 62.12 338 THR A CA 1
ATOM 2667 C C . THR A 1 338 ? -14.410 -25.934 7.062 1.00 62.12 338 THR A C 1
ATOM 2669 O O . THR A 1 338 ? -13.411 -26.635 7.008 1.00 62.12 338 THR A O 1
ATOM 2672 N N . LYS A 1 339 ? -14.747 -25.080 6.076 1.00 65.50 339 LYS A N 1
ATOM 2673 C CA . LYS A 1 339 ? -13.934 -24.770 4.874 1.00 65.50 339 LYS A CA 1
ATOM 2674 C C . LYS A 1 339 ? -14.391 -23.461 4.222 1.00 65.50 339 LYS A C 1
ATOM 2676 O O . LYS A 1 339 ? -15.172 -23.476 3.271 1.00 65.50 339 LYS A O 1
ATOM 2681 N N . THR A 1 340 ? -13.929 -22.330 4.729 1.00 71.56 340 THR A N 1
ATOM 2682 C CA . THR A 1 340 ? -14.163 -21.019 4.102 1.00 71.56 340 THR A CA 1
ATOM 2683 C C . THR A 1 340 ? -12.870 -20.560 3.451 1.00 71.56 340 THR A C 1
ATOM 2685 O O . THR A 1 340 ? -11.867 -20.407 4.137 1.00 71.56 340 THR A O 1
ATOM 2688 N N . ASN A 1 341 ? -12.880 -20.356 2.131 1.00 86.75 341 ASN A N 1
ATOM 2689 C CA . ASN A 1 341 ? -11.775 -19.651 1.485 1.00 86.75 341 ASN A CA 1
ATOM 2690 C C . ASN A 1 341 ? -11.769 -18.176 1.936 1.00 86.75 341 ASN A C 1
ATOM 2692 O O . ASN A 1 341 ? -12.789 -17.657 2.401 1.00 86.75 341 ASN A O 1
ATOM 2696 N N . VAL A 1 342 ? -10.619 -17.509 1.805 1.00 89.75 342 VAL A N 1
ATOM 2697 C CA . VAL A 1 342 ? -10.413 -16.121 2.262 1.00 89.75 342 VAL A CA 1
ATOM 2698 C C . VAL A 1 342 ? -11.464 -15.176 1.687 1.00 89.75 342 VAL A C 1
ATOM 2700 O O . VAL A 1 342 ? -12.067 -14.394 2.420 1.00 89.75 342 VAL A O 1
ATOM 2703 N N . HIS A 1 343 ? -11.774 -15.317 0.400 1.00 91.00 343 HIS A N 1
ATOM 2704 C CA . HIS A 1 343 ? -12.799 -14.511 -0.253 1.00 91.00 343 HIS A CA 1
ATOM 2705 C C . HIS A 1 343 ? -14.191 -14.663 0.389 1.00 91.00 343 HIS A C 1
ATOM 2707 O O . HIS A 1 343 ? -14.848 -13.668 0.689 1.00 91.00 343 HIS A O 1
ATOM 2713 N N . ALA A 1 344 ? -14.644 -15.892 0.654 1.00 91.56 344 ALA A N 1
ATOM 2714 C CA . ALA A 1 344 ? -15.934 -16.139 1.295 1.00 91.56 344 ALA A CA 1
ATOM 2715 C C . ALA A 1 344 ? -15.978 -15.609 2.734 1.00 91.56 344 ALA A C 1
ATOM 2717 O O . ALA A 1 344 ? -17.028 -15.137 3.176 1.00 91.56 344 ALA A O 1
ATOM 2718 N N . HIS A 1 345 ? -14.852 -15.658 3.455 1.00 93.12 345 HIS A N 1
ATOM 2719 C CA . HIS A 1 345 ? -14.751 -15.062 4.787 1.00 93.12 345 HIS A CA 1
ATOM 2720 C C . HIS A 1 345 ? -14.917 -13.542 4.737 1.00 93.12 345 HIS A C 1
ATOM 2722 O O . HIS A 1 345 ? -15.760 -13.000 5.446 1.00 93.12 345 HIS A O 1
ATOM 2728 N N . ILE A 1 346 ? -14.208 -12.859 3.837 1.00 93.25 346 ILE A N 1
ATOM 2729 C CA . ILE A 1 346 ? -14.332 -11.402 3.666 1.00 93.25 346 ILE A CA 1
ATOM 2730 C C . ILE A 1 346 ? -15.758 -11.014 3.274 1.00 93.25 346 ILE A C 1
ATOM 2732 O O . ILE A 1 346 ? -16.328 -10.101 3.868 1.00 93.25 346 ILE A O 1
ATOM 2736 N N . LEU A 1 347 ? -16.389 -11.749 2.352 1.00 92.44 347 LEU A N 1
ATOM 2737 C CA . LEU A 1 347 ? -17.791 -11.511 1.997 1.00 92.44 347 LEU A CA 1
ATOM 2738 C C . LEU A 1 347 ? -18.728 -11.648 3.205 1.00 92.44 347 LEU A C 1
ATOM 2740 O O . LEU A 1 347 ? -19.688 -10.889 3.328 1.00 92.44 347 LEU A O 1
ATOM 2744 N N . LYS A 1 348 ? -18.462 -12.592 4.114 1.00 92.88 348 LYS A N 1
ATOM 2745 C CA . LYS A 1 348 ? -19.237 -12.761 5.350 1.00 92.88 348 LYS A CA 1
ATOM 2746 C C . LYS A 1 348 ? -19.017 -11.612 6.337 1.00 92.88 348 LYS A C 1
ATOM 2748 O O . LYS A 1 348 ? -19.971 -11.173 6.980 1.00 92.88 348 LYS A O 1
ATOM 2753 N N . ILE A 1 349 ? -17.788 -11.115 6.447 1.00 93.38 349 ILE A N 1
ATOM 2754 C CA . ILE A 1 349 ? -17.466 -9.923 7.238 1.00 93.38 349 ILE A CA 1
ATOM 2755 C C . ILE A 1 349 ? -18.222 -8.707 6.691 1.00 93.38 349 ILE A C 1
ATOM 2757 O O . ILE A 1 349 ? -18.908 -8.022 7.452 1.00 93.38 349 ILE A O 1
ATOM 2761 N N . ALA A 1 350 ? -18.185 -8.500 5.373 1.00 92.25 350 ALA A N 1
ATOM 2762 C CA . ALA A 1 350 ? -18.843 -7.384 4.697 1.00 92.25 350 ALA A CA 1
ATOM 2763 C C . ALA A 1 350 ? -20.377 -7.396 4.848 1.00 92.25 350 ALA A C 1
ATOM 2765 O O . ALA A 1 350 ? -21.010 -6.341 4.810 1.00 92.25 350 ALA A O 1
ATOM 2766 N N . GLN A 1 351 ? -20.996 -8.564 5.078 1.00 91.81 351 GLN A N 1
ATOM 2767 C CA . GLN A 1 351 ? -22.443 -8.692 5.322 1.00 91.81 351 GLN A CA 1
ATOM 2768 C C . GLN A 1 351 ? -22.919 -8.043 6.627 1.00 91.81 351 GLN A C 1
ATOM 2770 O O . GLN A 1 351 ? -24.117 -7.791 6.768 1.00 91.81 351 GLN A O 1
ATOM 2775 N N . HIS A 1 352 ? -22.016 -7.742 7.557 1.00 91.38 352 HIS A N 1
ATOM 2776 C CA . HIS A 1 352 ? -22.358 -7.197 8.863 1.00 91.38 352 HIS A CA 1
ATOM 2777 C C . HIS A 1 352 ? -21.802 -5.778 9.059 1.00 91.38 352 HIS A C 1
ATOM 2779 O O . HIS A 1 352 ? -20.908 -5.299 8.355 1.00 91.38 352 HIS A O 1
ATOM 2785 N N . GLY A 1 353 ? -22.368 -5.068 10.036 1.00 92.06 353 GLY A N 1
ATOM 2786 C CA . GLY A 1 353 ? -21.862 -3.766 10.457 1.00 92.06 353 GLY A CA 1
ATOM 2787 C C . GLY A 1 353 ? -20.481 -3.882 11.102 1.00 92.06 353 GLY A C 1
ATOM 2788 O O . GLY A 1 353 ? -20.280 -4.754 11.942 1.00 92.06 353 GLY A O 1
ATOM 2789 N N . VAL A 1 354 ? -19.566 -2.950 10.808 1.00 94.31 354 VAL A N 1
ATOM 2790 C CA . VAL A 1 354 ? -18.218 -2.937 11.417 1.00 94.31 354 VAL A CA 1
ATOM 2791 C C . VAL A 1 354 ? -18.247 -2.973 12.948 1.00 94.31 354 VAL A C 1
ATOM 2793 O O . VAL A 1 354 ? -17.444 -3.650 13.580 1.00 94.31 354 VAL A O 1
ATOM 2796 N N . ARG A 1 355 ? -19.218 -2.291 13.567 1.00 94.75 355 ARG A N 1
ATOM 2797 C CA . ARG A 1 355 ? -19.384 -2.294 15.028 1.00 94.75 355 ARG A CA 1
ATOM 2798 C C . ARG A 1 355 ? -19.786 -3.661 15.561 1.00 94.75 355 ARG A C 1
ATOM 2800 O O . ARG A 1 355 ? -19.224 -4.095 16.552 1.00 94.75 355 ARG A O 1
ATOM 2807 N N . TYR A 1 356 ? -20.717 -4.320 14.877 1.00 95.12 356 TYR A N 1
ATOM 2808 C CA . TYR A 1 356 ? -21.189 -5.652 15.242 1.00 95.12 356 TYR A CA 1
ATOM 2809 C C . TYR A 1 356 ? -20.054 -6.676 15.165 1.00 95.12 356 TYR A C 1
ATOM 2811 O O . TYR A 1 356 ? -19.833 -7.440 16.096 1.00 95.12 356 TYR A O 1
ATOM 2819 N N . ASN A 1 357 ? -19.281 -6.635 14.079 1.00 94.75 357 ASN A N 1
ATOM 2820 C CA . ASN A 1 357 ? -18.134 -7.516 13.888 1.00 94.75 357 ASN A CA 1
ATOM 2821 C C . ASN A 1 357 ? -17.080 -7.350 14.993 1.00 94.75 357 ASN A C 1
ATOM 2823 O O . ASN A 1 357 ? -16.510 -8.332 15.461 1.00 94.75 357 ASN A O 1
ATOM 2827 N N . LEU A 1 358 ? -16.825 -6.110 15.419 1.00 95.38 358 LEU A N 1
ATOM 2828 C CA . LEU A 1 358 ? -15.744 -5.788 16.350 1.00 95.38 358 LEU A CA 1
ATOM 2829 C C . LEU A 1 358 ? -16.155 -5.761 17.830 1.00 95.3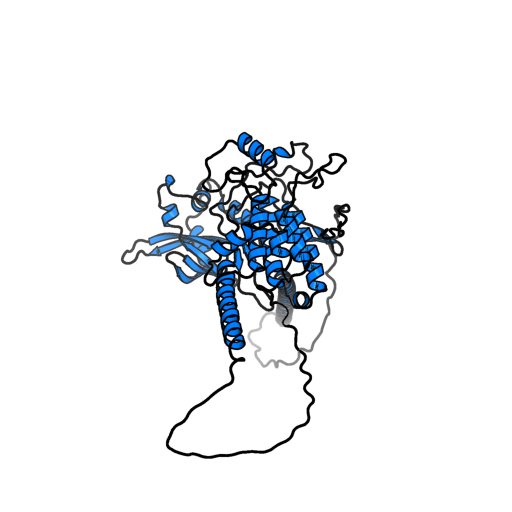8 358 LEU A C 1
ATOM 2831 O O . LEU A 1 358 ? -15.274 -5.635 18.677 1.00 95.38 358 LEU A O 1
ATOM 2835 N N . GLU A 1 359 ? -17.444 -5.878 18.157 1.00 92.69 359 GLU A N 1
ATOM 2836 C CA . GLU A 1 359 ? -17.975 -5.746 19.524 1.00 92.69 359 GLU A CA 1
ATOM 2837 C C . GLU A 1 359 ? -17.285 -6.688 20.520 1.00 92.69 359 GLU A C 1
ATOM 2839 O O . GLU A 1 359 ? -16.877 -6.266 21.599 1.00 92.69 359 GLU A O 1
ATOM 2844 N N . ASN A 1 360 ? -17.074 -7.940 20.112 1.00 88.69 360 ASN A N 1
ATOM 2845 C CA . ASN A 1 360 ? -16.484 -8.990 20.946 1.00 88.69 360 ASN A CA 1
ATOM 2846 C C . ASN A 1 360 ? -15.061 -9.378 20.507 1.00 88.69 360 ASN A C 1
ATOM 2848 O O . ASN A 1 360 ? -14.550 -10.419 20.915 1.00 88.69 360 ASN A O 1
ATOM 2852 N N . ALA A 1 361 ? -14.426 -8.580 19.644 1.00 92.50 361 ALA A N 1
ATOM 2853 C CA . ALA A 1 361 ? -13.086 -8.875 19.147 1.00 92.50 361 ALA A CA 1
ATOM 2854 C C . ALA A 1 361 ? -12.028 -8.510 20.204 1.00 92.50 361 ALA A C 1
ATOM 2856 O O . ALA A 1 361 ? -11.954 -7.348 20.620 1.00 92.50 361 ALA A O 1
ATOM 2857 N N . ASP A 1 362 ? -11.182 -9.471 20.593 1.00 93.19 362 ASP A N 1
ATOM 2858 C CA . ASP A 1 362 ? -10.134 -9.311 21.617 1.00 93.19 362 ASP A CA 1
ATOM 2859 C C . ASP A 1 362 ? -8.902 -8.537 21.105 1.00 93.19 362 ASP A C 1
ATOM 2861 O O . ASP A 1 362 ? -7.799 -9.051 20.952 1.00 93.19 362 ASP A O 1
ATOM 2865 N N . TYR A 1 363 ? -9.108 -7.267 20.774 1.00 96.06 363 TYR A N 1
ATOM 2866 C CA . TYR A 1 363 ? -8.076 -6.351 20.283 1.00 96.06 363 TYR A CA 1
ATOM 2867 C C . TYR A 1 363 ? -8.118 -5.040 21.069 1.00 96.06 363 TYR A C 1
ATOM 2869 O O . TYR A 1 363 ? -9.074 -4.768 21.802 1.00 96.06 363 TYR A O 1
ATOM 2877 N N . SER A 1 364 ? -7.107 -4.179 20.941 1.00 96.50 364 SER A N 1
ATOM 2878 C CA . SER A 1 364 ? -7.180 -2.877 21.604 1.00 96.50 364 SER A CA 1
ATOM 2879 C C . SER A 1 364 ? -8.339 -2.030 21.066 1.00 96.50 364 SER A C 1
ATOM 2881 O O . SER A 1 364 ? -8.703 -2.061 19.884 1.00 96.50 364 SER A O 1
ATOM 2883 N N . ALA A 1 365 ? -8.898 -1.191 21.941 1.00 96.31 365 ALA A N 1
ATOM 2884 C CA . ALA A 1 365 ? -9.891 -0.201 21.536 1.00 96.31 365 ALA A CA 1
ATOM 2885 C C . ALA A 1 365 ? -9.336 0.760 20.470 1.00 96.31 365 ALA A C 1
ATOM 2887 O O . ALA A 1 365 ? -10.084 1.218 19.611 1.00 96.31 365 ALA A O 1
ATOM 2888 N N . ALA A 1 366 ? -8.026 1.032 20.491 1.00 97.06 366 ALA A N 1
ATOM 2889 C CA . ALA A 1 366 ? -7.365 1.877 19.505 1.00 97.06 366 ALA A CA 1
ATOM 2890 C C . ALA A 1 366 ? -7.482 1.298 18.084 1.00 97.06 366 ALA A C 1
ATOM 2892 O O . ALA A 1 366 ? -7.892 2.023 17.174 1.00 97.06 366 ALA A O 1
ATOM 2893 N N . LEU A 1 367 ? -7.197 0.001 17.909 1.00 98.25 367 LEU A N 1
ATOM 2894 C CA . LEU A 1 367 ? -7.311 -0.668 16.611 1.00 98.25 367 LEU A CA 1
ATOM 2895 C C . LEU A 1 367 ? -8.776 -0.779 16.160 1.00 98.25 367 LEU A C 1
ATOM 2897 O O . LEU A 1 367 ? -9.112 -0.451 15.023 1.00 98.25 367 LEU A O 1
ATOM 2901 N N . ARG A 1 368 ? -9.688 -1.170 17.059 1.00 97.94 368 ARG A N 1
ATOM 2902 C CA . ARG A 1 368 ? -11.119 -1.236 16.713 1.00 97.94 368 ARG A CA 1
ATOM 2903 C C . ARG A 1 368 ? -11.659 0.123 16.259 1.00 97.94 368 ARG A C 1
ATOM 2905 O O . ARG A 1 368 ? -12.347 0.211 15.244 1.00 97.94 368 ARG A O 1
ATOM 2912 N N . ASN A 1 369 ? -11.312 1.194 16.973 1.00 97.31 369 ASN A N 1
ATOM 2913 C CA . ASN A 1 369 ? -11.801 2.539 16.673 1.00 97.31 369 ASN A CA 1
ATOM 2914 C C . ASN A 1 369 ? -11.264 3.079 15.344 1.00 97.31 369 ASN A C 1
ATOM 2916 O O . ASN A 1 369 ? -12.018 3.736 14.624 1.00 97.31 369 ASN A O 1
ATOM 2920 N N . ILE A 1 370 ? -10.002 2.804 14.987 1.00 98.06 370 ILE A N 1
ATOM 2921 C CA . ILE A 1 370 ? -9.465 3.246 13.693 1.00 98.06 370 ILE A CA 1
ATOM 2922 C C . ILE A 1 370 ? -10.121 2.498 12.525 1.00 98.06 370 ILE A C 1
ATOM 2924 O O . ILE A 1 370 ? -10.415 3.119 11.508 1.00 98.06 370 ILE A O 1
ATOM 2928 N N . ILE A 1 371 ? -10.457 1.214 12.688 1.00 97.88 371 ILE A N 1
ATOM 2929 C CA . ILE A 1 371 ? -11.168 0.433 11.662 1.00 97.88 371 ILE A CA 1
ATOM 2930 C C . ILE A 1 371 ? -12.604 0.933 11.490 1.00 97.88 371 ILE A C 1
ATOM 2932 O O . ILE A 1 371 ? -13.032 1.199 10.367 1.00 97.88 371 ILE A O 1
ATOM 2936 N N . VAL A 1 372 ? -13.334 1.152 12.592 1.00 96.56 372 VAL A N 1
ATOM 2937 C CA . VAL A 1 372 ? -14.660 1.794 12.537 1.00 96.56 372 VAL A CA 1
ATOM 2938 C C . VAL A 1 372 ? -14.552 3.133 11.813 1.00 96.56 372 VAL A C 1
ATOM 2940 O O . VAL A 1 372 ? -15.358 3.427 10.933 1.00 96.56 372 VAL A O 1
ATOM 2943 N N . ARG A 1 373 ? -13.520 3.924 12.129 1.00 95.62 373 ARG A N 1
ATOM 2944 C CA . ARG A 1 373 ? -13.288 5.212 11.483 1.00 95.62 373 ARG A CA 1
ATOM 2945 C C . ARG A 1 373 ? -13.038 5.078 9.983 1.00 95.62 373 ARG A C 1
ATOM 2947 O O . ARG A 1 373 ? -13.672 5.825 9.249 1.00 95.62 373 ARG A O 1
ATOM 2954 N N . LEU A 1 374 ? -12.189 4.150 9.531 1.00 95.12 374 LEU A N 1
ATOM 2955 C CA . LEU A 1 374 ? -11.951 3.887 8.102 1.00 95.12 374 LEU A CA 1
ATOM 2956 C C . LEU A 1 374 ? -13.264 3.634 7.354 1.00 95.12 374 LEU A C 1
ATOM 2958 O O . LEU A 1 374 ? -13.481 4.164 6.269 1.00 95.12 374 LEU A O 1
ATOM 2962 N N . MET A 1 375 ? -14.154 2.843 7.953 1.00 94.56 375 MET A N 1
ATOM 2963 C CA . MET A 1 375 ? -15.358 2.357 7.279 1.00 94.56 375 MET A CA 1
ATOM 2964 C C . MET A 1 375 ? -16.539 3.327 7.335 1.00 94.56 375 MET A C 1
ATOM 2966 O O . MET A 1 375 ? -17.397 3.301 6.450 1.00 94.56 375 MET A O 1
ATOM 2970 N N . THR A 1 376 ? -16.598 4.185 8.360 1.00 92.81 376 THR A N 1
ATOM 2971 C CA . THR A 1 376 ? -17.725 5.106 8.582 1.00 92.81 376 THR A CA 1
ATOM 2972 C C . THR A 1 376 ? -17.362 6.582 8.428 1.00 92.81 376 THR A C 1
ATOM 2974 O O . THR A 1 376 ? -18.196 7.438 8.731 1.00 92.81 376 THR A O 1
ATOM 2977 N N . LEU A 1 377 ? -16.132 6.923 8.028 1.00 92.00 377 LEU A N 1
ATOM 2978 C CA . LEU A 1 377 ? -15.737 8.315 7.813 1.00 92.00 377 LEU A CA 1
ATOM 2979 C C . LEU A 1 377 ? -16.589 8.940 6.701 1.00 92.00 377 LEU A C 1
ATOM 2981 O O . LEU A 1 377 ? -16.582 8.482 5.562 1.00 92.00 377 LEU A O 1
ATOM 2985 N N . ASN A 1 378 ? -17.279 10.032 7.032 1.00 90.81 378 ASN A N 1
ATOM 2986 C CA . ASN A 1 378 ? -17.938 10.885 6.054 1.00 90.81 378 ASN A CA 1
ATOM 2987 C C . ASN A 1 378 ? -17.077 12.140 5.814 1.00 90.81 378 ASN A C 1
ATOM 2989 O O . ASN A 1 378 ? -17.033 13.017 6.684 1.00 90.81 378 ASN A O 1
ATOM 2993 N N . PRO A 1 379 ? -16.403 12.263 4.657 1.00 87.38 379 PRO A N 1
ATOM 2994 C CA . PRO A 1 379 ? -15.567 13.425 4.369 1.00 87.38 379 PRO A CA 1
ATOM 2995 C C . PRO A 1 379 ? -16.376 14.706 4.150 1.00 87.38 379 PRO A C 1
ATOM 2997 O O . PRO A 1 379 ? -15.824 15.799 4.243 1.00 87.38 379 PRO A O 1
ATOM 3000 N N . ASP A 1 380 ? -17.677 14.594 3.888 1.00 85.44 380 ASP A N 1
ATOM 3001 C CA . ASP A 1 380 ? -18.585 15.720 3.672 1.00 85.44 380 ASP A CA 1
ATOM 3002 C C . ASP A 1 380 ? -19.416 16.045 4.926 1.00 85.44 380 ASP A C 1
ATOM 3004 O O . ASP A 1 380 ? -20.360 16.835 4.872 1.00 85.44 380 ASP A O 1
ATOM 3008 N N . GLU A 1 381 ? -19.034 15.487 6.083 1.00 88.00 381 GLU A N 1
ATOM 3009 C CA . GLU A 1 381 ? -19.619 15.832 7.375 1.00 88.00 381 GLU A CA 1
ATOM 3010 C C . GLU A 1 381 ? -19.451 17.332 7.662 1.00 88.00 381 GLU A C 1
ATOM 3012 O O . GLU A 1 381 ? -18.339 17.873 7.659 1.00 88.00 381 GLU A O 1
ATOM 3017 N N . LYS A 1 382 ? -20.573 18.004 7.935 1.00 87.44 382 LYS A N 1
ATOM 3018 C CA . LYS A 1 382 ? -20.615 19.417 8.319 1.00 87.44 382 LYS A CA 1
ATOM 3019 C C . LYS A 1 382 ? -20.834 19.557 9.819 1.00 87.44 382 LYS A C 1
ATOM 3021 O O . LYS A 1 382 ? -21.658 18.864 10.413 1.00 87.44 382 LYS A O 1
ATOM 3026 N N . LEU A 1 383 ? -20.110 20.489 10.419 1.00 90.19 383 LEU A N 1
ATOM 3027 C CA . LEU A 1 383 ? -20.338 20.972 11.770 1.00 90.19 383 LEU A CA 1
ATOM 3028 C C . LEU A 1 383 ? -21.651 21.769 11.834 1.00 90.19 383 LEU A C 1
ATOM 3030 O O . LEU A 1 383 ? -22.250 22.122 10.816 1.00 90.19 383 LEU A O 1
ATOM 3034 N N . LYS A 1 384 ? -22.100 22.082 13.056 1.00 93.44 384 LYS A N 1
ATOM 3035 C CA . LYS A 1 384 ? -23.348 22.834 13.293 1.00 93.44 384 LYS A CA 1
ATOM 3036 C C . LYS A 1 384 ? -23.352 24.226 12.649 1.00 93.44 384 LYS A C 1
ATOM 3038 O O . LYS A 1 384 ? -24.421 24.747 12.356 1.00 93.44 384 LYS A O 1
ATOM 3043 N N . ASP A 1 385 ? -22.180 24.818 12.436 1.00 92.38 385 ASP A N 1
ATOM 3044 C CA . ASP A 1 385 ? -22.000 26.113 11.770 1.00 92.38 385 ASP A CA 1
ATOM 3045 C C . ASP A 1 385 ? -21.989 26.009 10.231 1.00 92.38 385 ASP A C 1
ATOM 3047 O O . ASP A 1 385 ? -21.808 27.010 9.540 1.00 92.38 385 ASP A O 1
ATOM 3051 N N . GLY A 1 386 ? -22.182 24.804 9.684 1.00 89.12 386 GLY A N 1
ATOM 3052 C CA . GLY A 1 386 ? -22.175 24.526 8.252 1.00 89.12 386 GLY A CA 1
ATOM 3053 C C . GLY A 1 386 ? -20.780 24.352 7.648 1.00 89.12 386 GLY A C 1
ATOM 3054 O O . GLY A 1 386 ? -20.694 24.000 6.467 1.00 89.12 386 GLY A O 1
ATOM 3055 N N . LYS A 1 387 ? -19.699 24.548 8.418 1.00 86.00 387 LYS A N 1
ATOM 3056 C CA . LYS A 1 387 ? -18.335 24.281 7.949 1.00 86.00 387 LYS A CA 1
ATOM 3057 C C . LYS A 1 387 ? -18.092 22.785 7.870 1.00 86.00 387 LYS A C 1
ATOM 3059 O O . LYS A 1 387 ? -18.575 22.016 8.697 1.00 86.00 387 LYS A O 1
ATOM 3064 N N . TYR A 1 388 ? -17.317 22.359 6.885 1.00 84.00 388 TYR A N 1
ATOM 3065 C CA . TYR A 1 388 ? -16.905 20.966 6.801 1.00 84.00 388 TYR A CA 1
ATOM 3066 C C . TYR A 1 388 ? -15.950 20.623 7.941 1.00 84.00 388 TYR A C 1
ATOM 3068 O O . TYR A 1 388 ? -15.009 21.368 8.207 1.00 84.00 388 TYR A O 1
ATOM 3076 N N . ARG A 1 389 ? -16.171 19.470 8.578 1.00 85.25 389 ARG A N 1
ATOM 3077 C CA . ARG A 1 389 ? -15.283 18.947 9.623 1.00 85.25 389 ARG A CA 1
ATOM 3078 C C . ARG A 1 389 ? -13.882 18.657 9.079 1.00 85.25 389 ARG A C 1
ATOM 3080 O O . ARG A 1 389 ? -12.906 18.838 9.795 1.00 85.25 389 ARG A O 1
ATOM 3087 N N . PHE A 1 390 ? -13.792 18.243 7.816 1.00 84.69 390 PHE A N 1
ATOM 3088 C CA . PHE A 1 390 ? -12.531 18.030 7.106 1.00 84.69 390 PHE A CA 1
ATOM 3089 C C . PHE A 1 390 ? -12.389 19.111 6.037 1.00 84.69 390 PHE A C 1
ATOM 3091 O O . PHE A 1 390 ? -13.014 18.987 4.981 1.00 84.69 390 PHE A O 1
ATOM 3098 N N . PRO A 1 391 ? -11.667 20.212 6.296 1.00 72.88 391 PRO A N 1
ATOM 3099 C CA . PRO A 1 391 ? -11.548 21.293 5.323 1.00 72.88 391 PRO A CA 1
ATOM 3100 C C . PRO A 1 391 ? -10.809 20.837 4.055 1.00 72.88 391 PRO A C 1
ATOM 3102 O O . PRO A 1 391 ? -11.276 21.144 2.959 1.00 72.88 391 PRO A O 1
ATOM 3105 N N . ASN A 1 392 ? -9.770 20.011 4.209 1.00 80.56 392 ASN A N 1
ATOM 3106 C CA . ASN A 1 392 ? -8.882 19.563 3.135 1.00 80.56 392 ASN A CA 1
ATOM 3107 C C . ASN A 1 392 ? -9.235 18.123 2.729 1.00 80.56 392 ASN A C 1
ATOM 3109 O O . ASN A 1 392 ? -9.038 17.188 3.508 1.00 80.56 392 ASN A O 1
ATOM 3113 N N . ARG A 1 393 ? -9.841 17.951 1.546 1.00 77.69 393 ARG A N 1
ATOM 3114 C CA . ARG A 1 393 ? -10.288 16.634 1.042 1.00 77.69 393 ARG A CA 1
ATOM 3115 C C . ARG A 1 393 ? -9.155 15.854 0.364 1.00 77.69 393 ARG A C 1
ATOM 3117 O O . ARG A 1 393 ? -9.133 14.631 0.416 1.00 77.69 393 ARG A O 1
ATOM 3124 N N . ASP A 1 394 ? -8.239 16.591 -0.237 1.00 77.56 394 ASP A N 1
ATOM 3125 C CA . ASP A 1 394 ? -7.031 16.164 -0.944 1.00 77.56 394 ASP A CA 1
ATOM 3126 C C . ASP A 1 394 ? -5.981 15.479 -0.056 1.00 77.56 394 ASP A C 1
ATOM 3128 O O . ASP A 1 394 ? -5.077 14.842 -0.571 1.00 77.56 394 ASP A O 1
ATOM 3132 N N . THR A 1 395 ? -6.100 15.596 1.268 1.00 87.69 395 THR A N 1
ATOM 3133 C CA . THR A 1 395 ? -5.151 15.034 2.249 1.00 87.69 395 THR A CA 1
ATOM 3134 C C . THR A 1 395 ? -5.819 14.076 3.239 1.00 87.69 395 THR A C 1
ATOM 3136 O O . THR A 1 395 ? -5.308 13.806 4.330 1.00 87.69 395 THR A O 1
ATOM 3139 N N . LEU A 1 396 ? -7.022 13.586 2.925 1.00 90.12 396 LEU A N 1
ATOM 3140 C CA . LEU A 1 396 ? -7.804 12.769 3.858 1.00 90.12 396 LEU A CA 1
ATOM 3141 C C . LEU A 1 396 ? -7.138 11.437 4.188 1.00 90.12 396 LEU A C 1
ATOM 3143 O O . LEU A 1 396 ? -7.182 11.012 5.345 1.00 90.12 396 LEU A O 1
ATOM 3147 N N . THR A 1 397 ? -6.525 10.789 3.201 1.00 94.75 397 THR A N 1
ATOM 3148 C CA . THR A 1 397 ? -5.870 9.494 3.409 1.00 94.75 397 THR A CA 1
ATOM 3149 C C . THR A 1 397 ? -4.623 9.662 4.271 1.00 94.75 397 THR A C 1
ATOM 3151 O O . THR A 1 397 ? -4.408 8.896 5.207 1.00 94.75 397 THR A O 1
ATOM 3154 N N . SER A 1 398 ? -3.869 10.733 4.039 1.00 94.75 398 SER A N 1
ATOM 3155 C CA . SER A 1 398 ? -2.718 11.164 4.831 1.00 94.75 398 SER A CA 1
ATOM 3156 C C . SER A 1 398 ? -3.122 11.431 6.280 1.00 94.75 398 SER A C 1
ATOM 3158 O O . SER A 1 398 ? -2.496 10.922 7.207 1.00 94.75 398 SER A O 1
ATOM 3160 N N . ASN A 1 399 ? -4.226 12.152 6.501 1.00 93.81 399 ASN A N 1
ATOM 3161 C CA . ASN A 1 399 ? -4.758 12.414 7.841 1.00 93.81 399 ASN A CA 1
ATOM 3162 C C . ASN A 1 399 ? -5.179 11.124 8.564 1.00 93.81 399 ASN A C 1
ATOM 3164 O O . ASN A 1 399 ? -4.915 10.970 9.760 1.00 93.81 399 ASN A O 1
ATOM 3168 N N . LEU A 1 400 ? -5.803 10.178 7.852 1.00 95.81 400 LEU A N 1
ATOM 3169 C CA . LEU A 1 400 ? -6.112 8.850 8.391 1.00 95.81 400 LEU A CA 1
ATOM 3170 C C . LEU A 1 400 ? -4.840 8.069 8.740 1.00 95.81 400 LEU A C 1
ATOM 3172 O O . LEU A 1 400 ? -4.780 7.475 9.816 1.00 95.81 400 LEU A O 1
ATOM 3176 N N . CYS A 1 401 ? -3.821 8.107 7.878 1.00 97.62 401 CYS A N 1
ATOM 3177 C CA . CYS A 1 401 ? -2.527 7.471 8.109 1.00 97.62 401 CYS A CA 1
ATOM 3178 C C . CYS A 1 401 ? -1.830 8.039 9.354 1.00 97.62 401 CYS A C 1
ATOM 3180 O O . CYS A 1 401 ? -1.419 7.279 10.230 1.00 97.62 401 CYS A O 1
ATOM 3182 N N . ILE A 1 402 ? -1.769 9.368 9.495 1.00 96.25 402 ILE A N 1
ATOM 3183 C CA . ILE A 1 402 ? -1.190 10.048 10.666 1.00 96.25 402 ILE A CA 1
ATOM 3184 C C . ILE A 1 402 ? -1.940 9.663 11.946 1.00 96.25 402 ILE A C 1
ATOM 3186 O O . ILE A 1 402 ? -1.314 9.334 12.957 1.00 96.25 402 ILE A O 1
ATOM 3190 N N . LEU A 1 403 ? -3.278 9.665 11.910 1.00 96.25 403 LEU A N 1
ATOM 3191 C CA . LEU A 1 403 ? -4.105 9.268 13.049 1.00 96.25 403 LEU A CA 1
ATOM 3192 C C . LEU A 1 403 ? -3.846 7.810 13.448 1.00 96.25 403 LEU A C 1
ATOM 3194 O O . LEU A 1 403 ? -3.615 7.529 14.627 1.00 96.25 403 LEU A O 1
ATOM 3198 N N . ALA A 1 404 ? -3.871 6.892 12.479 1.00 97.69 404 ALA A N 1
ATOM 3199 C CA . ALA A 1 404 ? -3.605 5.476 12.700 1.00 97.69 404 ALA A CA 1
ATOM 3200 C C . ALA A 1 404 ? -2.205 5.271 13.290 1.00 97.69 404 ALA A C 1
ATOM 3202 O O . ALA A 1 404 ? -2.054 4.566 14.285 1.00 97.69 404 ALA A O 1
ATOM 3203 N N . PHE A 1 405 ? -1.195 5.951 12.743 1.00 97.12 405 PHE A N 1
ATOM 3204 C CA . PHE A 1 405 ? 0.182 5.862 13.214 1.00 97.12 405 PHE A CA 1
ATOM 3205 C C . PHE A 1 405 ? 0.345 6.397 14.641 1.00 97.12 405 PHE A C 1
ATOM 3207 O O . PHE A 1 405 ? 1.007 5.772 15.469 1.00 97.12 405 PHE A O 1
ATOM 3214 N N . GLY A 1 406 ? -0.304 7.515 14.976 1.00 96.25 406 GLY A N 1
ATOM 3215 C CA . GLY A 1 406 ? -0.317 8.045 16.340 1.00 96.25 406 GLY A CA 1
ATOM 3216 C C . GLY A 1 406 ? -0.900 7.049 17.348 1.00 96.25 406 GLY A C 1
ATOM 3217 O O . GLY A 1 406 ? -0.316 6.827 18.411 1.00 96.25 406 GLY A O 1
ATOM 3218 N N . ARG A 1 407 ? -2.014 6.392 16.995 1.00 96.69 407 ARG A N 1
ATOM 3219 C CA . ARG A 1 407 ? -2.637 5.346 17.825 1.00 96.69 407 ARG A CA 1
ATOM 3220 C C . ARG A 1 407 ? -1.773 4.088 17.918 1.00 96.69 407 ARG A C 1
ATOM 3222 O O . ARG A 1 407 ? -1.619 3.556 19.015 1.00 96.69 407 ARG A O 1
ATOM 3229 N N . TYR A 1 408 ? -1.146 3.673 16.818 1.00 96.75 408 TYR A N 1
ATOM 3230 C CA . TYR A 1 408 ? -0.176 2.581 16.800 1.00 96.75 408 TYR A CA 1
ATOM 3231 C C . TYR A 1 408 ? 0.993 2.847 17.754 1.00 96.75 408 TYR A C 1
ATOM 3233 O O . TYR A 1 408 ? 1.327 1.986 18.559 1.00 96.75 408 TYR A O 1
ATOM 3241 N N . ARG A 1 409 ? 1.585 4.050 17.744 1.00 95.31 409 ARG A N 1
ATOM 3242 C CA . ARG A 1 409 ? 2.682 4.392 18.667 1.00 95.31 409 ARG A CA 1
ATOM 3243 C C . ARG A 1 409 ? 2.261 4.322 20.132 1.00 95.31 409 ARG A C 1
ATOM 3245 O O . ARG A 1 409 ? 3.017 3.808 20.953 1.00 95.31 409 ARG A O 1
ATOM 3252 N N . GLN A 1 410 ? 1.069 4.826 20.455 1.00 95.25 410 GLN A N 1
ATOM 3253 C CA . GLN A 1 410 ? 0.516 4.725 21.808 1.00 95.25 410 GLN A CA 1
ATOM 3254 C C . GLN A 1 410 ? 0.361 3.258 22.213 1.00 95.25 410 GLN A C 1
ATOM 3256 O O . GLN A 1 410 ? 0.899 2.854 23.241 1.00 95.25 410 GLN A O 1
ATOM 3261 N N . TRP A 1 411 ? -0.291 2.450 21.372 1.00 96.75 411 TRP A N 1
ATOM 3262 C CA . TRP A 1 411 ? -0.433 1.009 21.577 1.00 96.75 411 TRP A CA 1
ATOM 3263 C C . TRP A 1 411 ? 0.926 0.319 21.774 1.00 96.75 411 TRP A C 1
ATOM 3265 O O . TRP A 1 411 ? 1.117 -0.365 22.776 1.00 96.75 411 TRP A O 1
ATOM 3275 N N . ARG A 1 412 ? 1.903 0.598 20.901 1.00 95.19 412 ARG A N 1
ATOM 3276 C CA . ARG A 1 412 ? 3.261 0.036 20.941 1.00 95.19 412 ARG A CA 1
ATOM 3277 C C . ARG A 1 412 ? 3.978 0.330 22.259 1.00 95.19 412 ARG A C 1
ATOM 3279 O O . ARG A 1 412 ? 4.718 -0.503 22.757 1.00 95.19 412 ARG A O 1
ATOM 3286 N N . SER A 1 413 ? 3.756 1.512 22.835 1.00 94.12 413 SER A N 1
ATOM 3287 C CA . SER A 1 413 ? 4.362 1.896 24.116 1.00 94.12 413 SER A CA 1
ATOM 3288 C C . SER A 1 413 ? 3.687 1.273 25.342 1.00 94.12 413 SER A C 1
ATOM 3290 O O . SER A 1 413 ? 4.335 1.126 26.376 1.00 94.12 413 SER A O 1
ATOM 3292 N N . LEU A 1 414 ? 2.403 0.917 25.245 1.00 95.31 414 LEU A N 1
ATOM 3293 C CA . LEU A 1 414 ? 1.578 0.510 26.388 1.00 95.31 414 LEU A CA 1
ATOM 3294 C C . LEU A 1 414 ? 1.335 -1.000 26.471 1.00 95.31 414 LEU A C 1
ATOM 3296 O O . LEU A 1 414 ? 1.060 -1.504 27.558 1.00 95.31 414 LEU A O 1
ATOM 3300 N N . VAL A 1 415 ? 1.392 -1.710 25.346 1.00 94.88 415 VAL A N 1
ATOM 3301 C CA . VAL A 1 415 ? 1.047 -3.133 25.258 1.00 94.88 415 VAL A CA 1
ATOM 3302 C C . VAL A 1 415 ? 2.325 -3.967 25.117 1.00 94.88 415 VAL A C 1
ATOM 3304 O O . VAL A 1 415 ? 3.123 -3.645 24.238 1.00 94.88 415 VAL A O 1
ATOM 3307 N N . PRO A 1 416 ? 2.519 -5.043 25.914 1.00 94.44 416 PRO A N 1
ATOM 3308 C CA . PRO A 1 416 ? 3.721 -5.883 25.847 1.00 94.44 416 PRO A CA 1
ATOM 3309 C C . PRO A 1 416 ? 4.023 -6.401 24.439 1.00 94.44 416 PRO A C 1
ATOM 3311 O O . PRO A 1 416 ? 5.126 -6.201 23.946 1.00 94.44 416 PRO A O 1
ATOM 3314 N N . GLU A 1 417 ? 3.006 -6.938 23.752 1.00 94.12 417 GLU A N 1
ATOM 3315 C CA . GLU A 1 417 ? 3.105 -7.370 22.349 1.00 94.12 417 GLU A CA 1
ATOM 3316 C C . GLU A 1 417 ? 3.699 -6.265 21.464 1.00 94.12 417 GLU A C 1
ATOM 3318 O O . GLU A 1 417 ? 4.563 -6.522 20.639 1.00 94.12 417 GLU A O 1
ATOM 3323 N N . GLY A 1 418 ? 3.267 -5.017 21.655 1.00 92.56 418 GLY A N 1
ATOM 3324 C CA . GLY A 1 418 ? 3.755 -3.878 20.889 1.00 92.56 418 GLY A CA 1
ATOM 3325 C C . GLY A 1 418 ? 5.188 -3.468 21.231 1.00 92.56 418 GLY A C 1
ATOM 3326 O O . GLY A 1 418 ? 5.940 -3.090 20.335 1.00 92.56 418 GLY A O 1
ATOM 3327 N N . GLN A 1 419 ? 5.591 -3.563 22.498 1.00 92.62 419 GLN A N 1
ATOM 3328 C CA . GLN A 1 419 ? 6.953 -3.229 22.932 1.00 92.62 419 GLN A CA 1
ATOM 3329 C C . GLN A 1 419 ? 7.999 -4.167 22.315 1.00 92.62 419 GLN A C 1
ATOM 3331 O O . GLN A 1 419 ? 9.125 -3.738 22.068 1.00 92.62 419 GLN A O 1
ATOM 3336 N N . GLU A 1 420 ? 7.612 -5.411 22.028 1.00 92.75 420 GLU A N 1
ATOM 3337 C CA . GLU A 1 420 ? 8.450 -6.420 21.373 1.00 92.75 420 GLU A CA 1
ATOM 3338 C C . GLU A 1 420 ? 8.551 -6.233 19.851 1.00 92.75 420 GLU A C 1
ATOM 3340 O O . GLU A 1 420 ? 9.484 -6.744 19.234 1.00 92.75 420 GLU A O 1
ATOM 3345 N N . VAL A 1 421 ? 7.632 -5.479 19.230 1.00 90.25 421 VAL A N 1
ATOM 3346 C CA . VAL A 1 421 ? 7.665 -5.250 17.779 1.00 90.25 421 VAL A CA 1
ATOM 3347 C C . VAL A 1 421 ? 8.877 -4.405 17.407 1.00 90.25 421 VAL A C 1
ATOM 3349 O O . VAL A 1 421 ? 9.001 -3.248 17.821 1.00 90.25 421 VAL A O 1
ATOM 3352 N N . VAL A 1 422 ? 9.711 -4.940 16.523 1.00 87.94 422 VAL A N 1
ATOM 3353 C CA . VAL A 1 422 ? 10.787 -4.244 15.819 1.00 87.94 422 VAL A CA 1
ATOM 3354 C C . VAL A 1 422 ? 10.307 -3.937 14.402 1.00 87.94 422 VAL A C 1
ATOM 3356 O O . VAL A 1 422 ? 9.980 -4.828 13.620 1.00 87.94 422 VAL A O 1
ATOM 3359 N N . THR A 1 423 ? 10.212 -2.649 14.081 1.00 84.12 423 THR A N 1
ATOM 3360 C CA . THR A 1 423 ? 9.691 -2.156 12.799 1.00 84.12 423 THR A CA 1
ATOM 3361 C C . THR A 1 423 ? 10.796 -2.035 11.754 1.00 84.12 423 THR A C 1
ATOM 3363 O O . THR A 1 423 ? 11.894 -1.601 12.102 1.00 84.12 423 THR A O 1
ATOM 3366 N N . VAL A 1 424 ? 10.470 -2.273 10.480 1.00 77.38 424 VAL A N 1
ATOM 3367 C CA . VAL A 1 424 ? 11.366 -2.063 9.323 1.00 77.38 424 VAL A CA 1
ATOM 3368 C C . VAL A 1 424 ? 12.060 -0.701 9.373 1.00 77.38 424 VAL A C 1
ATOM 3370 O O . VAL A 1 424 ? 13.266 -0.599 9.185 1.00 77.38 424 VAL A O 1
ATOM 3373 N N . GLU A 1 425 ? 11.329 0.371 9.687 1.00 80.44 425 GLU A N 1
ATOM 3374 C CA . GLU A 1 425 ? 11.904 1.717 9.736 1.00 80.44 425 GLU A CA 1
ATOM 3375 C C . GLU A 1 425 ? 12.961 1.873 10.839 1.00 80.44 425 GLU A C 1
ATOM 3377 O O . GLU A 1 425 ? 13.915 2.629 10.673 1.00 80.44 425 GLU A O 1
ATOM 3382 N N . ALA A 1 426 ? 12.817 1.151 11.955 1.00 76.50 426 ALA A N 1
ATOM 3383 C CA . ALA A 1 426 ? 13.785 1.199 13.049 1.00 76.50 426 ALA A CA 1
ATOM 3384 C C . ALA A 1 426 ? 15.085 0.483 12.662 1.00 76.50 426 ALA A C 1
ATOM 3386 O O . ALA A 1 426 ? 16.166 1.015 12.901 1.00 76.50 426 ALA A O 1
ATOM 3387 N N . GLU A 1 427 ? 14.977 -0.671 12.004 1.00 84.62 427 GLU A N 1
ATOM 3388 C CA . GLU A 1 427 ? 16.130 -1.420 11.495 1.00 84.62 427 GLU A CA 1
ATOM 3389 C C . GLU A 1 427 ? 16.810 -0.693 10.332 1.00 84.62 427 GLU A C 1
ATOM 3391 O O . GLU A 1 427 ? 18.035 -0.624 10.297 1.00 84.62 427 GLU A O 1
ATOM 3396 N N . ARG A 1 428 ? 16.053 -0.047 9.433 1.00 78.38 428 ARG A N 1
ATOM 3397 C CA . ARG A 1 428 ? 16.624 0.793 8.366 1.00 78.38 428 ARG A CA 1
ATOM 3398 C C . ARG A 1 428 ? 17.431 1.959 8.931 1.00 78.38 428 ARG A C 1
ATOM 3400 O O . ARG A 1 428 ? 18.504 2.255 8.418 1.00 78.38 428 ARG A O 1
ATOM 3407 N N . LEU A 1 429 ? 16.927 2.626 9.971 1.00 78.00 429 LEU A N 1
ATOM 3408 C CA . LEU A 1 429 ? 17.658 3.702 10.645 1.00 78.00 429 LEU A CA 1
ATOM 3409 C C . LEU A 1 429 ? 18.912 3.179 11.355 1.00 78.00 429 LEU A C 1
ATOM 3411 O O . LEU A 1 429 ? 19.959 3.817 11.268 1.00 78.00 429 LEU A O 1
ATOM 3415 N N . GLY A 1 430 ? 18.819 2.017 12.008 1.00 78.94 430 GLY A N 1
ATOM 3416 C CA . GLY A 1 430 ? 19.979 1.333 12.583 1.00 78.94 430 GLY A CA 1
ATOM 3417 C C . GLY A 1 430 ? 21.031 1.021 11.521 1.00 78.94 430 GLY A C 1
ATOM 3418 O O . GLY A 1 430 ? 22.195 1.366 11.689 1.00 78.94 430 GLY A O 1
ATOM 3419 N N . GLN A 1 431 ? 20.601 0.482 10.379 1.00 80.69 431 GLN A N 1
ATOM 3420 C CA . GLN A 1 431 ? 21.488 0.155 9.273 1.00 80.69 431 GLN A CA 1
ATOM 3421 C C . GLN A 1 431 ? 22.129 1.387 8.642 1.00 80.69 431 GLN A C 1
ATOM 3423 O O . GLN A 1 431 ? 23.324 1.388 8.388 1.00 80.69 431 GLN A O 1
ATOM 3428 N N . ALA A 1 432 ? 21.364 2.451 8.408 1.00 79.50 432 ALA A N 1
ATOM 3429 C CA . ALA A 1 432 ? 21.921 3.690 7.880 1.00 79.50 432 ALA A CA 1
ATOM 3430 C C . ALA A 1 432 ? 22.999 4.267 8.814 1.00 79.50 432 ALA A C 1
ATOM 3432 O O . ALA A 1 432 ? 23.991 4.816 8.341 1.00 79.50 432 ALA A O 1
ATOM 3433 N N . ALA A 1 433 ? 22.833 4.115 10.133 1.00 83.19 433 ALA A N 1
ATOM 3434 C CA . ALA A 1 433 ? 23.845 4.503 11.109 1.00 83.19 433 ALA A CA 1
ATOM 3435 C C . ALA A 1 433 ? 25.076 3.576 11.079 1.00 83.19 433 ALA A C 1
ATOM 3437 O O . ALA A 1 433 ? 26.203 4.065 11.131 1.00 83.19 433 ALA A O 1
ATOM 3438 N N . GLU A 1 434 ? 24.882 2.259 10.957 1.00 84.88 434 GLU A N 1
ATOM 3439 C CA . GLU A 1 434 ? 25.968 1.282 10.792 1.00 84.88 434 GLU A CA 1
ATOM 3440 C C . GLU A 1 434 ? 26.769 1.529 9.503 1.00 84.88 434 GLU A C 1
ATOM 3442 O O . GLU A 1 434 ? 27.995 1.585 9.550 1.00 84.88 434 GLU A O 1
ATOM 3447 N N . ASP A 1 435 ? 26.095 1.762 8.375 1.00 79.62 435 ASP A N 1
ATOM 3448 C CA . ASP A 1 435 ? 26.718 2.052 7.080 1.00 79.62 435 ASP A CA 1
ATOM 3449 C C . ASP A 1 435 ? 27.448 3.396 7.082 1.00 79.62 435 ASP A C 1
ATOM 3451 O O . ASP A 1 435 ? 28.542 3.510 6.524 1.00 79.62 435 ASP A O 1
ATOM 3455 N N . ALA A 1 436 ? 26.881 4.419 7.729 1.00 83.50 436 ALA A N 1
ATOM 3456 C CA . ALA A 1 436 ? 27.552 5.701 7.911 1.00 83.50 436 ALA A CA 1
ATOM 3457 C C . ALA A 1 436 ? 28.837 5.541 8.738 1.00 83.50 436 ALA A C 1
ATOM 3459 O O . ALA A 1 436 ? 29.870 6.106 8.374 1.00 83.50 436 ALA A O 1
ATOM 3460 N N . ASN A 1 437 ? 28.801 4.723 9.796 1.00 87.12 437 ASN A N 1
ATOM 3461 C CA . ASN A 1 437 ? 29.981 4.405 10.598 1.00 87.12 437 ASN A CA 1
ATOM 3462 C C . ASN A 1 437 ? 31.022 3.620 9.787 1.00 87.12 437 ASN A C 1
ATOM 3464 O O . ASN A 1 437 ? 32.182 4.018 9.755 1.00 87.12 437 ASN A O 1
ATOM 3468 N N . ALA A 1 438 ? 30.618 2.571 9.065 1.00 85.12 438 ALA A N 1
ATOM 3469 C CA . ALA A 1 438 ? 31.520 1.785 8.220 1.00 85.12 438 ALA A CA 1
ATOM 3470 C C . ALA A 1 438 ? 32.155 2.633 7.105 1.00 85.12 438 ALA A C 1
ATOM 3472 O O . ALA A 1 438 ? 33.342 2.505 6.803 1.00 85.12 438 ALA A O 1
ATOM 3473 N N . THR A 1 439 ? 31.383 3.549 6.515 1.00 87.06 439 THR A N 1
ATOM 3474 C CA . THR A 1 439 ? 31.887 4.502 5.519 1.00 87.06 439 THR A CA 1
ATOM 3475 C C . THR A 1 439 ? 32.899 5.460 6.145 1.00 87.06 439 THR A C 1
ATOM 3477 O O . THR A 1 439 ? 33.954 5.700 5.559 1.00 87.06 439 THR A O 1
ATOM 3480 N N . ALA A 1 440 ? 32.623 5.983 7.343 1.00 89.25 440 ALA A N 1
ATOM 3481 C CA . ALA A 1 440 ? 33.560 6.836 8.066 1.00 89.25 440 ALA A CA 1
ATOM 3482 C C . ALA A 1 440 ? 34.869 6.093 8.392 1.00 89.25 440 ALA A C 1
ATOM 3484 O O . ALA A 1 440 ? 35.950 6.633 8.155 1.00 89.25 440 ALA A O 1
ATOM 3485 N N . GLU A 1 441 ? 34.790 4.840 8.846 1.00 91.56 441 GLU A N 1
ATOM 3486 C CA . GLU A 1 441 ? 35.957 3.984 9.100 1.00 91.56 441 GLU A CA 1
ATOM 3487 C C . GLU A 1 441 ? 36.779 3.734 7.826 1.00 91.56 441 GLU A C 1
ATOM 3489 O O . GLU A 1 441 ? 38.004 3.868 7.841 1.00 91.56 441 GLU A O 1
ATOM 3494 N N . ALA A 1 442 ? 36.125 3.446 6.696 1.00 88.38 442 ALA A N 1
ATOM 3495 C CA . ALA A 1 442 ? 36.799 3.249 5.413 1.00 88.38 442 ALA A CA 1
ATOM 3496 C C . ALA A 1 442 ? 37.515 4.521 4.921 1.00 88.38 442 ALA A C 1
ATOM 3498 O O . ALA A 1 442 ? 38.629 4.449 4.388 1.00 88.38 442 ALA A O 1
ATOM 3499 N N . VAL A 1 443 ? 36.906 5.694 5.122 1.00 90.88 443 VAL A N 1
ATOM 3500 C CA . VAL A 1 443 ? 37.530 6.989 4.809 1.00 90.88 443 VAL A CA 1
ATOM 3501 C C . VAL A 1 443 ? 38.755 7.226 5.692 1.00 90.88 443 VAL A C 1
ATOM 3503 O O . VAL A 1 443 ? 39.800 7.620 5.174 1.00 90.88 443 VAL A O 1
ATOM 3506 N N . VAL A 1 444 ? 38.672 6.938 6.995 1.00 93.88 444 VAL A N 1
ATOM 3507 C CA . VAL A 1 444 ? 39.813 7.051 7.920 1.00 93.88 444 VAL A CA 1
ATOM 3508 C C . VAL A 1 444 ? 40.957 6.129 7.494 1.00 93.88 444 VAL A C 1
ATOM 3510 O O . VAL A 1 444 ? 42.077 6.606 7.325 1.00 93.88 444 VAL A O 1
ATOM 3513 N N . ALA A 1 445 ? 40.677 4.854 7.216 1.00 91.56 445 ALA A N 1
ATOM 3514 C CA . ALA A 1 445 ? 41.687 3.897 6.757 1.00 91.56 445 ALA A CA 1
ATOM 3515 C C . ALA A 1 445 ? 42.353 4.335 5.439 1.00 91.56 445 ALA A C 1
ATOM 3517 O O . ALA A 1 445 ? 43.565 4.207 5.259 1.00 91.56 445 ALA A O 1
ATOM 3518 N N . THR A 1 446 ? 41.571 4.908 4.521 1.00 92.06 446 THR A N 1
ATOM 3519 C CA . THR A 1 446 ? 42.084 5.448 3.256 1.00 92.06 446 THR A CA 1
ATOM 3520 C C . THR A 1 446 ? 43.017 6.639 3.497 1.00 92.06 446 THR A C 1
ATOM 3522 O O . THR A 1 446 ? 44.092 6.708 2.904 1.00 92.06 446 THR A O 1
ATOM 3525 N N . LEU A 1 447 ? 42.650 7.560 4.394 1.00 93.56 447 LEU A N 1
ATOM 3526 C CA . LEU A 1 447 ? 43.493 8.701 4.765 1.00 93.56 447 LEU A CA 1
ATOM 3527 C C . LEU A 1 447 ? 44.788 8.267 5.466 1.00 93.56 447 LEU A C 1
ATOM 3529 O O . LEU A 1 447 ? 45.841 8.847 5.211 1.00 93.56 447 LEU A O 1
ATOM 3533 N N . GLU A 1 448 ? 44.740 7.248 6.324 1.00 94.88 448 GLU A N 1
ATOM 3534 C CA . GLU A 1 448 ? 45.939 6.673 6.947 1.00 94.88 448 GLU A CA 1
ATOM 3535 C C . GLU A 1 448 ? 46.869 6.038 5.910 1.00 94.88 448 GLU A C 1
ATOM 3537 O O . GLU A 1 448 ? 48.075 6.285 5.939 1.00 94.88 448 GLU A O 1
ATOM 3542 N N . MET A 1 449 ? 46.317 5.304 4.940 1.00 94.88 449 MET A N 1
ATOM 3543 C CA . MET A 1 449 ? 47.089 4.762 3.822 1.00 94.88 449 MET A CA 1
ATOM 3544 C C . MET A 1 449 ? 47.771 5.878 3.016 1.00 94.88 449 MET A C 1
ATOM 3546 O O . MET A 1 449 ? 48.953 5.755 2.699 1.00 94.88 449 MET A O 1
ATOM 3550 N N . TYR A 1 450 ? 47.075 6.986 2.731 1.00 94.00 450 TYR A N 1
ATOM 3551 C CA . TYR A 1 450 ? 47.677 8.138 2.049 1.00 94.00 450 TYR A CA 1
ATOM 3552 C C . TYR A 1 450 ? 48.831 8.756 2.848 1.00 94.00 450 TYR A C 1
ATOM 3554 O O . TYR A 1 450 ? 49.883 9.005 2.269 1.00 94.00 450 TYR A O 1
ATOM 3562 N N . LYS A 1 451 ? 48.694 8.918 4.171 1.00 94.69 451 LYS A N 1
ATOM 3563 C CA . LYS A 1 451 ? 49.791 9.412 5.030 1.00 94.69 451 LYS A CA 1
ATOM 3564 C C . LYS A 1 451 ? 51.015 8.495 5.003 1.00 94.69 451 LYS A C 1
ATOM 3566 O O . LYS A 1 451 ? 52.147 8.971 5.041 1.00 94.69 451 LYS A O 1
ATOM 3571 N N . VAL A 1 452 ? 50.803 7.178 4.949 1.00 94.88 452 VAL A N 1
ATOM 3572 C CA . VAL A 1 452 ? 51.899 6.206 4.818 1.00 94.88 452 VAL A CA 1
ATOM 3573 C C . VAL A 1 452 ? 52.597 6.363 3.467 1.00 94.88 452 VAL A C 1
ATOM 3575 O O . VAL A 1 452 ? 53.825 6.385 3.429 1.00 94.88 452 VAL A O 1
ATOM 3578 N N . VAL A 1 453 ? 51.839 6.514 2.376 1.00 93.00 453 VAL A N 1
ATOM 3579 C CA . VAL A 1 453 ? 52.399 6.751 1.034 1.00 93.00 453 VAL A CA 1
ATOM 3580 C C . VAL A 1 453 ? 53.194 8.058 0.996 1.00 93.00 453 VAL A C 1
ATOM 3582 O O . VAL A 1 453 ? 54.345 8.034 0.572 1.00 93.00 453 VAL A O 1
ATOM 3585 N N . GLU A 1 454 ? 52.651 9.159 1.521 1.00 94.06 454 GLU A N 1
ATOM 3586 C CA . GLU A 1 454 ? 53.359 10.446 1.610 1.00 94.06 454 GLU A CA 1
ATOM 3587 C C . GLU A 1 454 ? 54.652 10.329 2.431 1.00 94.06 454 GLU A C 1
ATOM 3589 O O . GLU A 1 454 ? 55.703 10.797 2.001 1.00 94.06 454 GLU A O 1
ATOM 3594 N N . SER A 1 455 ? 54.626 9.629 3.573 1.00 92.69 455 SER A N 1
ATOM 3595 C CA . SER A 1 455 ? 55.830 9.405 4.385 1.00 92.69 455 SER A CA 1
ATOM 3596 C C . SER A 1 455 ? 56.899 8.585 3.654 1.00 92.69 455 SER A C 1
ATOM 3598 O O . SER A 1 455 ? 58.096 8.820 3.842 1.00 92.69 455 SER A O 1
ATOM 3600 N N . ILE A 1 456 ? 56.491 7.612 2.833 1.00 90.81 456 ILE A N 1
ATOM 3601 C CA . ILE A 1 456 ? 57.414 6.840 1.993 1.00 90.81 456 ILE A CA 1
ATOM 3602 C C . ILE A 1 456 ? 58.016 7.749 0.920 1.00 90.81 456 ILE A C 1
ATOM 3604 O O . ILE A 1 456 ? 59.236 7.764 0.774 1.00 90.81 456 ILE A O 1
ATOM 3608 N N . GLU A 1 457 ? 57.196 8.539 0.225 1.00 89.06 457 GLU A N 1
ATOM 3609 C CA . GLU A 1 457 ? 57.659 9.476 -0.804 1.00 89.06 457 GLU A CA 1
ATOM 3610 C C . GLU A 1 457 ? 58.630 10.524 -0.235 1.00 89.06 457 GLU A C 1
ATOM 3612 O O . GLU A 1 457 ? 59.675 10.782 -0.833 1.00 89.06 457 GLU A O 1
ATOM 3617 N N . GLU A 1 458 ? 58.356 11.079 0.950 1.00 90.00 458 GLU A N 1
ATOM 3618 C CA . GLU A 1 458 ? 59.264 12.001 1.645 1.00 90.00 458 GLU A CA 1
ATOM 3619 C C . GLU A 1 458 ? 60.607 11.337 1.985 1.00 90.00 458 GLU A C 1
ATOM 3621 O O . GLU A 1 458 ? 61.670 11.881 1.671 1.00 90.00 458 GLU A O 1
ATOM 3626 N N . LYS A 1 459 ? 60.579 10.125 2.558 1.00 87.38 459 LYS A N 1
ATOM 3627 C CA . LYS A 1 459 ? 61.798 9.363 2.881 1.00 87.38 459 LYS A CA 1
ATOM 3628 C C . LYS A 1 459 ? 62.589 8.959 1.637 1.00 87.38 459 LYS A C 1
ATOM 3630 O O . LYS A 1 459 ? 63.816 8.865 1.703 1.00 87.38 459 LYS A O 1
ATOM 3635 N N . GLU A 1 460 ? 61.926 8.688 0.515 1.00 82.94 460 GLU A N 1
ATOM 3636 C CA . GLU A 1 460 ? 62.596 8.404 -0.756 1.00 82.94 460 GLU A CA 1
ATOM 3637 C C . GLU A 1 460 ? 63.204 9.666 -1.381 1.00 82.94 460 GLU A C 1
ATOM 3639 O O . GLU A 1 460 ? 64.321 9.604 -1.898 1.00 82.94 460 GLU A O 1
ATOM 3644 N N . MET A 1 461 ? 62.547 10.826 -1.269 1.00 79.06 461 MET A N 1
ATOM 3645 C CA . MET A 1 461 ? 63.104 12.104 -1.729 1.00 79.06 461 MET A CA 1
ATOM 3646 C C . MET A 1 461 ? 64.348 12.532 -0.934 1.00 79.06 461 MET A C 1
ATOM 3648 O O . MET A 1 461 ? 65.295 13.064 -1.522 1.00 79.06 461 MET A O 1
ATOM 3652 N N . GLU A 1 462 ? 64.400 12.267 0.375 1.00 80.75 462 GLU A N 1
ATOM 3653 C CA . GLU A 1 462 ? 65.574 12.573 1.207 1.00 80.75 462 GLU A CA 1
ATOM 3654 C C . GLU A 1 462 ? 66.819 11.748 0.842 1.00 80.75 462 GLU A C 1
ATOM 3656 O O . GLU A 1 462 ? 67.946 12.207 1.044 1.00 80.75 462 GLU A O 1
ATOM 3661 N N . LYS A 1 463 ? 66.653 10.561 0.242 1.00 75.31 463 LYS A N 1
ATOM 3662 C CA . LYS A 1 463 ? 67.778 9.704 -0.180 1.00 75.31 463 LYS A CA 1
ATOM 3663 C C . LYS A 1 463 ? 68.521 10.219 -1.421 1.00 75.31 463 LYS A C 1
ATOM 3665 O O . LYS A 1 463 ? 69.548 9.651 -1.796 1.00 75.31 463 LYS A O 1
ATOM 3670 N N . GLY A 1 464 ? 68.077 11.333 -2.011 1.00 63.81 464 GLY A N 1
ATOM 3671 C CA . GLY A 1 464 ? 68.698 11.936 -3.188 1.00 63.81 464 GLY A CA 1
ATOM 3672 C C . GLY A 1 464 ? 68.544 11.071 -4.449 1.00 63.81 464 GLY A C 1
ATOM 3673 O O . GLY A 1 464 ? 68.035 9.954 -4.395 1.00 63.81 464 GLY A O 1
ATOM 3674 N N . PRO A 1 465 ? 68.953 11.573 -5.629 1.00 63.66 465 PRO A N 1
ATOM 3675 C CA . PRO A 1 465 ? 68.813 10.830 -6.875 1.00 63.66 465 PRO A CA 1
ATOM 3676 C C . PRO A 1 465 ? 69.597 9.518 -6.788 1.00 63.66 465 PRO A C 1
ATOM 3678 O O . PRO A 1 465 ? 70.819 9.539 -6.636 1.00 63.66 465 PRO A O 1
ATOM 3681 N N . TRP A 1 466 ? 68.866 8.406 -6.886 1.00 54.00 466 TRP A N 1
ATOM 3682 C CA . TRP A 1 466 ? 69.337 7.023 -6.863 1.00 54.00 466 TRP A CA 1
ATOM 3683 C C . TRP A 1 466 ? 70.758 6.865 -7.428 1.00 54.00 466 TRP A C 1
ATOM 3685 O O . TRP A 1 466 ? 70.967 6.862 -8.645 1.00 54.00 466 TRP A O 1
ATOM 3695 N N . ARG A 1 467 ? 71.751 6.710 -6.543 1.00 55.53 467 ARG A N 1
ATOM 3696 C CA . ARG A 1 467 ? 73.030 6.096 -6.912 1.00 55.53 467 ARG A CA 1
ATOM 3697 C C . ARG A 1 467 ? 72.833 4.591 -6.818 1.00 55.53 467 ARG A C 1
ATOM 3699 O O . ARG A 1 467 ? 72.530 4.077 -5.750 1.00 55.53 467 ARG A O 1
ATOM 3706 N N . LEU A 1 468 ? 72.980 3.908 -7.947 1.00 51.41 468 LEU A N 1
ATOM 3707 C CA . LEU A 1 468 ? 72.655 2.491 -8.143 1.00 51.41 468 LEU A CA 1
ATOM 3708 C C . LEU A 1 468 ? 73.551 1.504 -7.355 1.00 51.41 468 LEU A C 1
ATOM 3710 O O . LEU A 1 468 ? 73.466 0.303 -7.594 1.00 51.41 468 LEU A O 1
ATOM 3714 N N . ASP A 1 469 ? 74.400 1.983 -6.442 1.00 54.41 469 ASP A N 1
ATOM 3715 C CA . ASP A 1 469 ? 75.535 1.211 -5.925 1.00 54.41 469 ASP A CA 1
ATOM 3716 C C . ASP A 1 469 ? 75.406 0.783 -4.449 1.00 54.41 469 ASP A C 1
ATOM 3718 O O . ASP A 1 469 ? 76.182 -0.062 -4.009 1.00 54.41 469 ASP A O 1
ATOM 3722 N N . ASP A 1 470 ? 74.412 1.268 -3.693 1.00 52.91 470 ASP A N 1
ATOM 3723 C CA . ASP A 1 470 ? 74.329 1.024 -2.242 1.00 52.91 470 ASP A CA 1
ATOM 3724 C C . ASP A 1 470 ? 73.073 0.220 -1.848 1.00 52.91 470 ASP A C 1
ATOM 3726 O O . ASP A 1 470 ? 72.083 0.760 -1.357 1.00 52.91 470 ASP A O 1
ATOM 3730 N N . TYR A 1 471 ? 73.121 -1.102 -2.042 1.00 49.53 471 TYR A N 1
ATOM 3731 C CA . TYR A 1 471 ? 72.209 -2.058 -1.397 1.00 49.53 471 TYR A CA 1
ATOM 3732 C C . TYR A 1 471 ? 72.955 -2.806 -0.288 1.00 49.53 471 TYR A C 1
ATOM 3734 O O . TYR A 1 471 ? 73.569 -3.844 -0.540 1.00 49.53 471 TYR A O 1
ATOM 3742 N N . GLN A 1 472 ? 72.879 -2.301 0.944 1.00 51.81 472 GLN A N 1
ATOM 3743 C CA . GLN A 1 472 ? 73.067 -3.115 2.147 1.00 51.81 472 GLN A CA 1
ATOM 3744 C C . GLN A 1 472 ? 72.004 -2.757 3.192 1.00 51.81 472 GLN A C 1
ATOM 3746 O O . GLN A 1 472 ? 71.892 -1.606 3.601 1.00 51.81 472 GLN A O 1
ATOM 3751 N N . ASP A 1 473 ? 71.216 -3.782 3.527 1.00 58.28 473 ASP A N 1
ATOM 3752 C CA . ASP A 1 473 ? 70.471 -4.058 4.759 1.00 58.28 473 ASP A CA 1
ATOM 3753 C C . ASP A 1 473 ? 69.870 -2.863 5.521 1.00 58.28 473 ASP A C 1
ATOM 3755 O O . ASP A 1 473 ? 70.550 -2.163 6.270 1.00 58.28 473 ASP A O 1
ATOM 3759 N N . ILE A 1 474 ? 68.548 -2.688 5.397 1.00 47.03 474 ILE A N 1
ATOM 3760 C CA . ILE A 1 474 ? 67.759 -1.842 6.302 1.00 47.03 474 ILE A CA 1
ATOM 3761 C C . ILE A 1 474 ? 66.827 -2.746 7.114 1.00 47.03 474 ILE A C 1
ATOM 3763 O O . ILE A 1 474 ? 65.885 -3.324 6.567 1.00 47.03 474 ILE A O 1
ATOM 3767 N N . ASP A 1 475 ? 67.110 -2.837 8.415 1.00 51.78 475 ASP A N 1
ATOM 3768 C CA . ASP A 1 475 ? 66.246 -3.426 9.438 1.00 51.78 475 ASP A CA 1
ATOM 3769 C C . ASP A 1 475 ? 64.992 -2.560 9.646 1.00 51.78 475 ASP A C 1
ATOM 3771 O O . ASP A 1 475 ? 65.063 -1.340 9.825 1.00 51.78 475 ASP A O 1
ATOM 3775 N N . LEU A 1 476 ? 63.833 -3.217 9.603 1.00 51.31 476 LEU A N 1
ATOM 3776 C CA . LEU A 1 476 ? 62.510 -2.653 9.854 1.00 51.31 476 LEU A CA 1
ATOM 3777 C C . LEU A 1 476 ? 62.185 -2.780 11.341 1.00 51.31 476 LEU A C 1
ATOM 3779 O O . LEU A 1 476 ? 61.737 -3.838 11.768 1.00 51.31 476 LEU A O 1
ATOM 3783 N N . ASP A 1 477 ? 62.352 -1.702 12.103 1.00 48.75 477 ASP A N 1
ATOM 3784 C CA . ASP A 1 477 ? 61.820 -1.616 13.462 1.00 48.75 477 ASP A CA 1
ATOM 3785 C C . ASP A 1 477 ? 61.226 -0.225 13.754 1.00 48.75 477 ASP A C 1
ATOM 3787 O O . ASP A 1 477 ? 61.813 0.813 13.447 1.00 48.75 477 ASP A O 1
ATOM 3791 N N . VAL A 1 478 ? 60.071 -0.267 14.428 1.00 47.47 478 VAL A N 1
ATOM 3792 C CA . VAL A 1 478 ? 59.349 0.800 15.147 1.00 47.47 478 VAL A CA 1
ATOM 3793 C C . VAL A 1 478 ? 58.499 1.784 14.324 1.00 47.47 478 VAL A C 1
ATOM 3795 O O . VAL A 1 478 ? 58.979 2.777 13.785 1.00 47.47 478 VAL A O 1
ATOM 3798 N N . PHE A 1 479 ? 57.178 1.585 14.387 1.00 42.41 479 PHE A N 1
ATOM 3799 C CA . PHE A 1 479 ? 56.200 2.678 14.396 1.00 42.41 479 PHE A CA 1
ATOM 3800 C C . PHE A 1 479 ? 55.294 2.506 15.624 1.00 42.41 479 PHE A C 1
ATOM 3802 O O . PHE A 1 479 ? 54.468 1.597 15.670 1.00 42.41 479 PHE A O 1
ATOM 3809 N N . GLU A 1 480 ? 55.485 3.368 16.627 1.00 42.41 480 GLU A N 1
ATOM 3810 C CA . GLU A 1 480 ? 54.553 3.574 17.738 1.00 42.41 480 GLU A CA 1
ATOM 3811 C C . GLU A 1 480 ? 53.642 4.774 17.428 1.00 42.41 480 GLU A C 1
ATOM 3813 O O . GLU A 1 480 ? 54.107 5.882 17.171 1.00 42.41 480 GLU A O 1
ATOM 3818 N N . ASP A 1 481 ? 52.346 4.467 17.403 1.00 48.03 481 ASP A N 1
ATOM 3819 C CA . ASP A 1 481 ? 51.175 5.190 17.917 1.00 48.03 481 ASP A CA 1
ATOM 3820 C C . ASP A 1 481 ? 51.199 6.733 18.041 1.00 48.03 481 ASP A C 1
ATOM 3822 O O . ASP A 1 481 ? 51.953 7.323 18.816 1.00 48.03 481 ASP A O 1
ATOM 3826 N N . SER A 1 482 ? 50.240 7.392 17.378 1.00 36.72 482 SER A N 1
ATOM 3827 C CA . SER A 1 482 ? 49.726 8.690 17.836 1.00 36.72 482 SER A CA 1
ATOM 3828 C C . SER A 1 482 ? 48.247 8.856 17.469 1.00 36.72 482 SER A C 1
ATOM 3830 O O . SER A 1 482 ? 47.881 9.166 16.337 1.00 36.72 482 SER A O 1
ATOM 3832 N N . GLY A 1 483 ? 47.384 8.639 18.462 1.00 44.00 483 GLY A N 1
ATOM 3833 C CA . GLY A 1 483 ? 45.952 8.905 18.378 1.00 44.00 483 GLY A CA 1
ATOM 3834 C C . GLY A 1 483 ? 45.629 10.401 18.305 1.00 44.00 483 GLY A C 1
ATOM 3835 O O . GLY A 1 483 ? 46.117 11.200 19.107 1.00 44.00 483 GLY A O 1
ATOM 3836 N N . ALA A 1 484 ? 44.741 10.767 17.380 1.00 35.12 484 ALA A N 1
ATOM 3837 C CA . ALA A 1 484 ? 44.081 12.068 17.347 1.00 35.12 484 ALA A CA 1
ATOM 3838 C C . ALA A 1 484 ? 42.569 11.877 17.158 1.00 35.12 484 ALA A C 1
ATOM 3840 O O . ALA A 1 484 ? 42.114 11.250 16.207 1.00 35.12 484 ALA A O 1
ATOM 3841 N N . ASN A 1 485 ? 41.811 12.418 18.109 1.00 38.69 485 ASN A N 1
ATOM 3842 C CA . ASN A 1 485 ? 40.360 12.336 18.228 1.00 38.69 485 ASN A CA 1
ATOM 3843 C C . ASN A 1 485 ? 39.727 13.528 17.480 1.00 38.69 485 ASN A C 1
ATOM 3845 O O . ASN A 1 485 ? 40.125 14.664 17.735 1.00 38.69 485 ASN A O 1
ATOM 3849 N N . TYR A 1 486 ? 38.752 13.293 16.596 1.00 37.84 486 TYR A N 1
ATOM 3850 C CA . TYR A 1 486 ? 37.986 14.347 15.913 1.00 37.84 486 TYR A CA 1
ATOM 3851 C C . TYR A 1 486 ? 36.479 14.085 16.061 1.00 37.84 486 TYR A C 1
ATOM 3853 O O . TYR A 1 486 ? 35.868 13.369 15.273 1.00 37.84 486 TYR A O 1
ATOM 3861 N N . GLN A 1 487 ? 35.883 14.681 17.095 1.00 36.53 487 GLN A N 1
ATOM 3862 C CA . GLN A 1 487 ? 34.445 14.926 17.212 1.00 36.53 487 GLN A CA 1
ATOM 3863 C C . GLN A 1 487 ? 34.229 16.409 16.923 1.00 36.53 487 GLN A C 1
ATOM 3865 O O . GLN A 1 487 ? 34.709 17.219 17.703 1.00 36.53 487 GLN A O 1
ATOM 3870 N N . ASP A 1 488 ? 33.581 16.742 15.805 1.00 36.91 488 ASP A N 1
ATOM 3871 C CA . ASP A 1 488 ? 32.805 17.981 15.615 1.00 36.91 488 ASP A CA 1
ATOM 3872 C C . ASP A 1 488 ? 32.348 18.080 14.154 1.00 36.91 488 ASP A C 1
ATOM 3874 O O . ASP A 1 488 ? 32.978 18.759 13.354 1.00 36.91 488 ASP A O 1
ATOM 3878 N N . MET A 1 489 ? 31.253 17.400 13.793 1.00 31.16 489 MET A N 1
ATOM 3879 C CA . MET A 1 489 ? 30.410 17.763 12.641 1.00 31.16 489 MET A CA 1
ATOM 3880 C C . MET A 1 489 ? 28.999 17.187 12.824 1.00 31.16 489 MET A C 1
ATOM 3882 O O . MET A 1 489 ? 28.671 16.135 12.288 1.00 31.16 489 MET A O 1
ATOM 3886 N N . ALA A 1 490 ? 28.157 17.873 13.600 1.00 33.84 490 ALA A N 1
ATOM 3887 C CA . ALA A 1 490 ? 26.712 17.635 13.610 1.00 33.84 490 ALA A CA 1
ATOM 3888 C C . ALA A 1 490 ? 25.963 18.872 14.123 1.00 33.84 490 ALA A C 1
ATOM 3890 O O . ALA A 1 490 ? 25.581 18.932 15.284 1.00 33.84 490 ALA A O 1
ATOM 3891 N N . HIS A 1 491 ? 25.761 19.870 13.263 1.00 33.81 491 HIS A N 1
ATOM 3892 C CA . HIS A 1 491 ? 24.741 20.900 13.469 1.00 33.81 491 HIS A CA 1
ATOM 3893 C C . HIS A 1 491 ? 24.427 21.573 12.138 1.00 33.81 491 HIS A C 1
ATOM 3895 O O . HIS A 1 491 ? 25.150 22.479 11.752 1.00 33.81 491 HIS A O 1
ATOM 3901 N N . PHE A 1 492 ? 23.360 21.155 11.456 1.00 30.02 492 PHE A N 1
ATOM 3902 C CA . PHE A 1 492 ? 22.603 22.027 10.556 1.00 30.02 492 PHE A CA 1
ATOM 3903 C C . PHE A 1 492 ? 21.222 21.415 10.285 1.00 30.02 492 PHE A C 1
ATOM 3905 O O . PHE A 1 492 ? 21.146 20.269 9.860 1.00 30.02 492 PHE A O 1
ATOM 3912 N N . GLU A 1 493 ? 20.183 22.207 10.577 1.00 31.64 493 GLU A N 1
ATOM 3913 C CA . GLU A 1 493 ? 18.846 22.288 9.949 1.00 31.64 493 GLU A CA 1
ATOM 3914 C C . GLU A 1 493 ? 17.698 22.419 10.969 1.00 31.64 493 GLU A C 1
ATOM 3916 O O . GLU A 1 493 ? 17.012 21.469 11.338 1.00 31.64 493 GLU A O 1
ATOM 3921 N N . GLU A 1 494 ? 17.478 23.667 11.396 1.00 34.19 494 GLU A N 1
ATOM 3922 C CA . GLU A 1 494 ? 16.189 24.187 11.858 1.00 34.19 494 GLU A CA 1
ATOM 3923 C C . GLU A 1 494 ? 15.653 25.140 10.777 1.00 34.19 494 GLU A C 1
ATOM 3925 O O . GLU A 1 494 ? 16.379 26.036 10.354 1.00 34.19 494 GLU A O 1
ATOM 3930 N N . GLU A 1 495 ? 14.400 24.930 10.354 1.00 30.98 495 GLU A N 1
ATOM 3931 C CA . GLU A 1 495 ? 13.345 25.936 10.090 1.00 30.98 495 GLU A CA 1
ATOM 3932 C C . GLU A 1 495 ? 12.427 25.559 8.906 1.00 30.98 495 GLU A C 1
ATOM 3934 O O . GLU A 1 495 ? 12.736 25.800 7.745 1.00 30.98 495 GLU A O 1
ATOM 3939 N N . MET A 1 496 ? 11.230 25.037 9.211 1.00 27.48 496 MET A N 1
ATOM 3940 C CA . MET A 1 496 ? 9.939 25.661 8.858 1.00 27.48 496 MET A CA 1
ATOM 3941 C C . MET A 1 496 ? 8.772 24.823 9.412 1.00 27.48 496 MET A C 1
ATOM 3943 O O . MET A 1 496 ? 8.549 23.681 9.023 1.00 27.48 496 MET A O 1
ATOM 3947 N N . ILE A 1 497 ? 8.016 25.412 10.344 1.00 30.69 497 ILE A N 1
ATOM 3948 C CA . ILE A 1 497 ? 6.901 24.788 11.070 1.00 30.69 497 ILE A CA 1
ATOM 3949 C C . ILE A 1 497 ? 5.574 25.315 10.508 1.00 30.69 497 ILE A C 1
ATOM 3951 O O . ILE A 1 497 ? 5.252 26.490 10.684 1.00 30.69 497 ILE A O 1
ATOM 3955 N N . TYR A 1 498 ? 4.758 24.437 9.919 1.00 33.94 498 TYR A N 1
ATOM 3956 C CA . TYR A 1 498 ? 3.327 24.691 9.722 1.00 33.94 498 TYR A CA 1
ATOM 3957 C C . TYR A 1 498 ? 2.549 24.211 10.958 1.00 33.94 498 TYR A C 1
ATOM 3959 O O . TYR A 1 498 ? 2.633 23.050 11.357 1.00 33.94 498 TYR A O 1
ATOM 3967 N N . ARG A 1 499 ? 1.797 25.118 11.597 1.00 31.80 499 ARG A N 1
ATOM 3968 C CA . ARG A 1 499 ? 0.971 24.815 12.778 1.00 31.80 499 ARG A CA 1
ATOM 3969 C C . ARG A 1 499 ? -0.300 24.059 12.376 1.00 31.80 499 ARG A C 1
ATOM 3971 O O . ARG A 1 499 ? -1.227 24.663 11.848 1.00 31.80 499 ARG A O 1
ATOM 3978 N N . TYR A 1 500 ? -0.360 22.772 12.711 1.00 39.47 500 TYR A N 1
ATOM 3979 C CA . TYR A 1 500 ? -1.569 21.936 12.696 1.00 39.47 500 TYR A CA 1
ATOM 3980 C C . TYR A 1 500 ? -2.088 21.709 14.126 1.00 39.47 500 TYR A C 1
ATOM 3982 O O . TYR A 1 500 ? -2.105 20.592 14.637 1.00 39.47 500 TYR A O 1
ATOM 3990 N N . ASP A 1 501 ? -2.491 22.784 14.800 1.00 36.50 501 ASP A N 1
ATOM 3991 C CA . ASP A 1 501 ? -3.095 22.713 16.133 1.00 36.50 501 ASP A CA 1
ATOM 3992 C C . ASP A 1 501 ? -4.578 23.075 16.037 1.00 36.50 501 ASP A C 1
ATOM 3994 O O . ASP A 1 501 ? -4.903 24.238 16.220 1.00 36.50 501 ASP A O 1
ATOM 3998 N N . GLU A 1 502 ? -5.465 22.115 15.721 1.00 36.66 502 GLU A N 1
ATOM 3999 C CA . GLU A 1 502 ? -6.920 22.233 15.993 1.00 36.66 502 GLU A CA 1
ATOM 4000 C C . GLU A 1 502 ? -7.751 20.942 15.767 1.00 36.66 502 GLU A C 1
ATOM 4002 O O . GLU A 1 502 ? -8.935 20.992 15.442 1.00 36.66 502 GLU A O 1
ATOM 4007 N N . LEU A 1 503 ? -7.184 19.750 15.992 1.00 39.19 503 LEU A N 1
ATOM 4008 C CA . LEU A 1 503 ? -7.972 18.510 16.087 1.00 39.19 503 LEU A CA 1
ATOM 4009 C C . LEU A 1 503 ? -7.795 17.892 17.476 1.00 39.19 503 LEU A C 1
ATOM 4011 O O . LEU A 1 503 ? -6.904 17.082 17.716 1.00 39.19 503 LEU A O 1
ATOM 4015 N N . LEU A 1 504 ? -8.648 18.317 18.410 1.00 37.59 504 LEU A N 1
ATOM 4016 C CA . LEU A 1 504 ? -8.791 17.663 19.710 1.00 37.59 504 LEU A CA 1
ATOM 4017 C C . LEU A 1 504 ? -9.334 16.234 19.509 1.00 37.59 504 LEU A C 1
ATOM 4019 O O . LEU A 1 504 ? -10.291 16.057 18.749 1.00 37.59 504 LEU A O 1
ATOM 4023 N N . PRO A 1 505 ? -8.774 15.215 20.184 1.00 38.34 505 PRO A N 1
ATOM 4024 C CA . PRO A 1 505 ? -9.345 13.879 20.183 1.00 38.34 505 PRO A CA 1
ATOM 4025 C C . PRO A 1 505 ? -10.609 13.892 21.046 1.00 38.34 505 PRO A C 1
ATOM 4027 O O . PRO A 1 505 ? -10.551 14.049 22.264 1.00 38.34 505 PRO A O 1
ATOM 4030 N N . ASP A 1 506 ? -11.767 13.747 20.411 1.00 38.03 506 ASP A N 1
ATOM 4031 C CA . ASP A 1 506 ? -13.015 13.473 21.118 1.00 38.03 506 ASP A CA 1
ATOM 4032 C C . ASP A 1 506 ? -13.005 11.991 21.543 1.00 38.03 506 ASP A C 1
ATOM 4034 O O . ASP A 1 506 ? -13.596 11.126 20.898 1.00 38.03 506 ASP A O 1
ATOM 4038 N N . ASP A 1 507 ? -12.252 11.681 22.603 1.00 40.50 507 ASP A N 1
ATOM 4039 C CA . ASP A 1 507 ? -12.120 10.338 23.200 1.00 40.50 507 ASP A CA 1
ATOM 4040 C C . ASP A 1 507 ? -13.395 9.901 23.971 1.00 40.50 507 ASP A C 1
ATOM 4042 O O . ASP A 1 507 ? -13.385 8.919 24.710 1.00 40.50 507 ASP A O 1
ATOM 4046 N N . ASN A 1 508 ? -14.527 10.592 23.784 1.00 36.94 508 ASN A N 1
ATOM 4047 C CA . ASN A 1 508 ? -15.799 10.343 24.472 1.00 36.94 508 ASN A CA 1
ATOM 4048 C C . ASN A 1 508 ? -16.853 9.633 23.604 1.00 36.94 508 ASN A C 1
ATOM 4050 O O . ASN A 1 508 ? -18.048 9.911 23.711 1.00 36.94 508 ASN A O 1
ATOM 4054 N N . TRP A 1 509 ? -16.455 8.658 22.787 1.00 41.59 509 TRP A N 1
ATOM 4055 C CA . TRP A 1 509 ? -17.424 7.692 22.256 1.00 41.59 509 TRP A CA 1
ATOM 4056 C C . TRP A 1 509 ? -17.671 6.616 23.312 1.00 41.59 509 TRP A C 1
ATOM 4058 O O . TRP A 1 509 ? -17.072 5.543 23.287 1.00 41.59 509 TRP A O 1
ATOM 4068 N N . LYS A 1 510 ? -18.537 6.928 24.280 1.00 37.50 510 LYS A N 1
ATOM 4069 C CA . LYS A 1 510 ? -19.161 5.887 25.097 1.00 37.50 510 LYS A CA 1
ATOM 4070 C C . LYS A 1 510 ? -20.058 5.053 24.182 1.00 37.50 510 LYS A C 1
ATOM 4072 O O . LYS A 1 510 ? -20.776 5.600 23.348 1.00 37.50 510 LYS A O 1
ATOM 4077 N N . PHE A 1 511 ? -19.950 3.736 24.304 1.00 32.62 511 PHE A N 1
ATOM 4078 C CA . PHE A 1 511 ? -20.926 2.809 23.752 1.00 32.62 511 PHE A CA 1
ATOM 4079 C C . PHE A 1 511 ? -22.221 3.054 24.529 1.00 32.62 511 PHE A C 1
ATOM 4081 O O . PHE A 1 511 ? -22.280 2.747 25.716 1.00 32.62 511 PHE A O 1
ATOM 4088 N N . ASP A 1 512 ? -23.186 3.729 23.909 1.00 33.00 512 ASP A N 1
ATOM 4089 C CA . ASP A 1 512 ? -24.546 3.751 24.437 1.00 33.00 512 ASP A CA 1
ATOM 4090 C C . ASP A 1 512 ? -25.188 2.409 24.049 1.00 33.00 512 ASP A C 1
ATOM 4092 O O . ASP A 1 512 ? -25.264 2.094 22.855 1.00 33.00 512 ASP A O 1
ATOM 4096 N N . ASP A 1 513 ? -25.543 1.627 25.074 1.00 33.28 513 ASP A N 1
ATOM 4097 C CA . ASP A 1 513 ? -26.280 0.352 25.012 1.00 33.28 513 ASP A CA 1
ATOM 4098 C C . ASP A 1 513 ? -27.670 0.482 24.361 1.00 33.28 513 ASP A C 1
ATOM 4100 O O . ASP A 1 513 ? -28.340 1.530 24.558 1.00 33.28 513 ASP A O 1
#

pLDDT: mean 77.91, std 21.47, range [27.48, 98.69]

Nearest PDB structures (foldseek):
  8qel-assembly1_B  TM=5.913E-01  e=5.540E-08  Homo sapiens
  6d3l-assembly1_A  TM=5.802E-01  e=1.102E-07  Homo sapiens
  4bdc-assembly1_A  TM=5.756E-01  e=4.357E-07  Homo sapiens
  7nxj-assembly2_C  TM=5.915E-01  e=5.515E-06  Homo sapiens
  7qq6-assembly2_C  TM=5.206E-01  e=7.184E-06  Homo sapiens